Protein AF-A0A813EKF0-F1 (afdb_monomer_lite)

Secondary structure (DSSP, 8-state):
-BHHHHHHHHHHHHTSHHHHHHHHHSTTS--BHHHHIIIIIHHHHTTTSS-HHHHH-SS--S--SEEEE--TTSBHHHHHHHHHHHHHHTT--TT-BEEEHHHHS----SSSS--HHHHHHT-HHHHHHT-GGGSGGGT---EEEEE-SS--GGGBHHHHHHHHHHHHTT--EEEEE-HHHHHHHHHHHHHHHHTT--HHHHHHHTT----GGG-B-SSHHHHHHHHHHHHHSTTHHHHHHHHHHHHHHHTS-HHHHHHHHTTT----TT--HHHHH-HHHHHHHHHHTT-TT-TT--SHHHHHHHHHHTT-S-SS------SS----S-----HHHHHHTTSS---TT-HHHHHHHHH-SEEEEE-TT---HHHHHHHHHHHHHT-TT-SEEEEE---TT---HHHHHHHHHHHHHT-TT--EEEEE-TTS---HHHHHHHHHHHHTS--SEEEEE-

Foldseek 3Di:
DFLLVVLVLLVVVCPDPQNQVVLVVDPVSFDFQVSVLVPPQQVPCPLPQAFQLVVVCPDDDDAALEEEQEDRQFGSVLQSQQVVVVCVVVVPDRRGGYDDPSRHDNRNCNPSHDDPVRVVVVVVLLVRLLDCSCAVVNVGVFYEYEAHDRDDSLLALVSLVSLVSNVVSVTDYAYTYGPVLLVQLLVQLLVCVVVVHAPVVSLVSSVLQDQSVNRDHPDPVVRVVSQVVQCPDDCRSNVSRVSSSLNSLQRRDLSSLLSNLLRAPQACVSHHPVNVVDLSSLLSSVPRVPPVPPPDDPDSVVSVVVSVVPCSHPDDDDDPDPPDDDPDQQQAAALQNVQVDDFDVHHRPPPVVSVVQLQDQEGADACEHVQCALNNLLRVLNHLLSNQNHQYYHDHHDYLRVQNELNSLVSNLVSVQSNLNHAAYADAPPNNNYDPVSLVVSVVSVVPHNHNHDHYHD

Sequence (458 aa):
MTVRQWVDTVDVCMASREYELVKEQSREGTVNMHDINRLFVKPWSEGTGCSLAVLMSREVADNAQLMISHCWGEDVSETKESLQQHVARCELPETVPLWFCVFSNYQPEDRAGPTLEHQLALEPFSSVVENPSLKSAAGGHGMVALHTTSADLYSRLWCVHEVDRAVEADVAVTASMSQKYTDLMTGRVQEFMDMGASAEDCFRAAGVEVQCVKARCGSKDDEKKLVKLILQQKGGFNGLDRVVQNFRREQLPDIIFETLIGKGLTKLDGASKSARANAAVVLAACQAHGAGQLQHATTNQEVSERIRLAGFLGDHEGQPYDAELKWEVIKELDLEDLTLGHVCHIKAGDSAQLEQLRQNTTLSLDFRGKNLGDKGGKAVSQAIAQLKQLTTLRLDLYYKENHLGAEGAKAVCEAIAQLKQLTTLTLDLRHNFLGRKDQDAVREAIEQLKITNLSLKV

InterPro domains:
  IPR032675 Leucine-rich repeat domain superfamily [G3DSA:3.80.10.10] (327-458)

Structure (mmCIF, N/CA/C/O backbone):
data_AF-A0A813EKF0-F1
#
_entry.id   AF-A0A813EKF0-F1
#
loop_
_atom_site.group_PDB
_atom_site.id
_atom_site.type_symbol
_atom_site.label_atom_id
_atom_site.label_alt_id
_atom_site.label_comp_id
_atom_site.label_asym_id
_atom_site.label_entity_id
_atom_site.label_seq_id
_atom_site.pdbx_PDB_ins_code
_atom_site.Cartn_x
_atom_site.Cartn_y
_atom_site.Cartn_z
_atom_site.occupancy
_atom_site.B_iso_or_equiv
_atom_site.auth_seq_id
_atom_site.auth_comp_id
_atom_site.auth_asym_id
_atom_site.auth_atom_id
_atom_site.pdbx_PDB_model_num
ATOM 1 N N . MET A 1 1 ? -15.126 9.414 9.857 1.00 92.06 1 MET A N 1
ATOM 2 C CA . MET A 1 1 ? -14.255 10.400 10.535 1.00 92.06 1 MET A CA 1
ATOM 3 C C . MET A 1 1 ? -13.184 10.880 9.574 1.00 92.06 1 MET A C 1
ATOM 5 O O . MET A 1 1 ? -12.873 10.151 8.639 1.00 92.06 1 MET A O 1
ATOM 9 N N . THR A 1 2 ? -12.641 12.079 9.772 1.00 94.44 2 THR A N 1
ATOM 10 C CA . THR A 1 2 ? -11.547 12.618 8.947 1.00 94.44 2 THR A CA 1
ATOM 11 C C . THR A 1 2 ? -10.164 12.279 9.511 1.00 94.44 2 THR A C 1
ATOM 13 O O . THR A 1 2 ? -10.051 11.866 10.666 1.00 94.44 2 THR A O 1
ATOM 16 N N . VAL A 1 3 ? -9.107 12.513 8.723 1.00 95.31 3 VAL A N 1
ATOM 17 C CA . VAL A 1 3 ? -7.701 12.462 9.175 1.00 95.31 3 VAL A CA 1
ATOM 18 C C . VAL A 1 3 ? -7.483 13.284 10.441 1.00 95.31 3 VAL A C 1
ATOM 20 O O . VAL A 1 3 ? -6.990 12.740 11.426 1.00 95.31 3 VAL A O 1
ATOM 23 N N . ARG A 1 4 ? -7.918 14.550 10.461 1.00 95.38 4 ARG A N 1
ATOM 24 C CA . ARG A 1 4 ? -7.817 15.416 11.646 1.00 95.38 4 ARG A CA 1
ATOM 25 C C . ARG A 1 4 ? -8.478 14.783 12.863 1.00 95.38 4 ARG A C 1
ATOM 27 O O . ARG A 1 4 ? -7.859 14.669 13.909 1.00 95.38 4 ARG A O 1
ATOM 34 N N . GLN A 1 5 ? -9.720 14.323 12.705 1.00 95.50 5 GLN A N 1
ATOM 35 C CA . GLN A 1 5 ? -10.472 13.728 13.808 1.00 95.50 5 GLN A CA 1
ATOM 36 C C . GLN A 1 5 ? -9.775 12.489 14.366 1.00 95.50 5 GLN A C 1
ATOM 38 O O . GLN A 1 5 ? -9.737 12.315 15.580 1.00 95.50 5 GLN A O 1
ATOM 43 N N . TRP A 1 6 ? -9.214 11.638 13.505 1.00 96.81 6 TRP A N 1
ATOM 44 C CA . TRP A 1 6 ? -8.461 10.467 13.948 1.00 96.81 6 TRP A CA 1
ATOM 45 C C . TRP A 1 6 ? -7.200 10.871 14.721 1.00 96.81 6 TRP A C 1
ATOM 47 O O . TRP A 1 6 ? -6.985 10.370 15.823 1.00 96.81 6 TRP A O 1
ATOM 57 N N . VAL A 1 7 ? -6.412 11.814 14.189 1.00 97.50 7 VAL A N 1
ATOM 58 C CA . VAL A 1 7 ? -5.186 12.319 14.833 1.00 97.50 7 VAL A CA 1
ATOM 59 C C . VAL A 1 7 ? -5.501 12.918 16.204 1.00 97.50 7 VAL A C 1
ATOM 61 O O . VAL A 1 7 ? -4.888 12.509 17.188 1.00 97.50 7 VAL A O 1
ATOM 64 N N . ASP A 1 8 ? -6.503 13.796 16.282 1.00 97.25 8 ASP A N 1
ATOM 65 C CA . ASP A 1 8 ? -6.940 14.429 17.531 1.00 97.25 8 ASP A CA 1
ATOM 66 C C . ASP A 1 8 ? -7.417 13.385 18.553 1.00 97.25 8 ASP A C 1
ATOM 68 O O . ASP A 1 8 ? -7.116 13.478 19.742 1.00 97.25 8 ASP A O 1
ATOM 72 N N . THR A 1 9 ? -8.141 12.357 18.096 1.00 97.38 9 THR A N 1
ATOM 73 C CA . THR A 1 9 ? -8.612 11.263 18.961 1.00 97.38 9 THR A CA 1
ATOM 74 C C . THR A 1 9 ? -7.439 10.498 19.558 1.00 97.38 9 THR A C 1
ATOM 76 O O . THR A 1 9 ? -7.409 10.251 20.764 1.00 97.38 9 THR A O 1
ATOM 79 N N . VAL A 1 10 ? -6.460 10.138 18.726 1.00 98.19 10 VAL A N 1
ATOM 80 C CA . VAL A 1 10 ? -5.258 9.433 19.177 1.00 98.19 10 VAL A CA 1
ATOM 81 C C . VAL A 1 10 ? -4.437 10.308 20.123 1.00 98.19 10 VAL A C 1
ATOM 83 O O . VAL A 1 10 ? -3.957 9.796 21.129 1.00 98.19 10 VAL A O 1
ATOM 86 N N . ASP A 1 11 ? -4.342 11.616 19.880 1.00 98.38 11 ASP A N 1
ATOM 87 C CA . ASP A 1 11 ? -3.684 12.555 20.797 1.00 98.38 11 ASP A CA 1
ATOM 88 C C . ASP A 1 11 ? -4.348 12.605 22.173 1.00 98.38 11 ASP A C 1
ATOM 90 O O . ASP A 1 11 ? -3.662 12.549 23.196 1.00 98.38 11 ASP A O 1
ATOM 94 N N . VAL A 1 12 ? -5.682 12.633 22.219 1.00 98.12 12 VAL A N 1
ATOM 95 C CA . VAL A 1 12 ? -6.428 12.559 23.483 1.00 98.12 12 VAL A CA 1
ATOM 96 C C . VAL A 1 12 ? -6.147 11.241 24.207 1.00 98.12 12 VAL A C 1
ATOM 98 O O . VAL A 1 12 ? -5.925 11.250 25.419 1.00 98.12 12 VAL A O 1
ATOM 101 N N . CYS A 1 13 ? -6.114 10.114 23.488 1.00 98.25 13 CYS A N 1
ATOM 102 C CA . CYS A 1 13 ? -5.745 8.829 24.078 1.00 98.25 13 CYS A CA 1
ATOM 103 C C . CYS A 1 13 ? -4.314 8.860 24.635 1.00 98.25 13 CYS A C 1
ATOM 105 O O . CYS A 1 13 ? -4.112 8.500 25.792 1.00 98.25 13 CYS A O 1
ATOM 107 N N . MET A 1 14 ? -3.335 9.319 23.851 1.00 97.81 14 MET A N 1
ATOM 108 C CA . MET A 1 14 ? -1.917 9.356 24.230 1.00 97.81 14 MET A CA 1
ATOM 109 C C . MET A 1 14 ? -1.633 10.289 25.415 1.00 97.81 14 MET A C 1
ATOM 111 O O . MET A 1 14 ? -0.727 10.017 26.194 1.00 97.81 14 MET A O 1
ATOM 115 N N . ALA A 1 15 ? -2.414 11.359 25.587 1.00 98.06 15 ALA A N 1
ATOM 116 C CA . ALA A 1 15 ? -2.283 12.287 26.712 1.00 98.06 15 ALA A CA 1
ATOM 117 C C . ALA A 1 15 ? -2.922 11.783 28.024 1.00 98.06 15 ALA A C 1
ATOM 119 O O . ALA A 1 15 ? -2.790 12.429 29.067 1.00 98.06 15 ALA A O 1
ATOM 120 N N . SER A 1 16 ? -3.652 10.665 27.988 1.00 98.19 16 SER A N 1
ATOM 121 C CA . SER A 1 16 ? -4.380 10.135 29.145 1.00 98.19 16 SER A CA 1
ATOM 122 C C . SER A 1 16 ? -3.473 9.387 30.133 1.00 98.19 16 SER A C 1
ATOM 124 O O . SER A 1 16 ? -2.436 8.823 29.770 1.00 98.19 16 SER A O 1
ATOM 126 N N . ARG A 1 17 ? -3.887 9.314 31.406 1.00 97.88 17 ARG A N 1
ATOM 127 C CA . ARG A 1 17 ? -3.140 8.548 32.419 1.00 97.88 17 ARG A CA 1
ATOM 128 C C . ARG A 1 17 ? -3.228 7.046 32.157 1.00 97.88 17 ARG A C 1
ATOM 130 O O . ARG A 1 17 ? -2.285 6.318 32.449 1.00 97.88 17 ARG A O 1
ATOM 137 N N . GLU A 1 18 ? -4.351 6.588 31.623 1.00 96.62 18 GLU A N 1
ATOM 138 C CA . GLU A 1 18 ? -4.621 5.198 31.275 1.00 96.62 18 GLU A CA 1
ATOM 139 C C . GLU A 1 18 ? -3.639 4.692 30.214 1.00 96.62 18 GLU A C 1
ATOM 141 O O . GLU A 1 18 ? -3.115 3.586 30.349 1.00 96.62 18 GLU A O 1
ATOM 146 N N . TYR A 1 19 ? -3.343 5.517 29.204 1.00 97.19 19 TYR A N 1
ATOM 147 C CA . TYR A 1 19 ? -2.344 5.209 28.181 1.00 97.19 19 TYR A CA 1
ATOM 148 C C . TYR A 1 19 ? -0.945 5.075 28.785 1.00 97.19 19 TYR A C 1
ATOM 150 O O . TYR A 1 19 ? -0.284 4.057 28.580 1.00 97.19 19 TYR A O 1
ATOM 158 N N . GLU A 1 20 ? -0.522 6.050 29.596 1.00 97.06 20 GLU A N 1
ATOM 159 C CA . GLU A 1 20 ? 0.789 6.011 30.257 1.00 97.06 20 GLU A CA 1
ATOM 160 C C . GLU A 1 20 ? 0.938 4.801 31.189 1.00 97.06 20 GLU A C 1
ATOM 162 O O . GLU A 1 20 ? 1.972 4.141 31.183 1.00 97.06 20 GLU A O 1
ATOM 167 N N . LEU A 1 21 ? -0.109 4.427 31.932 1.00 97.00 21 LEU A N 1
ATOM 168 C CA . LEU A 1 21 ? -0.081 3.236 32.788 1.00 97.00 21 LEU A CA 1
ATOM 169 C C . LEU A 1 21 ? 0.111 1.939 31.994 1.00 97.00 21 LEU A C 1
ATOM 171 O O . LEU A 1 21 ? 0.861 1.065 32.430 1.00 97.00 21 LEU A O 1
ATOM 175 N N . VAL A 1 22 ? -0.551 1.791 30.842 1.00 96.44 22 VAL A N 1
ATOM 176 C CA . VAL A 1 22 ? -0.342 0.618 29.975 1.00 96.44 22 VAL A CA 1
ATOM 177 C C . VAL A 1 22 ? 1.066 0.626 29.392 1.00 96.44 22 VAL A C 1
ATOM 179 O O . VAL A 1 22 ? 1.728 -0.412 29.388 1.00 96.44 22 VAL A O 1
ATOM 182 N N . LYS A 1 23 ? 1.553 1.793 28.970 1.00 95.38 23 LYS A N 1
ATOM 183 C CA . LYS A 1 23 ? 2.907 1.959 28.446 1.00 95.38 23 LYS A CA 1
ATOM 184 C C . LYS A 1 23 ? 3.977 1.578 29.474 1.00 95.38 23 LYS A C 1
ATOM 186 O O . LYS A 1 23 ? 4.884 0.824 29.141 1.00 95.38 23 LYS A O 1
ATOM 191 N N . GLU A 1 24 ? 3.839 2.034 30.722 1.00 95.75 24 GLU A N 1
ATOM 192 C CA . GLU A 1 24 ? 4.726 1.709 31.854 1.00 95.75 24 GLU A CA 1
ATOM 193 C C . GLU A 1 24 ? 4.741 0.200 32.180 1.00 95.75 24 GLU A C 1
ATOM 195 O O . GLU A 1 24 ? 5.762 -0.338 32.609 1.00 95.75 24 GLU A O 1
ATOM 200 N N . GLN A 1 25 ? 3.612 -0.492 31.993 1.00 93.25 25 GLN A N 1
ATOM 201 C CA . GLN A 1 25 ? 3.468 -1.929 32.271 1.00 93.25 25 GLN A CA 1
ATOM 202 C C . GLN A 1 25 ? 3.892 -2.823 31.098 1.00 93.25 25 GLN A C 1
ATOM 204 O O . GLN A 1 25 ? 4.180 -4.009 31.290 1.00 93.25 25 GLN A O 1
ATOM 209 N N . SER A 1 26 ? 3.914 -2.275 29.884 1.00 90.75 26 SER A N 1
ATOM 210 C CA . SER A 1 26 ? 4.335 -2.984 28.684 1.00 90.75 26 SER A CA 1
ATOM 211 C C . SER A 1 26 ? 5.833 -3.270 28.737 1.00 90.75 26 SER A C 1
ATOM 213 O O . SER A 1 26 ? 6.649 -2.373 28.936 1.00 90.75 26 SER A O 1
ATOM 215 N N . ARG A 1 27 ? 6.224 -4.529 28.499 1.00 86.19 27 ARG A N 1
ATOM 216 C CA . ARG A 1 27 ? 7.646 -4.922 28.452 1.00 86.19 27 ARG A CA 1
ATOM 217 C C . ARG A 1 27 ? 8.433 -4.155 27.391 1.00 86.19 27 ARG A C 1
ATOM 219 O O . ARG A 1 27 ? 9.630 -3.952 27.555 1.00 86.19 27 ARG A O 1
ATOM 226 N N . GLU A 1 28 ? 7.760 -3.773 26.313 1.00 84.25 28 GLU A N 1
ATOM 227 C CA . GLU A 1 28 ? 8.347 -3.072 25.172 1.00 84.25 28 GLU A CA 1
ATOM 228 C C . GLU A 1 28 ? 8.139 -1.553 25.257 1.00 84.25 28 GLU A C 1
ATOM 230 O O . GLU A 1 28 ? 8.633 -0.822 24.402 1.00 84.25 28 GLU A O 1
ATOM 235 N N . GLY A 1 29 ? 7.432 -1.062 26.283 1.00 91.62 29 GLY A N 1
ATOM 236 C CA . GLY A 1 29 ? 7.119 0.361 26.433 1.00 91.62 29 GLY A CA 1
ATOM 237 C C . GLY A 1 29 ? 6.170 0.897 25.357 1.00 91.62 29 GLY A C 1
ATOM 238 O O . GLY A 1 29 ? 6.233 2.080 25.022 1.00 91.62 29 GLY A O 1
ATOM 239 N N . THR A 1 30 ? 5.327 0.031 24.791 1.00 93.31 30 THR A N 1
ATOM 240 C CA . THR A 1 30 ? 4.401 0.331 23.687 1.00 93.31 30 THR A CA 1
ATOM 241 C C . THR A 1 30 ? 2.946 0.180 24.117 1.00 93.31 30 THR A C 1
ATOM 243 O O . THR A 1 30 ? 2.631 -0.599 25.022 1.00 93.31 30 THR A O 1
ATOM 246 N N . VAL A 1 31 ? 2.055 0.910 23.444 1.00 96.25 31 VAL A N 1
ATOM 247 C CA . VAL A 1 31 ? 0.596 0.762 23.568 1.00 96.25 31 VAL A CA 1
ATOM 248 C C . VAL A 1 31 ? 0.060 0.440 22.186 1.00 96.25 31 VAL A C 1
ATOM 250 O O . VAL A 1 31 ? 0.402 1.129 21.230 1.00 96.25 31 VAL A O 1
ATOM 253 N N . ASN A 1 32 ? -0.771 -0.594 22.068 1.00 95.69 32 ASN A N 1
ATOM 254 C CA . ASN A 1 32 ? -1.277 -1.038 20.771 1.00 95.69 32 ASN A CA 1
ATOM 255 C C . ASN A 1 32 ? -2.765 -0.718 20.566 1.00 95.69 32 ASN A C 1
ATOM 257 O O . ASN A 1 32 ? -3.462 -0.235 21.461 1.00 95.69 32 ASN A O 1
ATOM 261 N N . MET A 1 33 ? -3.286 -0.998 19.372 1.00 95.50 33 MET A N 1
ATOM 262 C CA . MET A 1 33 ? -4.680 -0.699 19.042 1.00 95.50 33 MET A CA 1
ATOM 263 C C . MET A 1 33 ? -5.692 -1.595 19.770 1.00 95.50 33 MET A C 1
ATOM 265 O O . MET A 1 33 ? -6.849 -1.195 19.910 1.00 95.50 33 MET A O 1
ATOM 269 N N . HIS A 1 34 ? -5.299 -2.769 20.286 1.00 94.88 34 HIS A N 1
ATOM 270 C CA . HIS A 1 34 ? -6.159 -3.525 21.206 1.00 94.88 34 HIS A CA 1
ATOM 271 C C . HIS A 1 34 ? -6.361 -2.765 22.522 1.00 94.88 34 HIS A C 1
ATOM 273 O O . HIS A 1 34 ? -7.481 -2.731 23.039 1.00 94.88 34 HIS A O 1
ATOM 279 N N . ASP A 1 35 ? -5.308 -2.131 23.040 1.00 97.06 35 ASP A N 1
ATOM 280 C CA . ASP A 1 35 ? -5.394 -1.292 24.233 1.00 97.06 35 ASP A CA 1
ATOM 281 C C . ASP A 1 35 ? -6.220 -0.034 23.975 1.00 97.06 35 ASP A C 1
ATOM 283 O O . ASP A 1 35 ? -7.122 0.251 24.760 1.00 97.06 35 ASP A O 1
ATOM 287 N N . ILE A 1 36 ? -6.012 0.652 22.845 1.00 98.00 36 ILE A N 1
ATOM 288 C CA . ILE A 1 36 ? -6.850 1.799 22.451 1.00 98.00 36 ILE A CA 1
ATOM 289 C C . ILE A 1 36 ? -8.322 1.397 22.341 1.00 98.00 36 ILE A C 1
ATOM 291 O O . ILE A 1 36 ? -9.202 2.093 22.856 1.00 98.00 36 ILE A O 1
ATOM 295 N N . ASN A 1 37 ? -8.597 0.246 21.719 1.00 97.62 37 ASN A N 1
ATOM 296 C CA . ASN A 1 37 ? -9.958 -0.250 21.585 1.00 97.62 37 ASN A CA 1
ATOM 297 C C . ASN A 1 37 ? -10.608 -0.502 22.955 1.00 97.62 37 ASN A C 1
ATOM 299 O O . ASN A 1 37 ? -11.735 -0.084 23.208 1.00 97.62 37 ASN A O 1
ATOM 303 N N . ARG A 1 38 ? -9.881 -1.170 23.858 1.00 97.31 38 ARG A N 1
ATOM 304 C CA . ARG A 1 38 ? -10.361 -1.525 25.199 1.00 97.31 38 ARG A CA 1
ATOM 305 C C . ARG A 1 38 ? -10.542 -0.309 26.108 1.00 97.31 38 ARG A C 1
ATOM 307 O O . ARG A 1 38 ? -11.524 -0.265 26.840 1.00 97.31 38 ARG A O 1
ATOM 314 N N . LEU A 1 39 ? -9.588 0.619 26.106 1.00 97.62 39 LEU A N 1
ATOM 315 C CA . LEU A 1 39 ? -9.545 1.743 27.043 1.00 97.62 39 LEU A CA 1
ATOM 316 C C . LEU A 1 39 ? -10.422 2.919 26.613 1.00 97.62 39 LEU A C 1
ATOM 318 O O . LEU A 1 39 ? -10.942 3.618 27.477 1.00 97.62 39 LEU A O 1
ATOM 322 N N . PHE A 1 40 ? -10.586 3.139 25.305 1.00 98.19 40 PHE A N 1
ATOM 323 C CA . PHE A 1 40 ? -11.222 4.354 24.793 1.00 98.19 40 PHE A CA 1
ATOM 324 C C . PHE A 1 40 ? -12.350 4.052 23.816 1.00 98.19 40 PHE A C 1
ATOM 326 O O . PHE A 1 40 ? -13.484 4.442 24.066 1.00 98.19 40 PHE A O 1
ATOM 333 N N . VAL A 1 41 ? -12.088 3.315 22.731 1.00 97.81 41 VAL A N 1
ATOM 334 C CA . VAL A 1 41 ? -13.081 3.169 21.649 1.00 97.81 41 VAL A CA 1
ATOM 335 C C . VAL A 1 41 ? -14.347 2.467 22.128 1.00 97.81 41 VAL A C 1
ATOM 337 O O . VAL A 1 41 ? -15.440 2.969 21.869 1.00 97.81 41 VAL A O 1
ATOM 340 N N . LYS A 1 42 ? -14.225 1.349 22.857 1.00 97.31 42 LYS A N 1
ATOM 341 C CA . LYS A 1 42 ? -15.386 0.663 23.440 1.00 97.31 42 LYS A CA 1
ATOM 342 C C . LYS A 1 42 ? -16.118 1.557 24.450 1.00 97.31 42 LYS A C 1
ATOM 344 O O . LYS A 1 42 ? -17.283 1.835 24.186 1.00 97.31 42 LYS A O 1
ATOM 349 N N . PRO A 1 43 ? -15.481 2.087 25.516 1.00 97.81 43 PRO A N 1
ATOM 350 C CA . PRO A 1 43 ? -16.174 2.964 26.465 1.00 97.81 43 PRO A CA 1
ATOM 351 C C . PRO A 1 43 ? -16.828 4.203 25.841 1.00 97.81 43 PRO A C 1
ATOM 353 O O . PRO A 1 43 ? -17.894 4.619 26.277 1.00 97.81 43 PRO A O 1
ATOM 356 N N . TRP A 1 44 ? -16.217 4.810 24.819 1.00 97.44 44 TRP A N 1
ATOM 357 C CA . TRP A 1 44 ? -16.748 6.027 24.191 1.00 97.44 44 TRP A CA 1
ATOM 358 C C . TRP A 1 44 ? -17.887 5.772 23.200 1.00 97.44 44 TRP A C 1
ATOM 360 O O . TRP A 1 44 ? -18.619 6.705 22.875 1.00 97.44 44 TRP A O 1
ATOM 370 N N . SER A 1 45 ? -18.034 4.540 22.704 1.00 96.62 45 SER A N 1
ATOM 371 C CA . SER A 1 45 ? -19.122 4.154 21.793 1.00 96.62 45 SER A CA 1
ATOM 372 C C . SER A 1 45 ? -20.197 3.286 22.451 1.00 96.62 45 SER A C 1
ATOM 374 O O . SER A 1 45 ? -21.240 3.049 21.840 1.00 96.62 45 SER A O 1
ATOM 376 N N . GLU A 1 46 ? -19.985 2.847 23.691 1.00 97.31 46 GLU A N 1
ATOM 377 C CA . GLU A 1 46 ? -20.929 2.028 24.451 1.00 97.31 46 GLU A CA 1
ATOM 378 C C . GLU A 1 46 ? -22.305 2.705 24.578 1.00 97.31 46 GLU A C 1
ATOM 380 O O . GLU A 1 46 ? -22.434 3.905 24.825 1.00 97.31 46 GLU A O 1
ATOM 385 N N . GLY A 1 47 ? -23.358 1.922 24.363 1.00 97.12 47 GLY A N 1
ATOM 386 C CA . GLY A 1 47 ? -24.756 2.329 24.429 1.00 97.12 47 GLY A CA 1
ATOM 387 C C . GLY A 1 47 ? -25.240 3.155 23.238 1.00 97.12 47 GLY A C 1
ATOM 388 O O . GLY A 1 47 ? -26.431 3.452 23.156 1.00 97.12 47 GLY A O 1
ATOM 389 N N . THR A 1 48 ? -24.357 3.531 22.309 1.00 95.31 48 THR A N 1
ATOM 390 C CA . THR A 1 48 ? -24.721 4.433 21.204 1.00 95.31 48 THR A CA 1
ATOM 391 C C . THR A 1 48 ? -25.267 3.708 19.979 1.00 95.31 48 THR A C 1
ATOM 393 O O . THR A 1 48 ? -25.983 4.312 19.184 1.00 95.31 48 THR A O 1
ATOM 396 N N . GLY A 1 49 ? -24.895 2.437 19.797 1.00 94.00 49 GLY A N 1
ATOM 397 C CA . GLY A 1 49 ? -25.179 1.675 18.582 1.00 94.00 49 GLY A CA 1
ATOM 398 C C . GLY A 1 49 ? -24.397 2.116 17.337 1.00 94.00 49 GLY A C 1
ATOM 399 O O . GLY A 1 49 ? -24.587 1.536 16.268 1.00 94.00 49 GLY A O 1
ATOM 400 N N . CYS A 1 50 ? -23.505 3.101 17.464 1.00 92.62 50 CYS A N 1
ATOM 401 C CA . CYS A 1 50 ? -22.728 3.684 16.374 1.00 92.62 50 CYS A CA 1
ATOM 402 C C . CYS A 1 50 ? -21.229 3.559 16.650 1.00 92.62 50 CYS A C 1
ATOM 404 O O . CYS A 1 50 ? -20.773 3.717 17.781 1.00 92.62 50 CYS A O 1
ATOM 406 N N . SER A 1 51 ? -20.430 3.303 15.612 1.00 93.44 51 SER A N 1
ATOM 407 C CA . SER A 1 51 ? -18.973 3.331 15.758 1.00 93.44 51 SER A CA 1
ATOM 408 C C . SER A 1 51 ? -18.480 4.735 16.111 1.00 93.44 51 SER A C 1
ATOM 410 O O . SER A 1 51 ? -19.127 5.741 15.798 1.00 93.44 51 SER A O 1
ATOM 412 N N . LEU A 1 52 ? -17.305 4.823 16.737 1.00 94.31 52 LEU A N 1
ATOM 413 C CA . LEU A 1 52 ? -16.724 6.111 17.119 1.00 94.31 52 LEU A CA 1
ATOM 414 C C . LEU A 1 52 ? -16.521 7.022 15.896 1.00 94.31 52 LEU A C 1
ATOM 416 O O . LEU A 1 52 ? -16.790 8.220 15.959 1.00 94.31 52 LEU A O 1
ATOM 420 N N . ALA A 1 53 ? -16.149 6.452 14.746 1.00 93.25 53 ALA A N 1
ATOM 421 C CA . ALA A 1 53 ? -16.044 7.186 13.489 1.00 93.25 53 ALA A CA 1
ATOM 422 C C . ALA A 1 53 ? -17.356 7.851 13.061 1.00 93.25 53 ALA A C 1
ATOM 424 O O . ALA A 1 53 ? -17.313 8.979 12.561 1.00 93.25 53 ALA A O 1
ATOM 425 N N . VAL A 1 54 ? -18.494 7.178 13.246 1.00 90.88 54 VAL A N 1
ATOM 426 C CA . VAL A 1 54 ? -19.824 7.715 12.926 1.00 90.88 54 VAL A CA 1
ATOM 427 C C . VAL A 1 54 ? -20.211 8.802 13.928 1.00 90.88 54 VAL A C 1
ATOM 429 O O . VAL A 1 54 ? -20.622 9.883 13.517 1.00 90.88 54 VAL A O 1
ATOM 432 N N . LEU A 1 55 ? -19.991 8.579 15.227 1.00 91.94 55 LEU A N 1
ATOM 433 C CA . LEU A 1 55 ? -20.304 9.559 16.278 1.00 91.94 55 LEU A CA 1
ATOM 434 C C . LEU A 1 55 ? -19.578 10.900 16.093 1.00 91.94 55 LEU A C 1
ATOM 436 O O . LEU A 1 55 ? -20.134 11.960 16.388 1.00 91.94 55 LEU A O 1
ATOM 440 N N . MET A 1 56 ? -18.343 10.863 15.589 1.00 88.31 56 MET A N 1
ATOM 441 C CA . MET A 1 56 ? -17.545 12.063 15.321 1.00 88.31 56 MET A CA 1
ATOM 442 C C . MET A 1 56 ? -17.913 12.756 14.002 1.00 88.31 56 MET A C 1
ATOM 444 O O . MET A 1 56 ? -17.593 13.928 13.804 1.00 88.31 56 MET A O 1
ATOM 448 N N . SER A 1 57 ? -18.600 12.067 13.094 1.00 80.88 57 SER A N 1
ATOM 449 C CA . SER A 1 57 ? -18.923 12.571 11.758 1.00 80.88 57 SER A CA 1
ATOM 450 C C . SER A 1 57 ? -20.350 13.123 11.732 1.00 80.88 57 SER A C 1
ATOM 452 O O . SER A 1 57 ? -21.238 12.516 11.150 1.00 80.88 57 SER A O 1
ATOM 454 N N . ARG A 1 58 ? -20.601 14.276 12.370 1.00 60.88 58 ARG A N 1
ATOM 455 C CA . ARG A 1 58 ? -21.952 14.883 12.378 1.00 60.88 58 ARG A CA 1
ATOM 456 C C . ARG A 1 58 ? -22.417 15.404 11.005 1.00 60.88 58 ARG A C 1
ATOM 458 O O . ARG A 1 58 ? -23.610 15.627 10.845 1.00 60.88 58 ARG A O 1
ATOM 465 N N . GLU A 1 59 ? -21.509 15.574 10.036 1.00 57.47 59 GLU A N 1
ATOM 466 C CA . GLU A 1 59 ? -21.802 16.145 8.703 1.00 57.47 59 GLU A CA 1
ATOM 467 C C . GLU A 1 59 ? -21.070 15.468 7.518 1.00 57.47 59 GLU A C 1
ATOM 469 O O . GLU A 1 59 ? -21.164 15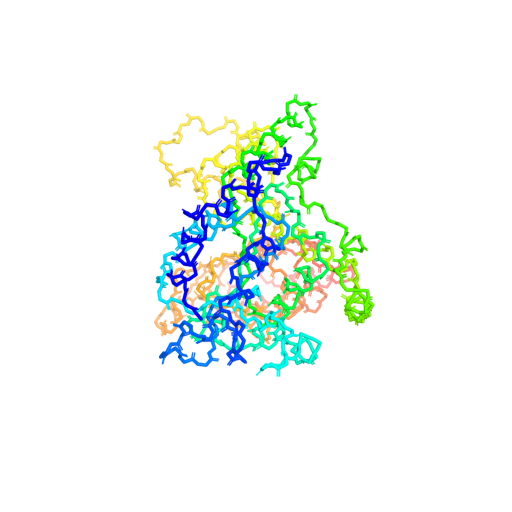.951 6.392 1.00 57.47 59 GLU A O 1
ATOM 474 N N . VAL A 1 60 ? -20.321 14.371 7.711 1.00 54.56 60 VAL A N 1
ATOM 475 C CA . VAL A 1 60 ? -19.518 13.797 6.608 1.00 54.56 60 VAL A CA 1
ATOM 476 C C . VAL A 1 60 ? -20.331 12.790 5.797 1.00 54.56 60 VAL A C 1
ATOM 478 O O . VAL A 1 60 ? -20.780 11.777 6.326 1.00 54.56 60 VAL A O 1
ATOM 481 N N . ALA A 1 61 ? -20.460 13.093 4.504 1.00 53.25 61 ALA A N 1
ATOM 482 C CA . ALA A 1 61 ? -21.077 12.276 3.472 1.00 53.25 61 ALA A CA 1
ATOM 483 C C . ALA A 1 61 ? -20.462 10.864 3.367 1.00 53.25 61 ALA A C 1
ATOM 485 O O . ALA A 1 61 ? -19.257 10.700 3.194 1.00 53.25 61 ALA A O 1
ATOM 486 N N . ASP A 1 62 ? -21.360 9.890 3.465 1.00 67.31 62 ASP A N 1
ATOM 487 C CA . ASP A 1 62 ? -21.418 8.450 3.187 1.00 67.31 62 ASP A CA 1
ATOM 488 C C . ASP A 1 62 ? -20.203 7.572 2.818 1.00 67.31 62 ASP A C 1
ATOM 490 O O . ASP A 1 62 ? -20.362 6.364 2.948 1.00 67.31 62 ASP A O 1
ATOM 494 N N . ASN A 1 63 ? -19.004 8.033 2.433 1.00 85.38 63 ASN A N 1
ATOM 495 C CA . ASN A 1 63 ? -17.918 7.100 2.063 1.00 85.38 63 ASN A CA 1
ATOM 496 C C . ASN A 1 63 ? -16.501 7.598 2.391 1.00 85.38 63 ASN A C 1
ATOM 498 O O . ASN A 1 63 ? -16.184 8.781 2.271 1.00 85.38 63 ASN A O 1
ATOM 502 N N . ALA A 1 64 ? -15.618 6.671 2.776 1.00 92.19 64 ALA A N 1
ATOM 503 C CA . ALA A 1 64 ? -14.203 6.962 2.993 1.00 92.19 64 ALA A CA 1
ATOM 504 C C . ALA A 1 64 ? -13.488 7.277 1.670 1.00 92.19 64 ALA A C 1
ATOM 506 O O . ALA A 1 64 ? -13.748 6.639 0.654 1.00 92.19 64 ALA A O 1
ATOM 507 N N . GLN A 1 65 ? -12.566 8.236 1.694 1.00 94.25 65 GLN A N 1
ATOM 508 C CA . GLN A 1 65 ? -11.689 8.572 0.566 1.00 94.25 65 GLN A CA 1
ATOM 509 C C . GLN A 1 65 ? -10.268 8.031 0.750 1.00 94.25 65 GLN A C 1
ATOM 511 O O . GLN A 1 65 ? -9.525 7.930 -0.220 1.00 94.25 65 GLN A O 1
ATOM 516 N N . LEU A 1 66 ? -9.901 7.653 1.974 1.00 95.19 66 LEU A N 1
ATOM 517 C CA . LEU A 1 66 ? -8.634 7.009 2.302 1.00 95.19 66 LEU A CA 1
ATOM 518 C C . LEU A 1 66 ? -8.895 5.778 3.173 1.00 95.19 66 LEU A C 1
ATOM 520 O O . LEU A 1 66 ? -9.565 5.876 4.202 1.00 95.19 66 LEU A O 1
ATOM 524 N N . MET A 1 67 ? -8.351 4.626 2.799 1.00 95.94 67 MET A N 1
ATOM 525 C CA . MET A 1 67 ? -8.402 3.425 3.631 1.00 95.94 67 MET A CA 1
ATOM 526 C C . MET A 1 67 ? -7.047 3.167 4.294 1.00 95.94 67 MET A C 1
ATOM 528 O O . MET A 1 67 ? -6.012 3.185 3.632 1.00 95.94 67 MET A O 1
ATOM 532 N N . ILE A 1 68 ? -7.056 2.888 5.598 1.00 95.88 68 ILE A N 1
ATOM 533 C CA . ILE A 1 68 ? -5.851 2.545 6.356 1.00 95.88 68 ILE A CA 1
ATOM 534 C C . ILE A 1 68 ? -5.808 1.035 6.617 1.00 95.88 68 ILE A C 1
ATOM 536 O O . ILE A 1 68 ? -6.635 0.510 7.367 1.00 95.88 68 ILE A O 1
ATOM 540 N N . SER A 1 69 ? -4.824 0.351 6.031 1.00 94.31 69 SER A N 1
ATOM 541 C CA . SER A 1 69 ? -4.473 -1.033 6.369 1.00 94.31 69 SER A CA 1
ATOM 542 C C . SER A 1 69 ? -3.376 -1.026 7.432 1.00 94.31 69 SER A C 1
ATOM 544 O O . SER A 1 69 ? -2.317 -0.419 7.250 1.00 94.31 69 SER A O 1
ATOM 546 N N . HIS A 1 70 ? -3.649 -1.659 8.572 1.00 93.25 70 HIS A N 1
ATOM 547 C CA . HIS A 1 70 ? -2.806 -1.568 9.763 1.00 93.25 70 HIS A CA 1
ATOM 548 C C . HIS A 1 70 ? -2.948 -2.818 10.649 1.00 93.25 70 HIS A C 1
ATOM 550 O O . HIS A 1 70 ? -3.942 -3.547 10.561 1.00 93.25 70 HIS A O 1
ATOM 556 N N . CYS A 1 71 ? -1.973 -3.086 11.523 1.00 91.12 71 CYS A N 1
ATOM 557 C CA . CYS A 1 71 ? -2.023 -4.246 12.418 1.00 91.12 71 CYS A CA 1
ATOM 558 C C . CYS A 1 71 ? -2.446 -3.831 13.823 1.00 91.12 71 CYS A C 1
ATOM 560 O O . CYS A 1 71 ? -1.805 -2.994 14.424 1.00 91.12 71 CYS A O 1
ATOM 562 N N . TRP A 1 72 ? -3.434 -4.477 14.449 1.00 91.12 72 TRP A N 1
ATOM 563 C CA . TRP A 1 72 ? -3.864 -4.040 15.788 1.00 91.12 72 TRP A CA 1
ATOM 564 C C . TRP A 1 72 ? -2.805 -4.170 16.898 1.00 91.12 72 TRP A C 1
ATOM 566 O O . TRP A 1 72 ? -2.945 -3.550 17.950 1.00 91.12 72 TRP A O 1
ATOM 576 N N . GLY A 1 73 ? -1.783 -5.003 16.692 1.00 90.12 73 GLY A N 1
ATOM 577 C CA . GLY A 1 73 ? -0.682 -5.188 17.642 1.00 90.12 73 GLY A CA 1
ATOM 578 C C . GLY A 1 73 ? 0.433 -4.148 17.522 1.00 90.12 73 GLY A C 1
ATOM 579 O O . GLY A 1 73 ? 1.382 -4.202 18.295 1.00 90.12 73 GLY A O 1
ATOM 580 N N . GLU A 1 74 ? 0.347 -3.236 16.559 1.00 92.38 74 GLU A N 1
ATOM 581 C CA . GLU A 1 74 ? 1.359 -2.206 16.348 1.00 92.38 74 GLU A CA 1
ATOM 582 C C . GLU A 1 74 ? 1.359 -1.121 17.433 1.00 92.38 74 GLU A C 1
ATOM 584 O O . GLU A 1 74 ? 0.345 -0.902 18.091 1.00 92.38 74 GLU A O 1
ATOM 589 N N . ASP A 1 75 ? 2.478 -0.410 17.590 1.00 95.44 75 ASP A N 1
ATOM 590 C CA . ASP A 1 75 ? 2.574 0.731 18.495 1.00 95.44 75 ASP A CA 1
ATOM 591 C C . ASP A 1 75 ? 1.797 1.924 17.932 1.00 95.44 75 ASP A C 1
ATOM 593 O O . ASP A 1 75 ? 1.998 2.361 16.794 1.00 95.44 75 ASP A O 1
ATOM 597 N N . VAL A 1 76 ? 0.910 2.474 18.753 1.00 97.19 76 VAL A N 1
ATOM 598 C CA . VAL A 1 76 ? 0.009 3.567 18.375 1.00 97.19 76 VAL A CA 1
ATOM 599 C C . VAL A 1 76 ? 0.794 4.823 18.012 1.00 97.19 76 VAL A C 1
ATOM 601 O O . VAL A 1 76 ? 0.430 5.508 17.056 1.00 97.19 76 VAL A O 1
ATOM 604 N N . SER A 1 77 ? 1.898 5.093 18.716 1.00 96.94 77 SER A N 1
ATOM 605 C CA . SER A 1 77 ? 2.753 6.255 18.448 1.00 96.94 77 SER A CA 1
ATOM 606 C C . SER A 1 77 ? 3.386 6.164 17.054 1.00 96.94 77 SER A C 1
ATOM 608 O O . SER A 1 77 ? 3.290 7.108 16.272 1.00 96.94 77 SER A O 1
ATOM 610 N N . GLU A 1 78 ? 3.967 5.009 16.712 1.00 97.50 78 GLU A N 1
ATOM 611 C CA . GLU A 1 78 ? 4.523 4.748 15.376 1.00 97.50 78 GLU A CA 1
ATOM 612 C C . GLU A 1 78 ? 3.455 4.778 14.274 1.00 97.50 78 GLU A C 1
ATOM 614 O O . GLU A 1 78 ? 3.706 5.272 13.177 1.00 97.50 78 GLU A O 1
ATOM 619 N N . THR A 1 79 ? 2.250 4.286 14.565 1.00 97.50 79 THR A N 1
ATOM 620 C CA . THR A 1 79 ? 1.126 4.296 13.613 1.00 97.50 79 THR A CA 1
ATOM 621 C C . THR A 1 79 ? 0.689 5.712 13.286 1.00 97.50 79 THR A C 1
ATOM 623 O O . THR A 1 79 ? 0.492 6.058 12.120 1.00 97.50 79 THR A O 1
ATOM 626 N N . LYS A 1 80 ? 0.560 6.545 14.324 1.00 97.94 80 LYS A N 1
ATOM 627 C CA . LYS A 1 80 ? 0.215 7.956 14.186 1.00 97.94 80 LYS A CA 1
ATOM 628 C C . LYS A 1 80 ? 1.281 8.696 13.381 1.00 97.94 80 LYS A C 1
ATOM 630 O O . LYS A 1 80 ? 0.933 9.379 12.421 1.00 97.94 80 LYS A O 1
ATOM 635 N N . GLU A 1 81 ? 2.556 8.515 13.730 1.00 97.75 81 GLU A N 1
ATOM 636 C CA . GLU A 1 81 ? 3.685 9.098 12.997 1.00 97.75 81 GLU A CA 1
ATOM 637 C C . GLU A 1 81 ? 3.649 8.689 11.518 1.00 97.75 81 GLU A C 1
ATOM 639 O O . GLU A 1 81 ? 3.683 9.547 10.638 1.00 97.75 81 GLU A O 1
ATOM 644 N N . SER A 1 82 ? 3.504 7.392 11.241 1.00 96.62 82 SER A N 1
ATOM 645 C CA . SER A 1 82 ? 3.474 6.849 9.883 1.00 96.62 82 SER A CA 1
ATOM 646 C C . SER A 1 82 ? 2.318 7.416 9.047 1.00 96.62 82 SER A C 1
ATOM 648 O O . SER A 1 82 ? 2.517 7.804 7.890 1.00 96.62 82 SER A O 1
ATOM 650 N N . LEU A 1 83 ? 1.117 7.549 9.624 1.00 97.19 83 LEU A N 1
ATOM 651 C CA . LEU A 1 83 ? -0.015 8.179 8.941 1.00 97.19 83 LEU A CA 1
ATOM 652 C C . LEU A 1 83 ? 0.232 9.672 8.683 1.00 97.19 83 LEU A C 1
ATOM 654 O O . LEU A 1 83 ? -0.040 10.156 7.585 1.00 97.19 83 LEU A O 1
ATOM 658 N N . GLN A 1 84 ? 0.771 10.409 9.657 1.00 97.06 84 GLN A N 1
ATOM 659 C CA . GLN A 1 84 ? 1.075 11.834 9.489 1.00 97.06 84 GLN A CA 1
ATOM 660 C C . GLN A 1 84 ? 2.142 12.067 8.412 1.00 97.06 84 GLN A C 1
ATOM 662 O O . GLN A 1 84 ? 2.005 12.986 7.604 1.00 97.06 84 GLN A O 1
ATOM 667 N N . GLN A 1 85 ? 3.162 11.209 8.340 1.00 94.38 85 GLN A N 1
ATOM 668 C CA . GLN A 1 85 ? 4.157 11.245 7.269 1.00 94.38 85 GLN A CA 1
ATOM 669 C C . GLN A 1 85 ? 3.529 10.990 5.896 1.00 94.38 85 GLN A C 1
ATOM 671 O O . GLN A 1 85 ? 3.861 11.686 4.938 1.00 94.38 85 GLN A O 1
ATOM 676 N N . HIS A 1 86 ? 2.594 10.040 5.792 1.00 93.94 86 HIS A N 1
ATOM 677 C CA . HIS A 1 86 ? 1.858 9.794 4.551 1.00 93.94 86 HIS A CA 1
ATOM 678 C C . HIS A 1 86 ? 1.051 11.024 4.118 1.00 93.94 86 HIS A C 1
ATOM 680 O O . HIS A 1 86 ? 1.171 11.471 2.980 1.00 93.94 86 HIS A O 1
ATOM 686 N N . VAL A 1 87 ? 0.275 11.596 5.043 1.00 94.44 87 VAL A N 1
ATOM 687 C CA . VAL A 1 87 ? -0.540 12.799 4.814 1.00 94.44 87 VAL A CA 1
ATOM 688 C C . VAL A 1 87 ? 0.328 13.963 4.343 1.00 94.44 87 VAL A C 1
ATOM 690 O O . VAL A 1 87 ? -0.019 14.611 3.360 1.00 94.44 87 VAL A O 1
ATOM 693 N N . ALA A 1 88 ? 1.478 14.189 4.983 1.00 93.00 88 ALA A N 1
ATOM 694 C CA . ALA A 1 88 ? 2.413 15.239 4.593 1.00 93.00 88 ALA A CA 1
ATOM 695 C C . ALA A 1 88 ? 3.040 14.979 3.214 1.00 93.00 88 ALA A C 1
ATOM 697 O O . ALA A 1 88 ? 3.061 15.869 2.369 1.00 93.00 88 ALA A O 1
ATOM 698 N N . ARG A 1 89 ? 3.516 13.754 2.963 1.00 88.69 89 ARG A N 1
ATOM 699 C CA . ARG A 1 89 ? 4.163 13.361 1.700 1.00 88.69 89 ARG A CA 1
ATOM 700 C C . ARG A 1 89 ? 3.222 13.454 0.501 1.00 88.69 89 ARG A C 1
ATOM 702 O O . ARG A 1 89 ? 3.668 13.765 -0.598 1.00 88.69 89 ARG A O 1
ATOM 709 N N . CYS A 1 90 ? 1.949 13.137 0.703 1.00 88.06 90 CYS A N 1
ATOM 710 C CA . CYS A 1 90 ? 0.923 13.170 -0.335 1.00 88.06 90 CYS A CA 1
ATOM 711 C C . CYS A 1 90 ? 0.130 14.486 -0.352 1.00 88.06 90 CYS A C 1
ATOM 713 O O . CYS A 1 90 ? -0.814 14.594 -1.129 1.00 88.06 90 CYS A O 1
ATOM 715 N N . GLU A 1 91 ? 0.496 15.458 0.492 1.00 93.12 91 GLU A N 1
ATOM 716 C CA . GLU A 1 91 ? -0.168 16.764 0.618 1.00 93.12 91 GLU A CA 1
ATOM 717 C C . GLU A 1 91 ? -1.694 16.646 0.822 1.00 93.12 91 GLU A C 1
ATOM 719 O O . GLU A 1 91 ? -2.488 17.414 0.274 1.00 93.12 91 GLU A O 1
ATOM 724 N N . LEU A 1 92 ? -2.124 15.653 1.609 1.00 92.44 92 LEU A N 1
ATOM 725 C CA . LEU A 1 92 ? -3.543 15.361 1.800 1.00 92.44 92 LEU A CA 1
ATOM 726 C C . LEU A 1 92 ? -4.205 16.393 2.728 1.00 92.44 92 LEU A C 1
ATOM 728 O O . LEU A 1 92 ? -3.671 16.684 3.803 1.00 92.44 92 LEU A O 1
ATOM 732 N N . PRO A 1 93 ? -5.409 16.895 2.395 1.00 93.00 93 PRO A N 1
ATOM 733 C CA . PRO A 1 93 ? -6.182 17.709 3.323 1.00 93.00 93 PRO A CA 1
ATOM 734 C C . PRO A 1 93 ? -6.526 16.929 4.599 1.00 93.00 93 PRO A C 1
ATOM 736 O O . PRO A 1 93 ? -7.018 15.804 4.545 1.00 93.00 93 PRO A O 1
ATOM 739 N N . GLU A 1 94 ? -6.389 17.543 5.776 1.00 90.75 94 GLU A N 1
ATOM 740 C CA . GLU A 1 94 ? -6.745 16.873 7.042 1.00 90.75 94 GLU A CA 1
ATOM 741 C C . GLU A 1 94 ? -8.263 16.600 7.181 1.00 90.75 94 GLU A C 1
ATOM 743 O O . GLU A 1 94 ? -8.716 15.892 8.086 1.00 90.75 94 GLU A O 1
ATOM 748 N N . THR A 1 95 ? -9.076 17.161 6.284 1.00 92.12 95 THR A N 1
ATOM 749 C CA . THR A 1 95 ? -10.519 16.912 6.175 1.00 92.12 95 THR A CA 1
ATOM 750 C C . THR A 1 95 ? -10.859 15.638 5.404 1.00 92.12 95 THR A C 1
ATOM 752 O O . THR A 1 95 ? -12.034 15.283 5.356 1.00 92.12 95 THR A O 1
ATOM 755 N N . VAL A 1 96 ? -9.875 14.948 4.813 1.00 93.12 96 VAL A N 1
ATOM 756 C CA . VAL A 1 96 ? -10.089 13.697 4.072 1.00 93.12 96 VAL A CA 1
ATOM 757 C C . VAL A 1 96 ? -10.795 12.671 4.968 1.00 93.12 96 VAL A C 1
ATOM 759 O O . VAL A 1 96 ? -10.270 12.347 6.040 1.00 93.12 96 VAL A O 1
ATOM 762 N N . PRO A 1 97 ? -11.975 12.153 4.573 1.00 94.19 97 PRO A N 1
ATOM 763 C CA . PRO A 1 97 ? -12.645 11.061 5.264 1.00 94.19 97 PRO A CA 1
ATOM 764 C C . PRO A 1 97 ? -11.811 9.789 5.162 1.00 94.19 97 PRO A C 1
ATOM 766 O O . PRO A 1 97 ? -11.480 9.348 4.059 1.00 94.19 97 PRO A O 1
ATOM 769 N N . LEU A 1 98 ? -11.507 9.174 6.301 1.00 94.19 98 LEU A N 1
ATOM 770 C CA . LEU A 1 98 ? -10.747 7.933 6.344 1.00 94.19 98 LEU A CA 1
ATOM 771 C C . LEU A 1 98 ? -11.542 6.785 6.948 1.00 94.19 98 LEU A C 1
ATOM 773 O O . LEU A 1 98 ? -12.398 6.976 7.820 1.00 94.19 98 LEU A O 1
ATOM 777 N N . TRP A 1 99 ? -11.194 5.583 6.506 1.00 94.94 99 TRP A N 1
ATOM 778 C CA . TRP A 1 99 ? -11.590 4.335 7.128 1.00 94.94 99 TRP A CA 1
ATOM 779 C C . TRP A 1 99 ? -10.410 3.738 7.891 1.00 94.94 99 TRP A C 1
ATOM 781 O O . TRP A 1 99 ? -9.352 3.469 7.324 1.00 94.94 99 TRP A O 1
ATOM 791 N N . PHE A 1 100 ? -10.617 3.514 9.186 1.00 95.25 100 PHE A N 1
ATOM 792 C CA . PHE A 1 100 ? -9.668 2.867 10.092 1.00 95.25 100 PHE A CA 1
ATOM 793 C C . PHE A 1 100 ? -10.429 1.846 10.929 1.00 95.25 100 PHE A C 1
ATOM 795 O O . PHE A 1 100 ? -11.332 2.221 11.687 1.00 95.25 100 PHE A O 1
ATOM 802 N N . CYS A 1 101 ? -10.110 0.560 10.786 1.00 92.56 101 CYS A N 1
ATOM 803 C CA . CYS A 1 101 ? -11.018 -0.517 11.189 1.00 92.56 101 CYS A CA 1
ATOM 804 C C . CYS A 1 101 ? -11.403 -0.506 12.683 1.00 92.56 101 CYS A C 1
ATOM 806 O O . CYS A 1 101 ? -12.554 -0.793 13.017 1.00 92.56 101 CYS A O 1
ATOM 808 N N . VAL A 1 102 ? -10.486 -0.115 13.575 1.00 95.12 102 VAL A N 1
ATOM 809 C CA . VAL A 1 102 ? -10.742 -0.004 15.023 1.00 95.12 102 VAL A CA 1
ATOM 810 C C . VAL A 1 102 ? -11.847 1.015 15.314 1.00 95.12 102 VAL A C 1
ATOM 812 O O . VAL A 1 102 ? -12.764 0.721 16.073 1.00 95.12 102 VAL A O 1
ATOM 815 N N . PHE A 1 103 ? -11.790 2.184 14.672 1.00 95.50 103 PHE A N 1
ATOM 816 C CA . PHE A 1 103 ? -12.712 3.301 14.903 1.00 95.50 103 PHE A CA 1
ATOM 817 C C . PHE A 1 103 ? -13.986 3.214 14.058 1.00 95.50 103 PHE A C 1
ATOM 819 O O . PHE A 1 103 ? -15.004 3.801 14.423 1.00 95.50 103 PHE A O 1
ATOM 826 N N . SER A 1 104 ? -13.920 2.519 12.918 1.00 93.75 104 SER A N 1
ATOM 827 C CA . SER A 1 104 ? -14.987 2.498 11.908 1.00 93.75 104 SER A CA 1
ATOM 828 C C . SER A 1 104 ? -16.033 1.418 12.163 1.00 93.75 104 SER A C 1
ATOM 830 O O . SER A 1 104 ? -17.199 1.627 11.837 1.00 93.75 104 SER A O 1
ATOM 832 N N . ASN A 1 105 ? -15.643 0.307 12.792 1.00 92.31 105 ASN A N 1
ATOM 833 C CA . ASN A 1 105 ? -16.575 -0.734 13.226 1.00 92.31 105 ASN A CA 1
ATOM 834 C C . ASN A 1 105 ? -17.123 -0.434 14.628 1.00 92.31 105 ASN A C 1
ATOM 836 O O . ASN A 1 105 ? -16.448 0.180 15.455 1.00 92.31 105 ASN A O 1
ATOM 840 N N . TYR A 1 106 ? -18.340 -0.888 14.911 1.00 93.88 106 TYR A N 1
ATOM 841 C CA . TYR A 1 106 ? -18.907 -0.886 16.255 1.00 93.88 106 TYR A CA 1
ATOM 842 C C . TYR A 1 106 ? -18.269 -2.006 17.085 1.00 93.88 106 TYR A C 1
ATOM 844 O O . TYR A 1 106 ? -18.432 -3.187 16.786 1.00 93.88 106 TYR A O 1
ATOM 852 N N . GLN A 1 107 ? -17.502 -1.618 18.103 1.00 94.62 107 GLN A N 1
ATOM 853 C CA . GLN A 1 107 ? -16.665 -2.490 18.938 1.00 94.62 107 GLN A CA 1
ATOM 854 C C . GLN A 1 107 ? -17.283 -2.981 20.272 1.00 94.62 107 GLN A C 1
ATOM 856 O O . GLN A 1 107 ? -16.794 -3.998 20.785 1.00 94.62 107 GLN A O 1
ATOM 861 N N . PRO A 1 108 ? -18.261 -2.287 20.903 1.00 95.00 108 PRO A N 1
ATOM 862 C CA . PRO A 1 108 ? -18.695 -2.604 22.269 1.00 95.00 108 PRO A CA 1
ATOM 863 C C . PRO A 1 108 ? -19.236 -4.016 22.522 1.00 95.00 108 PRO A C 1
ATOM 865 O O . PRO A 1 108 ? -18.969 -4.547 23.596 1.00 95.00 108 PRO A O 1
ATOM 868 N N . GLU A 1 109 ? -19.940 -4.645 21.571 1.00 92.31 109 GLU A N 1
ATOM 869 C CA . GLU A 1 109 ? -20.659 -5.925 21.789 1.00 92.31 109 GLU A CA 1
ATOM 870 C C . GLU A 1 109 ? -21.717 -5.859 22.921 1.00 92.31 109 GLU A C 1
ATOM 872 O O . GLU A 1 109 ? -22.022 -6.845 23.592 1.00 92.31 109 GLU A O 1
ATOM 877 N N . ASP A 1 110 ? -22.312 -4.686 23.132 1.00 94.19 110 ASP A N 1
ATOM 878 C CA . ASP A 1 110 ? -23.222 -4.361 24.244 1.00 94.19 110 ASP A CA 1
ATOM 879 C C . ASP A 1 110 ? -24.722 -4.487 23.905 1.00 94.19 110 ASP A C 1
ATOM 881 O O . ASP A 1 110 ? -25.582 -4.173 24.728 1.00 94.19 110 ASP A O 1
ATOM 885 N N . ARG A 1 111 ? -25.042 -4.974 22.697 1.00 93.44 111 ARG A N 1
ATOM 886 C CA . ARG A 1 111 ? -26.398 -5.099 22.117 1.00 93.44 111 ARG A CA 1
ATOM 887 C C . ARG A 1 111 ? -27.097 -3.782 21.760 1.00 93.44 111 ARG A C 1
ATOM 889 O O . ARG A 1 111 ? -28.244 -3.837 21.320 1.00 93.44 111 ARG A O 1
ATOM 896 N N . ALA A 1 112 ? -26.450 -2.627 21.910 1.00 94.38 112 ALA A N 1
ATOM 897 C CA . ALA A 1 112 ? -27.014 -1.353 21.456 1.00 94.38 112 ALA A CA 1
ATOM 898 C C . ALA A 1 112 ? -26.829 -1.134 19.942 1.00 94.38 112 ALA A C 1
ATOM 900 O O . ALA A 1 112 ? -27.572 -0.367 19.335 1.00 94.38 112 ALA A O 1
ATOM 901 N N . GLY A 1 113 ? -25.865 -1.828 19.328 1.00 91.50 113 GLY A N 1
ATOM 902 C CA . GLY A 1 113 ? -25.550 -1.759 17.900 1.00 91.50 113 GLY A CA 1
ATOM 903 C C . GLY A 1 113 ? -25.379 -3.132 17.246 1.00 91.50 113 GLY A C 1
ATOM 904 O O . GLY A 1 113 ? -25.658 -4.162 17.872 1.00 91.50 113 GLY A O 1
ATOM 905 N N . PRO A 1 114 ? -24.928 -3.169 15.980 1.00 91.00 114 PRO A N 1
ATOM 906 C CA . PRO A 1 114 ? -24.694 -4.419 15.271 1.00 91.00 114 PRO A CA 1
ATOM 907 C C . PRO A 1 114 ? -23.548 -5.204 15.919 1.00 91.00 114 PRO A C 1
ATOM 909 O O . PRO A 1 114 ? -22.548 -4.626 16.342 1.00 91.00 114 PRO A O 1
ATOM 912 N N . THR A 1 115 ? -23.663 -6.532 15.967 1.00 88.88 115 THR A N 1
ATOM 913 C CA . THR A 1 115 ? -22.557 -7.380 16.433 1.00 88.88 115 THR A CA 1
ATOM 914 C C . THR A 1 115 ? -21.395 -7.327 15.446 1.00 88.88 115 THR A C 1
ATOM 916 O O . THR A 1 115 ? -21.581 -7.073 14.254 1.00 88.88 115 THR A O 1
ATOM 919 N N . LEU A 1 116 ? -20.181 -7.580 15.918 1.00 84.31 116 LEU A N 1
ATOM 920 C CA . LEU A 1 116 ? -18.985 -7.657 15.093 1.00 84.31 116 LEU A CA 1
ATOM 921 C C . LEU A 1 116 ? -19.118 -8.769 14.049 1.00 84.31 116 LEU A C 1
ATOM 923 O O . LEU A 1 116 ? -18.758 -8.563 12.898 1.00 84.31 116 LEU A O 1
ATOM 927 N N . GLU A 1 117 ? -19.707 -9.909 14.417 1.00 83.44 117 GLU A N 1
ATOM 928 C CA . GLU A 1 117 ? -20.010 -10.996 13.477 1.00 83.44 117 GLU A CA 1
ATOM 929 C C . GLU A 1 117 ? -20.915 -10.516 12.335 1.00 83.44 117 GLU A C 1
ATOM 931 O O . GLU A 1 117 ? -20.614 -10.749 11.165 1.00 83.44 117 GLU A O 1
ATOM 936 N N . HIS A 1 118 ? -21.994 -9.795 12.658 1.00 85.88 118 HIS A N 1
ATOM 937 C CA . HIS A 1 118 ? -22.899 -9.254 11.648 1.00 85.88 118 HIS A CA 1
ATOM 938 C C . HIS A 1 118 ? -22.200 -8.220 10.761 1.00 85.88 118 HIS A C 1
ATOM 940 O O . HIS A 1 118 ? -22.344 -8.263 9.544 1.00 85.88 118 HIS A O 1
ATOM 946 N N . GLN A 1 119 ? -21.408 -7.324 11.354 1.00 88.62 119 GLN A N 1
ATOM 947 C CA . GLN A 1 119 ? -20.643 -6.328 10.605 1.00 88.62 119 GLN A CA 1
ATOM 948 C C . GLN A 1 119 ? -19.655 -6.988 9.645 1.00 88.62 119 GLN A C 1
ATOM 950 O O . GLN A 1 119 ? -19.634 -6.637 8.474 1.00 88.62 119 GLN A O 1
ATOM 955 N N . LEU A 1 120 ? -18.882 -7.978 10.102 1.00 81.81 120 LEU A N 1
ATOM 956 C CA . LEU A 1 120 ? -17.922 -8.711 9.272 1.00 81.81 120 LEU A CA 1
ATOM 957 C C . LEU A 1 120 ? -18.603 -9.534 8.169 1.00 81.81 120 LEU A C 1
ATOM 959 O O . LEU A 1 120 ? -18.031 -9.702 7.090 1.00 81.81 120 LEU A O 1
ATOM 963 N N . ALA A 1 121 ? -19.826 -10.019 8.404 1.00 83.25 121 ALA A N 1
ATOM 964 C CA . ALA A 1 121 ? -20.622 -10.708 7.391 1.00 83.25 121 ALA A CA 1
ATOM 965 C C . ALA A 1 121 ? -21.025 -9.795 6.219 1.00 83.25 121 ALA A C 1
ATOM 967 O O . ALA A 1 121 ? -21.251 -10.304 5.123 1.00 83.25 121 ALA A O 1
ATOM 968 N N . LEU A 1 122 ? -21.061 -8.473 6.426 1.00 84.12 122 LEU A N 1
ATOM 969 C CA . LEU A 1 122 ? -21.285 -7.470 5.376 1.00 84.12 122 LEU A CA 1
ATOM 970 C C . LEU A 1 122 ? -20.010 -7.119 4.596 1.00 84.12 122 LEU A C 1
ATOM 972 O O . LEU A 1 122 ? -20.039 -6.226 3.759 1.00 84.12 122 LEU A O 1
ATOM 976 N N . GLU A 1 123 ? -18.895 -7.799 4.874 1.00 82.62 123 GLU A N 1
ATOM 977 C CA . GLU A 1 123 ? -17.604 -7.581 4.213 1.00 82.62 123 GLU A CA 1
ATOM 978 C C . GLU A 1 123 ? -17.231 -6.086 4.180 1.00 82.62 123 GLU A C 1
ATOM 980 O O . GLU A 1 123 ? -17.067 -5.490 3.111 1.00 82.62 123 GLU A O 1
ATOM 985 N N . PRO A 1 124 ? -17.111 -5.445 5.361 1.00 80.50 124 PRO A N 1
ATOM 986 C CA . PRO A 1 124 ? -17.003 -3.992 5.473 1.00 80.50 124 PRO A CA 1
ATOM 987 C C . PRO A 1 124 ? -15.706 -3.484 4.843 1.00 80.50 124 PRO A C 1
ATOM 989 O O . PRO A 1 124 ? -15.642 -2.360 4.364 1.00 80.50 124 PRO A O 1
ATOM 992 N N . PHE A 1 125 ? -14.689 -4.342 4.803 1.00 82.94 125 PHE A N 1
ATOM 993 C CA . PHE A 1 125 ? -13.453 -4.109 4.081 1.00 82.94 125 PHE A CA 1
ATOM 994 C C . PHE A 1 125 ? -13.673 -4.049 2.555 1.00 82.94 125 PHE A C 1
ATOM 996 O O . PHE A 1 125 ? -13.377 -3.023 1.945 1.00 82.94 125 PHE A O 1
ATOM 1003 N N . SER A 1 126 ? -14.217 -5.110 1.944 1.00 83.81 126 SER A N 1
ATOM 1004 C CA . SER A 1 126 ? -14.441 -5.159 0.490 1.00 83.81 126 SER A CA 1
ATOM 1005 C C . SER A 1 126 ? -15.355 -4.020 0.048 1.00 83.81 126 SER A C 1
ATOM 1007 O O . SER A 1 126 ? -15.076 -3.351 -0.937 1.00 83.81 126 SER A O 1
ATOM 1009 N N . SER A 1 127 ? -16.375 -3.717 0.855 1.00 86.56 127 SER A N 1
ATOM 1010 C CA . SER A 1 127 ? -17.296 -2.600 0.625 1.00 86.56 127 SER A CA 1
ATOM 1011 C C . SER A 1 127 ? -16.601 -1.235 0.566 1.00 86.56 127 SER A C 1
ATOM 1013 O O . SER A 1 127 ? -17.050 -0.351 -0.161 1.00 86.56 127 SER A O 1
ATOM 1015 N N . VAL A 1 128 ? -15.522 -1.044 1.330 1.00 90.25 128 VAL A N 1
ATOM 1016 C CA . VAL A 1 128 ? -14.731 0.194 1.324 1.00 90.25 128 VAL A CA 1
ATOM 1017 C C . VAL A 1 128 ? -13.766 0.207 0.145 1.00 90.25 128 VAL A C 1
ATOM 1019 O O . VAL A 1 128 ? -13.707 1.205 -0.566 1.00 90.25 128 VAL A O 1
ATOM 1022 N N . VAL A 1 129 ? -13.056 -0.897 -0.101 1.00 89.19 129 VAL A N 1
ATOM 1023 C CA . VAL A 1 129 ? -12.101 -1.005 -1.214 1.00 89.19 129 VAL A CA 1
ATOM 1024 C C . VAL A 1 129 ? -12.767 -0.883 -2.577 1.00 89.19 129 VAL A C 1
ATOM 1026 O O . VAL A 1 129 ? -12.262 -0.197 -3.459 1.00 89.19 129 VAL A O 1
ATOM 1029 N N . GLU A 1 130 ? -13.917 -1.513 -2.759 1.00 88.69 130 GLU A N 1
ATOM 1030 C CA . GLU A 1 130 ? -14.645 -1.488 -4.027 1.00 88.69 130 GLU A CA 1
ATOM 1031 C C . GLU A 1 130 ? -15.415 -0.175 -4.225 1.00 88.69 130 GLU A C 1
ATOM 1033 O O . GLU A 1 130 ? -15.958 0.074 -5.306 1.00 88.69 130 GLU A O 1
ATOM 1038 N N . ASN A 1 131 ? -15.443 0.698 -3.211 1.00 91.06 131 ASN A N 1
ATOM 1039 C CA . ASN A 1 131 ? -16.126 1.973 -3.305 1.00 91.06 131 ASN A CA 1
ATOM 1040 C C . ASN A 1 131 ? -15.390 2.925 -4.262 1.00 91.06 131 ASN A C 1
ATOM 1042 O O . ASN A 1 131 ? -14.200 3.201 -4.068 1.00 91.06 131 ASN A O 1
ATOM 1046 N N . PRO A 1 132 ? -16.083 3.514 -5.255 1.00 91.31 132 PRO A N 1
ATOM 1047 C CA . PRO A 1 132 ? -15.477 4.490 -6.152 1.00 91.31 132 PRO A CA 1
ATOM 1048 C C . PRO A 1 132 ? -14.828 5.677 -5.432 1.00 91.31 132 PRO A C 1
ATOM 1050 O O . PRO A 1 132 ? -13.886 6.246 -5.975 1.00 91.31 132 PRO A O 1
ATOM 1053 N N . SER A 1 133 ? -15.278 6.029 -4.221 1.00 92.56 133 SER A N 1
ATOM 1054 C CA . SER A 1 133 ? -14.733 7.144 -3.437 1.00 92.56 133 SER A CA 1
ATOM 1055 C C . SER A 1 133 ? -13.261 6.993 -3.057 1.00 92.56 133 SER A C 1
ATOM 1057 O O . SER A 1 133 ? -12.633 8.000 -2.747 1.00 92.56 133 SER A O 1
ATOM 1059 N N . LEU A 1 134 ? -12.695 5.780 -3.080 1.00 92.31 134 LEU A N 1
ATOM 1060 C CA . LEU A 1 134 ? -11.258 5.574 -2.871 1.00 92.31 134 LEU A CA 1
ATOM 1061 C C . LEU A 1 134 ? -10.422 5.828 -4.128 1.00 92.31 134 LEU A C 1
ATOM 1063 O O . LEU A 1 134 ? -9.208 6.000 -4.024 1.00 92.31 134 LEU A O 1
ATOM 1067 N N . LYS A 1 135 ? -11.030 5.856 -5.316 1.00 89.94 135 LYS A N 1
ATOM 1068 C CA . LYS A 1 135 ? -10.298 5.985 -6.580 1.00 89.94 135 LYS A CA 1
ATOM 1069 C C . LYS A 1 135 ? -9.961 7.441 -6.878 1.00 89.94 135 LYS A C 1
ATOM 1071 O O . LYS A 1 135 ? -10.792 8.329 -6.691 1.00 89.94 135 LYS A O 1
ATOM 1076 N N . SER A 1 136 ? -8.773 7.675 -7.436 1.00 85.19 136 SER A N 1
ATOM 1077 C CA . SER A 1 136 ? -8.286 9.015 -7.804 1.00 85.19 136 SER A CA 1
ATOM 1078 C C . SER A 1 136 ? -9.255 9.775 -8.714 1.00 85.19 136 SER A C 1
ATOM 1080 O O . SER A 1 136 ? -9.495 10.960 -8.500 1.00 85.19 136 SER A O 1
ATOM 1082 N N . ALA A 1 137 ? -9.892 9.078 -9.662 1.00 84.69 137 ALA A N 1
ATOM 1083 C CA . ALA A 1 137 ? -10.894 9.645 -10.568 1.00 84.69 137 ALA A CA 1
ATOM 1084 C C . ALA A 1 137 ? -12.116 10.258 -9.848 1.00 84.69 137 ALA A C 1
ATOM 1086 O O . ALA A 1 137 ? -12.802 11.103 -10.417 1.00 84.69 137 ALA A O 1
ATOM 1087 N N . ALA A 1 138 ? -12.391 9.852 -8.604 1.00 85.88 138 ALA A N 1
ATOM 1088 C CA . ALA A 1 138 ? -13.462 10.387 -7.763 1.00 85.88 138 ALA A CA 1
ATOM 1089 C C . ALA A 1 138 ? -12.942 11.298 -6.631 1.00 85.88 138 ALA A C 1
ATOM 1091 O O . ALA A 1 138 ? -13.683 11.608 -5.698 1.00 85.88 138 ALA A O 1
ATOM 1092 N N . GLY A 1 139 ? -11.670 11.710 -6.686 1.00 85.62 139 GLY A N 1
ATOM 1093 C CA . GLY A 1 139 ? -11.012 12.469 -5.619 1.00 85.62 139 GLY A CA 1
ATOM 1094 C C . GLY A 1 139 ? -10.589 11.620 -4.417 1.00 85.62 139 GLY A C 1
ATOM 1095 O O . GLY A 1 139 ? -10.305 12.171 -3.359 1.00 85.62 139 GLY A O 1
ATOM 1096 N N . GLY A 1 140 ? -10.568 10.294 -4.562 1.00 91.12 140 GLY A N 1
ATOM 1097 C CA . GLY A 1 140 ? -10.062 9.372 -3.554 1.00 91.12 140 GLY A CA 1
ATOM 1098 C C . GLY A 1 140 ? -8.538 9.287 -3.515 1.00 91.12 140 GLY A C 1
ATOM 1099 O O . GLY A 1 140 ? -7.844 9.595 -4.484 1.00 91.12 140 GLY A O 1
ATOM 1100 N N . HIS A 1 141 ? -8.022 8.824 -2.383 1.00 93.00 141 HIS A N 1
ATOM 1101 C CA . HIS A 1 141 ? -6.594 8.727 -2.072 1.00 93.00 141 HIS A CA 1
ATOM 1102 C C . HIS A 1 141 ? -6.117 7.278 -1.896 1.00 93.00 141 HIS A C 1
ATOM 1104 O O . HIS A 1 141 ? -4.987 7.037 -1.479 1.00 93.00 141 HIS A O 1
ATOM 1110 N N . GLY A 1 142 ? -6.965 6.310 -2.247 1.00 93.75 142 GLY A N 1
ATOM 1111 C CA . GLY A 1 142 ? -6.642 4.893 -2.248 1.00 93.75 142 GLY A CA 1
ATOM 1112 C C . GLY A 1 142 ? -6.486 4.288 -0.856 1.00 93.75 142 GLY A C 1
ATOM 1113 O O . GLY A 1 142 ? -7.194 4.641 0.091 1.00 93.75 142 GLY A O 1
ATOM 1114 N N . MET A 1 143 ? -5.568 3.332 -0.753 1.00 94.50 143 MET A N 1
ATOM 1115 C CA . MET A 1 143 ? -5.235 2.623 0.473 1.00 94.50 143 MET A CA 1
ATOM 1116 C C . MET A 1 143 ? -3.776 2.871 0.861 1.00 94.50 143 MET A C 1
ATOM 1118 O O . MET A 1 143 ? -2.874 2.844 0.018 1.00 94.50 143 MET A O 1
ATOM 1122 N N . VAL A 1 144 ? -3.526 3.052 2.156 1.00 94.56 144 VAL A N 1
ATOM 1123 C CA . VAL A 1 144 ? -2.174 3.089 2.718 1.00 94.56 144 VAL A CA 1
ATOM 1124 C C . VAL A 1 144 ? -1.975 1.945 3.708 1.00 94.56 144 VAL A C 1
ATOM 1126 O O . VAL A 1 144 ? -2.782 1.733 4.611 1.00 94.56 144 VAL A O 1
ATOM 1129 N N . ALA A 1 145 ? -0.890 1.200 3.518 1.00 94.19 145 ALA A N 1
ATOM 1130 C CA . ALA A 1 145 ? -0.402 0.167 4.419 1.00 94.19 145 ALA A CA 1
ATOM 1131 C C . ALA A 1 145 ? 0.633 0.772 5.375 1.00 94.19 145 ALA A C 1
ATOM 1133 O O . ALA A 1 145 ? 1.665 1.277 4.928 1.00 94.19 145 ALA A O 1
ATOM 1134 N N . LEU A 1 146 ? 0.360 0.733 6.679 1.00 94.44 146 LEU A N 1
ATOM 1135 C CA . LEU A 1 146 ? 1.263 1.276 7.695 1.00 94.44 146 LEU A CA 1
ATOM 1136 C C . LEU A 1 146 ? 2.226 0.191 8.203 1.00 94.44 146 LEU A C 1
ATOM 1138 O O . LEU A 1 146 ? 1.808 -0.912 8.557 1.00 94.44 146 LEU A O 1
ATOM 1142 N N . HIS A 1 147 ? 3.522 0.508 8.250 1.00 92.19 147 HIS A N 1
ATOM 1143 C CA . HIS A 1 147 ? 4.572 -0.349 8.807 1.00 92.19 147 HIS A CA 1
ATOM 1144 C C . HIS A 1 147 ? 5.177 0.273 10.061 1.00 92.19 147 HIS A C 1
ATOM 1146 O O . HIS A 1 147 ? 5.596 1.432 10.066 1.00 92.19 147 HIS A O 1
ATOM 1152 N N . THR A 1 148 ? 5.261 -0.534 11.112 1.00 93.25 148 THR A N 1
ATOM 1153 C CA . THR A 1 148 ? 5.779 -0.166 12.433 1.00 93.25 148 THR A CA 1
ATOM 1154 C C . THR A 1 148 ? 6.680 -1.279 12.966 1.00 93.25 148 THR A C 1
ATOM 1156 O O . THR A 1 148 ? 6.726 -2.382 12.412 1.00 93.25 148 THR A O 1
ATOM 1159 N N . THR A 1 149 ? 7.436 -1.014 14.033 1.00 91.00 149 THR A N 1
ATOM 1160 C CA . THR A 1 149 ? 8.423 -1.989 14.532 1.00 91.00 149 THR A CA 1
ATOM 1161 C C . THR A 1 149 ? 7.854 -3.131 15.361 1.00 91.00 149 THR A C 1
ATOM 1163 O O . THR A 1 149 ? 8.473 -4.192 15.417 1.00 91.00 149 THR A O 1
ATOM 1166 N N . SER A 1 150 ? 6.697 -2.950 15.995 1.00 86.69 150 SER A N 1
ATOM 1167 C CA . SER A 1 150 ? 6.146 -3.934 16.933 1.00 86.69 150 SER A CA 1
ATOM 1168 C C . SER A 1 150 ? 5.263 -4.995 16.276 1.00 86.69 150 SER A C 1
ATOM 1170 O O . SER A 1 150 ? 4.982 -6.021 16.895 1.00 86.69 150 SER A O 1
ATOM 1172 N N . ALA A 1 151 ? 4.843 -4.805 15.021 1.00 85.75 151 ALA A N 1
ATOM 1173 C CA . ALA A 1 151 ? 4.067 -5.809 14.306 1.00 85.75 151 ALA A CA 1
ATOM 1174 C C . ALA A 1 151 ? 4.331 -5.803 12.797 1.00 85.75 151 ALA A C 1
ATOM 1176 O O . ALA A 1 151 ? 4.317 -4.764 12.145 1.00 85.75 151 ALA A O 1
ATOM 1177 N N . ASP A 1 152 ? 4.495 -6.997 12.221 1.00 83.62 152 ASP A N 1
ATOM 1178 C CA . ASP A 1 152 ? 4.532 -7.155 10.768 1.00 83.62 152 ASP A CA 1
ATOM 1179 C C . ASP A 1 152 ? 3.105 -7.232 10.214 1.00 83.62 152 ASP A C 1
ATOM 1181 O O . ASP A 1 152 ? 2.375 -8.194 10.485 1.00 83.62 152 ASP A O 1
ATOM 1185 N N . LEU A 1 153 ? 2.723 -6.237 9.411 1.00 84.31 153 LEU A N 1
ATOM 1186 C CA . LEU A 1 153 ? 1.426 -6.151 8.739 1.00 84.31 153 LEU A CA 1
ATOM 1187 C C . LEU A 1 153 ? 1.083 -7.448 7.988 1.00 84.31 153 LEU A C 1
ATOM 1189 O O . LEU A 1 153 ? -0.042 -7.937 8.059 1.00 84.31 153 LEU A O 1
ATOM 1193 N N . TYR A 1 154 ? 2.066 -8.070 7.335 1.00 82.69 154 TYR A N 1
ATOM 1194 C CA . TYR A 1 154 ? 1.836 -9.231 6.467 1.00 82.69 154 TYR A CA 1
ATOM 1195 C C . TYR A 1 154 ? 1.763 -10.564 7.221 1.00 82.69 154 TYR A C 1
ATOM 1197 O O . TYR A 1 154 ? 1.478 -11.608 6.635 1.00 82.69 154 TYR A O 1
ATOM 1205 N N . SER A 1 155 ? 1.960 -10.538 8.541 1.00 80.69 155 SER A N 1
ATOM 1206 C CA . SER A 1 155 ? 1.636 -11.664 9.423 1.00 80.69 155 SER A CA 1
ATOM 1207 C C . SER A 1 155 ? 0.132 -11.763 9.723 1.00 80.69 155 SER A C 1
ATOM 1209 O O . SER A 1 155 ? -0.330 -12.745 10.315 1.00 80.69 155 SER A O 1
ATOM 1211 N N . ARG A 1 156 ? -0.661 -10.771 9.297 1.00 82.25 156 ARG A N 1
ATOM 1212 C CA . ARG A 1 156 ? -2.113 -10.717 9.476 1.00 82.25 156 ARG A CA 1
ATOM 1213 C C . ARG A 1 156 ? -2.816 -11.049 8.173 1.00 82.25 156 ARG A C 1
ATOM 1215 O O . ARG A 1 156 ? -2.682 -10.341 7.181 1.00 82.25 156 ARG A O 1
ATOM 1222 N N . LEU A 1 157 ? -3.602 -12.123 8.194 1.00 81.69 157 LEU A N 1
ATOM 1223 C CA . LEU A 1 157 ? -4.235 -12.630 6.977 1.00 81.69 157 LEU A CA 1
ATOM 1224 C C . LEU A 1 157 ? -5.252 -11.632 6.404 1.00 81.69 157 LEU A C 1
ATOM 1226 O O . LEU A 1 157 ? -5.361 -11.525 5.189 1.00 81.69 157 LEU A O 1
ATOM 1230 N N . TRP A 1 158 ? -5.923 -10.867 7.275 1.00 82.75 158 TRP A N 1
ATOM 1231 C CA . TRP A 1 158 ? -6.753 -9.731 6.872 1.00 82.75 158 TRP A CA 1
ATOM 1232 C C . TRP A 1 158 ? -5.942 -8.720 6.060 1.00 82.75 158 TRP A C 1
ATOM 1234 O O . TRP A 1 158 ? -6.223 -8.570 4.885 1.00 82.75 158 TRP A O 1
ATOM 1244 N N . CYS A 1 159 ? -4.877 -8.128 6.604 1.00 83.69 159 CYS A N 1
ATOM 1245 C CA . CYS A 1 159 ? -4.104 -7.084 5.917 1.00 83.69 159 CYS A CA 1
ATOM 1246 C C . CYS A 1 159 ? -3.510 -7.543 4.576 1.00 83.69 159 CYS A C 1
ATOM 1248 O O . CYS A 1 159 ? -3.486 -6.799 3.601 1.00 83.69 159 CYS A O 1
ATOM 1250 N N . VAL A 1 160 ? -3.065 -8.798 4.501 1.00 81.81 160 VAL A N 1
ATOM 1251 C CA . VAL A 1 160 ? -2.599 -9.387 3.241 1.00 81.81 160 VAL A CA 1
ATOM 1252 C C . VAL A 1 160 ? -3.738 -9.473 2.216 1.00 81.81 160 VAL A C 1
ATOM 1254 O O . VAL A 1 160 ? -3.551 -9.117 1.054 1.00 81.81 160 VAL A O 1
ATOM 1257 N N . HIS A 1 161 ? -4.916 -9.930 2.643 1.00 82.06 161 HIS A N 1
ATOM 1258 C CA . HIS A 1 161 ? -6.106 -9.957 1.797 1.00 82.06 161 HIS A CA 1
ATOM 1259 C C . HIS A 1 161 ? -6.554 -8.547 1.392 1.00 82.06 161 HIS A C 1
ATOM 1261 O O . HIS A 1 161 ? -7.059 -8.368 0.287 1.00 82.06 161 HIS A O 1
ATOM 1267 N N . GLU A 1 162 ? -6.334 -7.550 2.255 1.00 86.44 162 GLU A N 1
ATOM 1268 C CA . GLU A 1 162 ? -6.691 -6.163 1.977 1.00 86.44 162 GLU A CA 1
ATOM 1269 C C . GLU A 1 162 ? -5.900 -5.591 0.800 1.00 86.44 162 GLU A C 1
ATOM 1271 O O . GLU A 1 162 ? -6.477 -5.025 -0.128 1.00 86.44 162 GLU A O 1
ATOM 1276 N N . VAL A 1 163 ? -4.581 -5.804 0.807 1.00 81.62 163 VAL A N 1
ATOM 1277 C CA . VAL A 1 163 ? -3.683 -5.391 -0.282 1.00 81.62 163 VAL A CA 1
ATOM 1278 C C . VAL A 1 163 ? -4.059 -6.068 -1.593 1.00 81.62 163 VAL A C 1
ATOM 1280 O O . VAL A 1 163 ? -4.172 -5.399 -2.614 1.00 81.62 163 VAL A O 1
ATOM 1283 N N . ASP A 1 164 ? -4.303 -7.373 -1.564 1.00 82.19 164 ASP A N 1
ATOM 1284 C CA . ASP A 1 164 ? -4.682 -8.143 -2.749 1.00 82.19 164 ASP A CA 1
ATOM 1285 C C . ASP A 1 164 ? -5.994 -7.654 -3.375 1.00 82.19 164 ASP A C 1
ATOM 1287 O O . ASP A 1 164 ? -6.060 -7.366 -4.570 1.00 82.19 164 ASP A O 1
ATOM 1291 N N . ARG A 1 165 ? -7.024 -7.457 -2.548 1.00 83.75 165 ARG A N 1
ATOM 1292 C CA . ARG A 1 165 ? -8.319 -6.933 -2.991 1.00 83.75 165 ARG A CA 1
ATOM 1293 C C . ARG A 1 165 ? -8.230 -5.505 -3.511 1.00 83.75 165 ARG A C 1
ATOM 1295 O O . ARG A 1 165 ? -8.869 -5.201 -4.512 1.00 83.75 165 ARG A O 1
ATOM 1302 N N . ALA A 1 166 ? -7.432 -4.645 -2.879 1.00 85.50 166 ALA A N 1
ATOM 1303 C CA . ALA A 1 166 ? -7.220 -3.282 -3.357 1.00 85.50 166 ALA A CA 1
ATOM 1304 C C . ALA A 1 166 ? -6.532 -3.255 -4.728 1.00 85.50 166 ALA A C 1
ATOM 1306 O O . ALA A 1 166 ? -6.972 -2.526 -5.617 1.00 85.50 166 ALA A O 1
ATOM 1307 N N . VAL A 1 167 ? -5.520 -4.103 -4.933 1.00 79.94 167 VAL A N 1
ATOM 1308 C CA . VAL A 1 167 ? -4.844 -4.247 -6.229 1.00 79.94 167 VAL A CA 1
ATOM 1309 C C . VAL A 1 167 ? -5.812 -4.751 -7.303 1.00 79.94 167 VAL A C 1
ATOM 1311 O O . VAL A 1 167 ? -5.860 -4.189 -8.394 1.00 79.94 167 VAL A O 1
ATOM 1314 N N . GLU A 1 168 ? -6.627 -5.765 -7.007 1.00 80.88 168 GLU A N 1
ATOM 1315 C CA . GLU A 1 168 ? -7.630 -6.266 -7.955 1.00 80.88 168 GLU A CA 1
ATOM 1316 C C . GLU A 1 168 ? -8.733 -5.249 -8.277 1.00 80.88 168 GLU A C 1
ATOM 1318 O O . GLU A 1 168 ? -9.203 -5.185 -9.414 1.00 80.88 168 GLU A O 1
ATOM 1323 N N . ALA A 1 169 ? -9.147 -4.454 -7.290 1.00 83.31 169 ALA A N 1
ATOM 1324 C CA . ALA A 1 169 ? -10.151 -3.408 -7.453 1.00 83.31 169 ALA A CA 1
ATOM 1325 C C . ALA A 1 169 ? -9.605 -2.154 -8.156 1.00 83.31 169 ALA A C 1
ATOM 1327 O O . ALA A 1 169 ? -10.364 -1.197 -8.351 1.00 83.31 169 ALA A O 1
ATOM 1328 N N . ASP A 1 170 ? -8.327 -2.153 -8.558 1.00 82.31 170 ASP A N 1
ATOM 1329 C CA . ASP A 1 170 ? -7.641 -1.014 -9.174 1.00 82.31 170 ASP A CA 1
ATOM 1330 C C . ASP A 1 170 ? -7.682 0.228 -8.262 1.00 82.31 170 ASP A C 1
ATOM 1332 O O . ASP A 1 170 ? -7.965 1.355 -8.671 1.00 82.31 170 ASP A O 1
ATOM 1336 N N . VAL A 1 171 ? -7.450 -0.005 -6.969 1.00 87.31 171 VAL A N 1
ATOM 1337 C CA . VAL A 1 171 ? -7.251 1.029 -5.955 1.00 87.31 171 VAL A CA 1
ATOM 1338 C C . VAL A 1 171 ? -5.754 1.223 -5.763 1.00 87.31 171 VAL A C 1
ATOM 1340 O O . VAL A 1 171 ? -5.010 0.261 -5.583 1.00 87.31 171 VAL A O 1
ATOM 1343 N N . ALA A 1 172 ? -5.299 2.476 -5.780 1.00 86.25 172 ALA A N 1
ATOM 1344 C CA . ALA A 1 172 ? -3.899 2.788 -5.518 1.00 86.25 172 ALA A CA 1
ATOM 1345 C C . ALA A 1 172 ? -3.517 2.341 -4.099 1.00 86.25 172 ALA A C 1
ATOM 1347 O O . ALA A 1 172 ? -4.147 2.764 -3.131 1.00 86.25 172 ALA A O 1
ATOM 1348 N N . VAL A 1 173 ? -2.479 1.509 -3.978 1.00 88.06 173 VAL A N 1
ATOM 1349 C CA . VAL A 1 173 ? -1.944 1.059 -2.688 1.00 88.06 173 VAL A CA 1
ATOM 1350 C C . VAL A 1 173 ? -0.553 1.646 -2.490 1.00 88.06 173 VAL A C 1
ATOM 1352 O O . VAL A 1 173 ? 0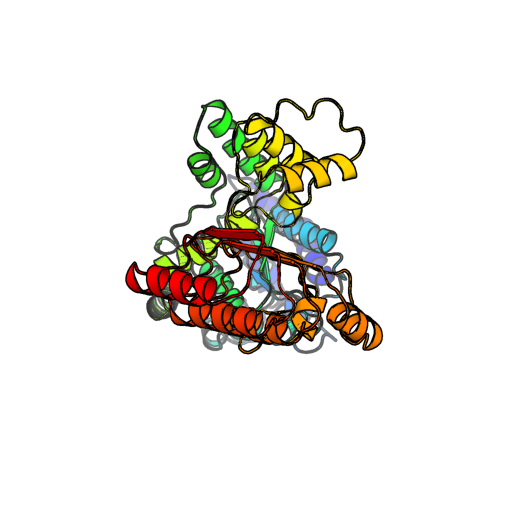.324 1.487 -3.337 1.00 88.06 173 VAL A O 1
ATOM 1355 N N . THR A 1 174 ? -0.338 2.314 -1.361 1.00 88.88 174 THR A N 1
ATOM 1356 C CA . THR A 1 174 ? 0.969 2.869 -0.972 1.00 88.88 174 THR A CA 1
ATOM 1357 C C . THR A 1 174 ? 1.376 2.364 0.405 1.00 88.88 174 THR A C 1
ATOM 1359 O O . THR A 1 174 ? 0.528 1.915 1.173 1.00 88.88 174 THR A O 1
ATOM 1362 N N . ALA A 1 175 ? 2.665 2.426 0.739 1.00 90.31 175 ALA A N 1
ATOM 1363 C CA . ALA A 1 175 ? 3.123 2.171 2.101 1.00 90.31 175 ALA A CA 1
ATOM 1364 C C . ALA A 1 175 ? 3.545 3.460 2.811 1.00 90.31 175 ALA A C 1
ATOM 1366 O O . ALA A 1 175 ? 4.008 4.424 2.191 1.00 90.31 175 ALA A O 1
ATOM 1367 N N . SER A 1 176 ? 3.435 3.457 4.133 1.00 93.25 176 SER A N 1
ATOM 1368 C CA . SER A 1 176 ? 4.075 4.444 4.994 1.00 93.25 176 SER A CA 1
ATOM 1369 C C . SER A 1 176 ? 4.724 3.741 6.174 1.00 93.25 176 SER A C 1
ATOM 1371 O O . SER A 1 176 ? 4.156 2.806 6.736 1.00 93.25 176 SER A O 1
ATOM 1373 N N . MET A 1 177 ? 5.928 4.164 6.536 1.00 92.62 177 MET A N 1
ATOM 137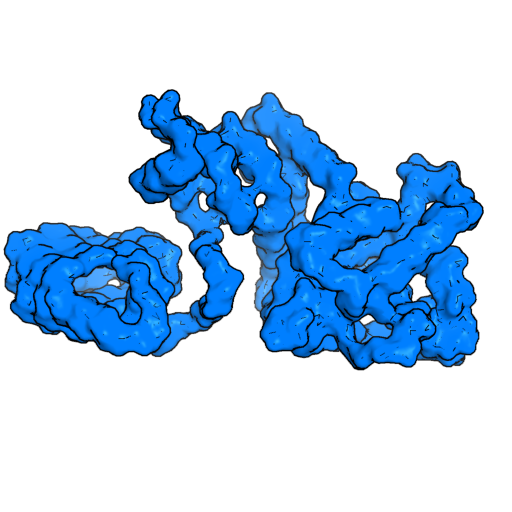4 C CA . MET A 1 177 ? 6.747 3.507 7.551 1.00 92.62 177 MET A CA 1
ATOM 1375 C C . MET A 1 177 ? 7.046 4.504 8.659 1.00 92.62 177 MET A C 1
ATOM 1377 O O . MET A 1 177 ? 7.356 5.651 8.359 1.00 92.62 177 MET A O 1
ATOM 1381 N N . SER A 1 178 ? 7.006 4.078 9.922 1.00 94.12 178 SER A N 1
ATOM 1382 C CA . SER A 1 178 ? 7.534 4.909 11.010 1.00 94.12 178 SER A CA 1
ATOM 1383 C C . SER A 1 178 ? 9.030 5.180 10.809 1.00 94.12 178 SER A C 1
ATOM 1385 O O . SER A 1 178 ? 9.744 4.406 10.150 1.00 94.12 178 SER A O 1
ATOM 1387 N N . GLN A 1 179 ? 9.543 6.254 11.413 1.00 93.06 179 GLN A N 1
ATOM 1388 C CA . GLN A 1 179 ? 10.972 6.565 11.338 1.00 93.06 179 GLN A CA 1
ATOM 1389 C C . GLN A 1 179 ? 11.795 5.434 11.958 1.00 93.06 179 GLN A C 1
ATOM 1391 O O . GLN A 1 179 ? 12.748 4.938 11.363 1.00 93.06 179 GLN A O 1
ATOM 1396 N N . LYS A 1 180 ? 11.350 4.940 13.114 1.00 93.56 180 LYS A N 1
ATOM 1397 C CA . LYS A 1 180 ? 11.990 3.826 13.818 1.00 93.56 180 LYS A CA 1
ATOM 1398 C C . LYS A 1 180 ? 12.030 2.547 12.970 1.00 93.56 180 LYS A C 1
ATOM 1400 O O . LYS A 1 180 ? 13.039 1.843 12.978 1.00 93.56 180 LYS A O 1
ATOM 1405 N N . TYR A 1 181 ? 10.965 2.240 12.222 1.00 92.69 181 TYR A N 1
ATOM 1406 C CA . TYR A 1 181 ? 10.951 1.099 11.302 1.00 92.69 181 TYR A CA 1
ATOM 1407 C C . TYR A 1 181 ? 11.945 1.281 10.159 1.00 92.69 181 TYR A C 1
ATOM 1409 O O . TYR A 1 181 ? 12.703 0.358 9.850 1.00 92.69 181 TYR A O 1
ATOM 1417 N N . THR A 1 182 ? 11.978 2.478 9.575 1.00 91.06 182 THR A N 1
ATOM 1418 C CA . THR A 1 182 ? 12.919 2.846 8.512 1.00 91.06 182 THR A CA 1
ATOM 1419 C C . THR A 1 182 ? 14.368 2.709 8.979 1.00 91.06 182 THR A C 1
ATOM 1421 O O . THR A 1 182 ? 15.181 2.100 8.280 1.00 91.06 182 THR A O 1
ATOM 1424 N N . ASP A 1 183 ? 14.684 3.180 10.186 1.00 90.19 183 ASP A N 1
ATOM 1425 C CA . ASP A 1 183 ? 16.026 3.105 10.769 1.00 90.19 183 ASP A CA 1
ATOM 1426 C C . ASP A 1 183 ? 16.453 1.652 11.022 1.00 90.19 183 ASP A C 1
ATOM 1428 O O . ASP A 1 183 ? 17.546 1.246 10.625 1.00 90.19 183 ASP A O 1
ATOM 1432 N N . LEU A 1 184 ? 15.579 0.827 11.617 1.00 90.12 184 LEU A N 1
ATOM 1433 C CA . LEU A 1 184 ? 15.867 -0.594 11.857 1.00 90.12 184 LEU A CA 1
ATOM 1434 C C . LEU A 1 184 ? 15.998 -1.395 10.559 1.00 90.12 184 LEU A C 1
ATOM 1436 O O . LEU A 1 184 ? 16.822 -2.306 10.467 1.00 90.12 184 LEU A O 1
ATOM 1440 N N . MET A 1 185 ? 15.173 -1.104 9.553 1.00 89.44 185 MET A N 1
ATOM 1441 C CA . MET A 1 185 ? 15.308 -1.718 8.234 1.00 89.44 185 MET A CA 1
ATOM 1442 C C . MET A 1 185 ? 16.654 -1.348 7.608 1.00 89.44 185 MET A C 1
ATOM 1444 O O . MET A 1 185 ? 17.397 -2.241 7.204 1.00 89.44 185 MET A O 1
ATOM 1448 N N . THR A 1 186 ? 16.978 -0.056 7.575 1.00 87.62 186 THR A N 1
ATOM 1449 C CA . THR A 1 186 ? 18.212 0.459 6.972 1.00 87.62 186 THR A CA 1
ATOM 1450 C C . THR A 1 186 ? 19.444 -0.090 7.678 1.00 87.62 186 THR A C 1
ATOM 1452 O O . THR A 1 186 ? 20.362 -0.556 7.008 1.00 87.62 186 THR A O 1
ATOM 1455 N N . GLY A 1 187 ? 19.435 -0.141 9.013 1.00 85.94 187 GLY A N 1
ATOM 1456 C CA . GLY A 1 187 ? 20.505 -0.742 9.808 1.00 85.94 187 GLY A CA 1
ATOM 1457 C C . GLY A 1 187 ? 20.725 -2.221 9.481 1.00 85.94 187 GLY A C 1
ATOM 1458 O O . GLY A 1 187 ? 21.848 -2.617 9.185 1.00 85.94 187 GLY A O 1
ATOM 1459 N N . ARG A 1 188 ? 19.657 -3.030 9.433 1.00 89.19 188 ARG A N 1
ATOM 1460 C CA . ARG A 1 188 ? 19.760 -4.459 9.069 1.00 89.19 188 ARG A CA 1
ATOM 1461 C C . ARG A 1 188 ? 20.300 -4.665 7.658 1.00 89.19 188 ARG A C 1
ATOM 1463 O O . ARG A 1 188 ? 21.133 -5.541 7.442 1.00 89.19 188 ARG A O 1
ATOM 1470 N N . VAL A 1 189 ? 19.828 -3.876 6.694 1.00 85.31 189 VAL A N 1
ATOM 1471 C CA . VAL A 1 189 ? 20.344 -3.934 5.320 1.00 85.31 189 VAL A CA 1
ATOM 1472 C C . VAL A 1 189 ? 21.828 -3.576 5.301 1.00 85.31 189 VAL A C 1
ATOM 1474 O O . VAL A 1 189 ? 22.616 -4.298 4.698 1.00 85.31 189 VAL A O 1
ATOM 1477 N N . GLN A 1 190 ? 22.223 -2.515 6.004 1.00 84.19 190 GLN A N 1
ATOM 1478 C CA . GLN A 1 190 ? 23.614 -2.081 6.093 1.00 84.19 190 GLN A CA 1
ATOM 1479 C C . GLN A 1 190 ? 24.524 -3.163 6.697 1.00 84.19 190 GLN A C 1
ATOM 1481 O O . GLN A 1 190 ? 25.585 -3.437 6.142 1.00 84.19 190 GLN A O 1
ATOM 1486 N N . GLU A 1 191 ? 24.091 -3.839 7.764 1.00 84.12 191 GLU A N 1
ATOM 1487 C CA . GLU A 1 191 ? 24.834 -4.951 8.375 1.00 84.12 191 GLU A CA 1
ATOM 1488 C C . GLU A 1 191 ? 25.085 -6.094 7.381 1.00 84.12 191 GLU A C 1
ATOM 1490 O O . GLU A 1 191 ? 26.217 -6.558 7.236 1.00 84.12 191 GLU A O 1
ATOM 1495 N N . PHE A 1 192 ? 24.051 -6.519 6.647 1.00 82.81 192 PHE A N 1
ATOM 1496 C CA . PHE A 1 192 ? 24.186 -7.555 5.617 1.00 82.81 192 PHE A CA 1
ATOM 1497 C C . PHE A 1 192 ? 25.148 -7.117 4.505 1.00 82.81 192 PHE A C 1
ATOM 1499 O O . PHE A 1 192 ? 26.000 -7.896 4.069 1.00 82.81 192 PHE A O 1
ATOM 1506 N N . MET A 1 193 ? 25.066 -5.855 4.087 1.00 77.44 193 MET A N 1
ATOM 1507 C CA . MET A 1 193 ? 25.965 -5.291 3.081 1.00 77.44 193 MET A CA 1
ATOM 1508 C C . MET A 1 193 ? 27.421 -5.240 3.555 1.00 77.44 193 MET A C 1
ATOM 1510 O O . MET A 1 193 ? 28.337 -5.495 2.771 1.00 77.44 193 MET A O 1
ATOM 1514 N N . ASP A 1 194 ? 27.668 -4.945 4.830 1.00 80.44 194 ASP A N 1
ATOM 1515 C CA . ASP A 1 194 ? 29.019 -4.926 5.401 1.00 80.44 194 ASP A CA 1
ATOM 1516 C C . ASP A 1 194 ? 29.611 -6.330 5.571 1.00 80.44 194 ASP A C 1
ATOM 1518 O O . ASP A 1 194 ? 30.829 -6.501 5.502 1.00 80.44 194 ASP A O 1
ATOM 1522 N N . MET A 1 195 ? 28.759 -7.352 5.669 1.00 82.94 195 MET A N 1
ATOM 1523 C CA . MET A 1 195 ? 29.149 -8.764 5.599 1.00 82.94 195 MET A CA 1
ATOM 1524 C C . MET A 1 195 ? 29.407 -9.264 4.165 1.00 82.94 195 MET A C 1
ATOM 1526 O O . MET A 1 195 ? 29.771 -10.427 3.984 1.00 82.94 195 MET A O 1
ATOM 1530 N N . GLY A 1 196 ? 29.233 -8.416 3.145 1.00 75.88 196 GLY A N 1
ATOM 1531 C CA . GLY A 1 196 ? 29.392 -8.789 1.738 1.00 75.88 196 GLY A CA 1
ATOM 1532 C C . GLY A 1 196 ? 28.247 -9.646 1.191 1.00 75.88 196 GLY A C 1
ATOM 1533 O O . GLY A 1 196 ? 28.464 -10.420 0.258 1.00 75.88 196 GLY A O 1
ATOM 1534 N N . ALA A 1 197 ? 27.052 -9.548 1.783 1.00 74.88 197 ALA A N 1
ATOM 1535 C CA . ALA A 1 197 ? 25.874 -10.271 1.322 1.00 74.88 197 ALA A CA 1
ATOM 1536 C C . ALA A 1 197 ? 25.422 -9.804 -0.075 1.00 74.88 197 ALA A C 1
ATOM 1538 O O . ALA A 1 197 ? 25.721 -8.693 -0.520 1.00 74.88 197 ALA A O 1
ATOM 1539 N N . SER A 1 198 ? 24.694 -10.664 -0.787 1.00 74.25 198 SER A N 1
ATOM 1540 C CA . SER A 1 198 ? 24.144 -10.323 -2.099 1.00 74.25 198 SER A CA 1
ATOM 1541 C C . SER A 1 198 ? 22.978 -9.335 -1.980 1.00 74.25 198 SER A C 1
ATOM 1543 O O . SER A 1 198 ? 22.347 -9.200 -0.930 1.00 74.25 198 SER A O 1
ATOM 1545 N N . ALA A 1 199 ? 22.624 -8.680 -3.088 1.00 74.19 199 ALA A N 1
ATOM 1546 C CA . ALA A 1 199 ? 21.445 -7.817 -3.138 1.00 74.19 199 ALA A CA 1
ATOM 1547 C C . ALA A 1 199 ? 20.147 -8.554 -2.764 1.00 74.19 199 ALA A C 1
ATOM 1549 O O . ALA A 1 199 ? 19.274 -7.980 -2.119 1.00 74.19 199 ALA A O 1
ATOM 1550 N N . GLU A 1 200 ? 20.027 -9.831 -3.135 1.00 75.19 200 GLU A N 1
ATOM 1551 C CA . GLU A 1 200 ? 18.868 -10.653 -2.787 1.00 75.19 200 GLU A CA 1
ATOM 1552 C C . GLU A 1 200 ? 18.792 -10.900 -1.276 1.00 75.19 200 GLU A C 1
ATOM 1554 O O . GLU A 1 200 ? 17.727 -10.750 -0.678 1.00 75.19 200 GLU A O 1
ATOM 1559 N N . ASP A 1 201 ? 19.932 -11.183 -0.640 1.00 76.81 201 ASP A N 1
ATOM 1560 C CA . ASP A 1 201 ? 20.028 -11.312 0.818 1.00 76.81 201 ASP A CA 1
ATOM 1561 C C . ASP A 1 201 ? 19.629 -10.008 1.517 1.00 76.81 201 ASP A C 1
ATOM 1563 O O . ASP A 1 201 ? 18.979 -10.029 2.560 1.00 76.81 201 ASP A O 1
ATOM 1567 N N . CYS A 1 202 ? 19.964 -8.867 0.919 1.00 82.12 202 CYS A N 1
ATOM 1568 C CA . CYS A 1 202 ? 19.650 -7.562 1.478 1.00 82.12 202 CYS A CA 1
ATOM 1569 C C . CYS A 1 202 ? 18.187 -7.164 1.270 1.00 82.12 202 CYS A C 1
ATOM 1571 O O . CYS A 1 202 ? 17.589 -6.576 2.166 1.00 82.12 202 CYS A O 1
ATOM 1573 N N . PHE A 1 203 ? 17.554 -7.565 0.164 1.00 80.62 203 PHE A N 1
ATOM 1574 C CA . PHE A 1 203 ? 16.097 -7.478 0.037 1.00 80.62 203 PHE A CA 1
ATOM 1575 C C . PHE A 1 203 ? 15.392 -8.350 1.082 1.00 80.62 203 PHE A C 1
ATOM 1577 O O . PHE A 1 203 ? 14.391 -7.920 1.661 1.00 80.62 203 PHE A O 1
ATOM 1584 N N . ARG A 1 204 ? 15.928 -9.538 1.394 1.00 81.75 204 ARG A N 1
ATOM 1585 C CA . ARG A 1 204 ? 15.428 -10.350 2.515 1.00 81.75 204 ARG A CA 1
ATOM 1586 C C . ARG A 1 204 ? 15.642 -9.657 3.862 1.00 81.75 204 ARG A C 1
ATOM 1588 O O . ARG A 1 204 ? 14.722 -9.647 4.676 1.00 81.75 204 ARG A O 1
ATOM 1595 N N . ALA A 1 205 ? 16.788 -9.009 4.080 1.00 81.62 205 ALA A N 1
ATOM 1596 C CA . ALA A 1 205 ? 17.063 -8.226 5.290 1.00 81.62 205 ALA A CA 1
ATOM 1597 C C . ALA A 1 205 ? 16.134 -7.003 5.436 1.00 81.62 205 ALA A C 1
ATOM 1599 O O . ALA A 1 205 ? 15.693 -6.687 6.542 1.00 81.62 205 ALA A O 1
ATOM 1600 N N . ALA A 1 206 ? 15.758 -6.374 4.317 1.00 85.94 206 ALA A N 1
ATOM 1601 C CA . ALA A 1 206 ? 14.741 -5.323 4.256 1.00 85.94 206 ALA A CA 1
ATOM 1602 C C . ALA A 1 206 ? 13.313 -5.849 4.517 1.00 85.94 206 ALA A C 1
ATOM 1604 O O . ALA A 1 206 ? 12.366 -5.076 4.659 1.00 85.94 206 ALA A O 1
ATOM 1605 N N . GLY A 1 207 ? 13.149 -7.171 4.597 1.00 82.00 207 GLY A N 1
ATOM 1606 C CA . GLY A 1 207 ? 11.879 -7.840 4.834 1.00 82.00 207 GLY A CA 1
ATOM 1607 C C . GLY A 1 207 ? 11.026 -8.010 3.582 1.00 82.00 207 GLY A C 1
ATOM 1608 O O . GLY A 1 207 ? 9.860 -8.326 3.723 1.00 82.00 207 GLY A O 1
ATOM 1609 N N . VAL A 1 208 ? 11.542 -7.814 2.365 1.00 83.50 208 VAL A N 1
ATOM 1610 C CA . VAL A 1 208 ? 10.727 -7.916 1.135 1.00 83.50 208 VAL A CA 1
ATOM 1611 C C . VAL A 1 208 ? 10.065 -9.288 0.996 1.00 83.50 208 VAL A C 1
ATOM 1613 O O . VAL A 1 208 ? 8.913 -9.368 0.578 1.00 83.50 208 VAL A O 1
ATOM 1616 N N . GLU A 1 209 ? 10.771 -10.359 1.361 1.00 79.44 209 GLU A N 1
ATOM 1617 C CA . GLU A 1 209 ? 10.239 -11.718 1.289 1.00 79.44 209 GLU A CA 1
ATOM 1618 C C . GLU A 1 209 ? 9.151 -11.951 2.345 1.00 79.44 209 GLU A C 1
ATOM 1620 O O . GLU A 1 209 ? 9.341 -11.714 3.538 1.00 79.44 209 GLU A O 1
ATOM 1625 N N . VAL A 1 210 ? 8.007 -12.464 1.894 1.00 81.19 210 VAL A N 1
ATOM 1626 C CA . VAL A 1 210 ? 6.882 -12.846 2.751 1.00 81.19 210 VAL A CA 1
ATOM 1627 C C . VAL A 1 210 ? 6.442 -14.278 2.486 1.00 81.19 210 VAL A C 1
ATOM 1629 O O . VAL A 1 210 ? 6.677 -14.827 1.412 1.00 81.19 210 VAL A O 1
ATOM 1632 N N . GLN A 1 211 ? 5.794 -14.857 3.497 1.00 79.12 211 GLN A N 1
ATOM 1633 C CA . GLN A 1 211 ? 5.111 -16.145 3.430 1.00 79.12 211 GLN A CA 1
ATOM 1634 C C . GLN A 1 211 ? 3.692 -15.971 3.975 1.00 79.12 211 GLN A C 1
ATOM 1636 O O . GLN A 1 211 ? 3.406 -16.302 5.128 1.00 79.12 211 GLN A O 1
ATOM 1641 N N . CYS A 1 212 ? 2.792 -15.446 3.150 1.00 82.75 212 CYS A N 1
ATOM 1642 C CA . CYS A 1 212 ? 1.413 -15.111 3.493 1.00 82.75 212 CYS A CA 1
ATOM 1643 C C . CYS A 1 212 ? 0.618 -16.317 4.017 1.00 82.75 212 CYS A C 1
ATOM 1645 O O . CYS A 1 212 ? -0.291 -16.154 4.825 1.00 82.75 212 CYS A O 1
ATOM 1647 N N . VAL A 1 213 ? 1.001 -17.551 3.667 1.00 82.44 213 VAL A N 1
ATOM 1648 C CA . VAL A 1 213 ? 0.411 -18.782 4.236 1.00 82.44 213 VAL A CA 1
ATOM 1649 C C . VAL A 1 213 ? 0.622 -18.914 5.758 1.00 82.44 213 VAL A C 1
ATOM 1651 O O . VAL A 1 213 ? -0.117 -19.615 6.460 1.00 82.44 213 VAL A O 1
ATOM 1654 N N . LYS A 1 214 ? 1.637 -18.237 6.310 1.00 84.25 214 LYS A N 1
ATOM 1655 C CA . LYS A 1 214 ? 1.891 -18.171 7.756 1.00 84.25 214 LYS A CA 1
ATOM 1656 C C . LYS A 1 214 ? 1.082 -17.080 8.453 1.00 84.25 214 LYS A C 1
ATOM 1658 O O . LYS A 1 214 ? 1.051 -17.079 9.682 1.00 84.25 214 LYS A O 1
ATOM 1663 N N . ALA A 1 215 ? 0.406 -16.209 7.705 1.00 85.25 215 ALA A N 1
ATOM 1664 C CA . ALA A 1 215 ? -0.424 -15.167 8.280 1.00 85.25 215 ALA A CA 1
ATOM 1665 C C . ALA A 1 215 ? -1.626 -15.761 9.035 1.00 85.25 215 ALA A C 1
ATOM 1667 O O . ALA A 1 215 ? -2.092 -16.867 8.736 1.00 85.25 215 ALA A O 1
ATOM 1668 N N . ARG A 1 216 ? -2.101 -15.055 10.063 1.00 83.31 216 ARG A N 1
ATOM 1669 C CA . ARG A 1 216 ? -3.165 -15.527 10.968 1.00 83.31 216 ARG A CA 1
ATOM 1670 C C . ARG A 1 216 ? -4.234 -14.465 11.197 1.00 83.31 216 ARG A C 1
ATOM 1672 O O . ARG A 1 216 ? -3.990 -13.273 10.994 1.00 83.31 216 ARG A O 1
ATOM 1679 N N . CYS A 1 217 ? -5.398 -14.907 11.668 1.00 81.31 217 CYS A N 1
ATOM 1680 C CA . CYS A 1 217 ? -6.452 -14.037 12.195 1.00 81.31 217 CYS A CA 1
ATOM 1681 C C . CYS A 1 217 ? -6.651 -14.269 13.694 1.00 81.31 217 CYS A C 1
ATOM 1683 O O . CYS A 1 217 ? -6.359 -15.344 14.216 1.00 81.31 217 CYS A O 1
ATOM 1685 N N . GLY A 1 218 ? -7.196 -13.265 14.389 1.00 73.31 218 GLY A N 1
ATOM 1686 C CA . GLY A 1 218 ? -7.640 -13.434 15.778 1.00 73.31 218 GLY A CA 1
ATOM 1687 C C . GLY A 1 218 ? -8.830 -14.397 15.902 1.00 73.31 218 GLY A C 1
ATOM 1688 O O . GLY A 1 218 ? -8.924 -15.135 16.877 1.00 73.31 218 GLY A O 1
ATOM 1689 N N . SER A 1 219 ? -9.700 -14.432 14.886 1.00 77.25 219 SER A N 1
ATOM 1690 C CA . SER A 1 219 ? -10.830 -15.360 14.767 1.00 77.25 219 SER A CA 1
ATOM 1691 C C . SER A 1 219 ? -10.455 -16.565 13.904 1.00 77.25 219 SER A C 1
ATOM 1693 O O . SER A 1 219 ? -9.958 -16.417 12.784 1.00 77.25 219 SER A O 1
ATOM 1695 N N . LYS A 1 220 ? -10.716 -17.776 14.413 1.00 80.06 220 LYS A N 1
ATOM 1696 C CA . LYS A 1 220 ? -10.456 -19.022 13.676 1.00 80.06 220 LYS A CA 1
ATOM 1697 C C . LYS A 1 220 ? -11.431 -19.267 12.535 1.00 80.06 220 LYS A C 1
ATOM 1699 O O . LYS A 1 220 ? -11.064 -19.951 11.582 1.00 80.06 220 LYS A O 1
ATOM 1704 N N . ASP A 1 221 ? -12.638 -18.728 12.613 1.00 78.50 221 ASP A N 1
ATOM 1705 C CA . ASP A 1 221 ? -13.616 -18.884 11.542 1.00 78.50 221 ASP A CA 1
ATOM 1706 C C . ASP A 1 221 ? -13.349 -17.894 10.405 1.00 78.50 221 ASP A C 1
ATOM 1708 O O . ASP A 1 221 ? -13.379 -18.296 9.239 1.00 78.50 221 ASP A O 1
ATOM 1712 N N . ASP A 1 222 ? -12.912 -16.673 10.730 1.00 77.12 222 ASP A N 1
ATOM 1713 C CA . ASP A 1 222 ? -12.406 -15.713 9.740 1.00 77.12 222 ASP A CA 1
ATOM 1714 C C . ASP A 1 222 ? -11.179 -16.274 9.018 1.00 77.12 222 ASP A C 1
ATOM 1716 O O . ASP A 1 222 ? -11.086 -16.194 7.795 1.00 77.12 222 ASP A O 1
ATOM 1720 N N . GLU A 1 223 ? -10.254 -16.893 9.766 1.00 81.75 223 GLU A N 1
ATOM 1721 C CA . GLU A 1 223 ? -9.057 -17.526 9.202 1.00 81.75 223 GLU A CA 1
ATOM 1722 C C . GLU A 1 223 ? -9.441 -18.576 8.151 1.00 81.75 223 GLU A C 1
ATOM 1724 O O . GLU A 1 223 ? -8.941 -18.540 7.029 1.00 81.75 223 GLU A O 1
ATOM 1729 N N . LYS A 1 224 ? -10.389 -19.470 8.465 1.00 82.94 224 LYS A N 1
ATOM 1730 C CA . LYS A 1 224 ? -10.878 -20.478 7.508 1.00 82.94 224 LYS A CA 1
ATOM 1731 C C . LYS A 1 224 ? -11.537 -19.837 6.285 1.00 82.94 224 LYS A C 1
ATOM 1733 O O . LYS A 1 224 ? -11.301 -20.302 5.168 1.00 82.94 224 LYS A O 1
ATOM 1738 N N . LYS A 1 225 ? -12.368 -18.803 6.481 1.00 82.88 225 LYS A N 1
ATOM 1739 C CA . LYS A 1 225 ? -13.063 -18.103 5.387 1.00 82.88 225 LYS A CA 1
ATOM 1740 C C . LYS A 1 225 ? -12.053 -17.461 4.434 1.00 82.88 225 LYS A C 1
ATOM 1742 O O . LYS A 1 225 ? -12.110 -17.721 3.234 1.00 82.88 225 LYS A O 1
ATOM 1747 N N . LEU A 1 226 ? -11.101 -16.696 4.961 1.00 82.19 226 LEU A N 1
ATOM 1748 C CA . LEU A 1 226 ? -10.078 -16.013 4.168 1.00 82.19 226 LEU A CA 1
ATOM 1749 C C . LEU A 1 226 ? -9.136 -16.985 3.466 1.00 82.19 226 LEU A C 1
ATOM 1751 O O . LEU A 1 226 ? -8.876 -16.818 2.280 1.00 82.19 226 LEU A O 1
ATOM 1755 N N . VAL A 1 227 ? -8.682 -18.040 4.152 1.00 84.38 227 VAL A N 1
ATOM 1756 C CA . VAL A 1 227 ? -7.872 -19.098 3.524 1.00 84.38 227 VAL A CA 1
ATOM 1757 C C . VAL A 1 227 ? -8.611 -19.690 2.323 1.00 84.38 227 VAL A C 1
ATOM 1759 O O . VAL A 1 227 ? -8.014 -19.868 1.263 1.00 84.38 227 VAL A O 1
ATOM 1762 N N . LYS A 1 228 ? -9.914 -19.966 2.454 1.00 84.19 228 LYS A N 1
ATOM 1763 C CA . LYS A 1 228 ? -10.723 -20.488 1.348 1.00 84.19 228 LYS A CA 1
ATOM 1764 C C . LYS A 1 228 ? -10.818 -19.492 0.188 1.00 84.19 228 LYS A C 1
ATOM 1766 O O . LYS A 1 228 ? -10.657 -19.915 -0.952 1.00 84.19 228 LYS A O 1
ATOM 1771 N N . LEU A 1 229 ? -11.060 -18.210 0.470 1.00 81.81 229 LEU A N 1
ATOM 1772 C CA . LEU A 1 229 ? -11.126 -17.159 -0.553 1.00 81.81 229 LEU A CA 1
ATOM 1773 C C . LEU A 1 229 ? -9.796 -17.022 -1.304 1.00 81.81 229 LEU A C 1
ATOM 1775 O O . LEU A 1 229 ? -9.789 -17.050 -2.530 1.00 81.81 229 LEU A O 1
ATOM 1779 N N . ILE A 1 230 ? -8.672 -16.973 -0.583 1.00 81.44 230 ILE A N 1
ATOM 1780 C CA . ILE A 1 230 ? -7.330 -16.870 -1.173 1.00 81.44 230 ILE A CA 1
ATOM 1781 C C . ILE A 1 230 ? -7.032 -18.084 -2.058 1.00 81.44 230 ILE A C 1
ATOM 1783 O O . ILE A 1 230 ? -6.567 -17.938 -3.182 1.00 81.44 230 ILE A O 1
ATOM 1787 N N . LEU A 1 231 ? -7.343 -19.301 -1.603 1.00 81.12 231 LEU A N 1
ATOM 1788 C CA . LEU A 1 231 ? -7.114 -20.517 -2.396 1.00 81.12 231 LEU A CA 1
ATOM 1789 C C . LEU A 1 231 ? -7.969 -20.595 -3.672 1.00 81.12 231 LEU A C 1
ATOM 1791 O O . LEU A 1 231 ? -7.618 -21.343 -4.583 1.00 81.12 231 LEU A O 1
ATOM 1795 N N . GLN A 1 232 ? -9.080 -19.860 -3.741 1.00 80.25 232 GLN A N 1
ATOM 1796 C CA . GLN A 1 232 ? -9.934 -19.784 -4.930 1.00 80.25 232 GLN A CA 1
ATOM 1797 C C . GLN A 1 232 ? -9.434 -18.764 -5.963 1.00 80.25 232 GLN A C 1
ATOM 1799 O O . GLN A 1 232 ? -9.829 -18.842 -7.127 1.00 80.25 232 GLN A O 1
ATOM 1804 N N . GLN A 1 233 ? -8.561 -17.835 -5.570 1.00 73.75 233 GLN A N 1
ATOM 1805 C CA . GLN A 1 233 ? -7.950 -16.865 -6.476 1.00 73.75 233 GLN A CA 1
ATOM 1806 C C . GLN A 1 233 ? -6.887 -17.509 -7.373 1.00 73.75 233 GLN A C 1
ATOM 1808 O O . GLN A 1 233 ? -6.274 -18.536 -7.055 1.00 73.75 233 GLN A O 1
ATOM 1813 N N . LYS A 1 234 ? -6.610 -16.864 -8.509 1.00 71.00 234 LYS A N 1
ATOM 1814 C CA . LYS A 1 234 ? -5.589 -17.314 -9.458 1.00 71.00 234 LYS A CA 1
ATOM 1815 C C . LYS A 1 234 ? -4.197 -17.259 -8.812 1.00 71.00 234 LYS A C 1
ATOM 1817 O O . LYS A 1 234 ? -3.630 -16.193 -8.629 1.00 71.00 234 LYS A O 1
ATOM 1822 N N . GLY A 1 235 ? -3.619 -18.429 -8.535 1.00 76.19 235 GLY A N 1
ATOM 1823 C CA . GLY A 1 235 ? -2.277 -18.567 -7.954 1.00 76.19 235 GLY A CA 1
ATOM 1824 C C . GLY A 1 235 ? -2.250 -18.796 -6.439 1.00 76.19 235 GLY A C 1
ATOM 1825 O O . GLY A 1 235 ? -1.186 -19.134 -5.914 1.00 76.19 235 GLY A O 1
ATOM 1826 N N . GLY A 1 236 ? -3.390 -18.689 -5.745 1.00 81.81 236 GLY A N 1
ATOM 1827 C CA . GLY A 1 236 ? -3.488 -18.922 -4.301 1.00 81.81 236 GLY A CA 1
ATOM 1828 C C . GLY A 1 236 ? -2.480 -18.106 -3.482 1.00 81.81 236 GLY A C 1
ATOM 1829 O O . GLY A 1 236 ? -2.077 -17.013 -3.874 1.00 81.81 236 GLY A O 1
ATOM 1830 N N . PHE A 1 237 ? -1.985 -18.683 -2.381 1.00 77.94 237 PHE A N 1
ATOM 1831 C CA . PHE A 1 237 ? -0.955 -18.051 -1.543 1.00 77.94 237 PHE A CA 1
ATOM 1832 C C . PHE A 1 237 ? 0.346 -17.719 -2.287 1.00 77.94 237 PHE A C 1
ATOM 1834 O O . PHE A 1 237 ? 0.987 -16.737 -1.948 1.00 77.94 237 PHE A O 1
ATOM 1841 N N . ASN A 1 238 ? 0.719 -18.472 -3.327 1.00 76.25 238 ASN A N 1
ATOM 1842 C CA . ASN A 1 238 ? 1.917 -18.160 -4.118 1.00 76.25 238 ASN A CA 1
ATOM 1843 C C . ASN A 1 238 ? 1.718 -16.919 -5.003 1.00 76.25 238 ASN A C 1
ATOM 1845 O O . ASN A 1 238 ? 2.668 -16.194 -5.292 1.00 76.25 238 ASN A O 1
ATOM 1849 N N . GLY A 1 239 ? 0.491 -16.705 -5.488 1.00 76.00 239 GLY A N 1
ATOM 1850 C CA . GLY A 1 239 ? 0.112 -15.477 -6.183 1.00 76.00 239 GLY A CA 1
ATOM 1851 C C . GLY A 1 239 ? 0.150 -14.291 -5.226 1.00 76.00 239 GLY A C 1
ATOM 1852 O O . GLY A 1 239 ? 0.779 -13.280 -5.523 1.00 76.00 239 GLY A O 1
ATOM 1853 N N . LEU A 1 240 ? -0.425 -14.481 -4.040 1.00 77.19 240 LEU A N 1
ATOM 1854 C CA . LEU A 1 240 ? -0.471 -13.488 -2.974 1.00 77.19 240 LEU A CA 1
ATOM 1855 C C . LEU A 1 240 ? 0.921 -13.073 -2.478 1.00 77.19 240 LEU A C 1
ATOM 1857 O O . LEU A 1 240 ? 1.203 -11.882 -2.373 1.00 77.19 240 LEU A O 1
ATOM 1861 N N . ASP A 1 241 ? 1.820 -14.040 -2.263 1.00 78.12 241 ASP A N 1
ATOM 1862 C CA . ASP A 1 241 ? 3.221 -13.776 -1.922 1.00 78.12 241 ASP A CA 1
ATOM 1863 C C . ASP A 1 241 ? 3.872 -12.890 -2.987 1.00 78.12 241 ASP A C 1
ATOM 1865 O O . ASP A 1 241 ? 4.531 -11.913 -2.652 1.00 78.12 241 ASP A O 1
ATOM 1869 N N . ARG A 1 242 ? 3.641 -13.166 -4.276 1.00 80.00 242 ARG A N 1
ATOM 1870 C CA . ARG A 1 242 ? 4.193 -12.355 -5.371 1.00 80.00 242 ARG A CA 1
ATOM 1871 C C . ARG A 1 242 ? 3.667 -10.920 -5.349 1.00 80.00 242 ARG A C 1
ATOM 1873 O O . ARG A 1 242 ? 4.459 -9.997 -5.510 1.00 80.00 242 ARG A O 1
ATOM 1880 N N . VAL A 1 243 ? 2.362 -10.732 -5.141 1.00 79.25 243 VAL A N 1
ATOM 1881 C CA . VAL A 1 243 ? 1.738 -9.398 -5.056 1.00 79.25 243 VAL A CA 1
ATOM 1882 C C . VAL A 1 243 ? 2.342 -8.605 -3.900 1.00 79.25 243 VAL A C 1
ATOM 1884 O O . VAL A 1 243 ? 2.816 -7.487 -4.097 1.00 79.25 243 VAL A O 1
ATOM 1887 N N . VAL A 1 244 ? 2.406 -9.203 -2.710 1.00 81.38 244 VAL A N 1
ATOM 1888 C CA . VAL A 1 244 ? 2.937 -8.536 -1.517 1.00 81.38 244 VAL A CA 1
ATOM 1889 C C . VAL A 1 244 ? 4.441 -8.282 -1.624 1.00 81.38 244 VAL A C 1
ATOM 1891 O O . VAL A 1 244 ? 4.893 -7.201 -1.259 1.00 81.38 244 VAL A O 1
ATOM 1894 N N . GLN A 1 245 ? 5.229 -9.229 -2.136 1.00 83.31 245 GLN A N 1
ATOM 1895 C CA . GLN A 1 245 ? 6.672 -9.043 -2.331 1.00 83.31 245 GLN A CA 1
ATOM 1896 C C . GLN A 1 245 ? 6.962 -7.900 -3.309 1.00 83.31 245 GLN A C 1
ATOM 1898 O O . GLN A 1 245 ? 7.826 -7.067 -3.033 1.00 83.31 245 GLN A O 1
ATOM 1903 N N . ASN A 1 246 ? 6.225 -7.829 -4.422 1.00 77.56 246 ASN A N 1
ATOM 1904 C CA . ASN A 1 246 ? 6.355 -6.736 -5.384 1.00 77.56 246 ASN A CA 1
ATOM 1905 C C . ASN A 1 246 ? 5.988 -5.397 -4.739 1.00 77.56 246 ASN A C 1
ATOM 1907 O O . ASN A 1 246 ? 6.791 -4.467 -4.787 1.00 77.56 246 ASN A O 1
ATOM 1911 N N . PHE A 1 247 ? 4.849 -5.337 -4.041 1.00 81.94 247 PHE A N 1
ATOM 1912 C CA . PHE A 1 247 ? 4.441 -4.153 -3.288 1.00 81.94 247 PHE A CA 1
ATOM 1913 C C . PHE A 1 247 ? 5.526 -3.710 -2.297 1.00 81.94 247 PHE A C 1
ATOM 1915 O O . PHE A 1 247 ? 5.972 -2.569 -2.333 1.00 81.94 247 PHE A O 1
ATOM 1922 N N . ARG A 1 248 ? 6.031 -4.610 -1.445 1.00 83.50 248 ARG A N 1
ATOM 1923 C CA . ARG A 1 248 ? 7.073 -4.271 -0.461 1.00 83.50 248 ARG A CA 1
ATOM 1924 C C . ARG A 1 248 ? 8.339 -3.741 -1.115 1.00 83.50 248 ARG A C 1
ATOM 1926 O O . ARG A 1 248 ? 8.937 -2.816 -0.577 1.00 83.50 248 ARG A O 1
ATOM 1933 N N . ARG A 1 249 ? 8.744 -4.321 -2.246 1.00 81.31 249 ARG A N 1
ATOM 1934 C CA . ARG A 1 249 ? 9.938 -3.895 -2.980 1.00 81.31 249 ARG A CA 1
ATOM 1935 C C . ARG A 1 249 ? 9.771 -2.486 -3.549 1.00 81.31 249 ARG A C 1
ATOM 1937 O O . ARG A 1 249 ? 10.641 -1.650 -3.332 1.00 81.31 249 ARG A O 1
ATOM 1944 N N . GLU A 1 250 ? 8.642 -2.217 -4.200 1.00 74.81 250 GLU A N 1
ATOM 1945 C CA . GLU A 1 250 ? 8.334 -0.909 -4.796 1.00 74.81 250 GLU A CA 1
ATOM 1946 C C . GLU A 1 250 ? 8.197 0.208 -3.761 1.00 74.81 250 GLU A C 1
ATOM 1948 O O . GLU A 1 250 ? 8.386 1.378 -4.088 1.00 74.81 250 GLU A O 1
ATOM 1953 N N . GLN A 1 251 ? 7.861 -0.143 -2.521 1.00 79.94 251 GLN A N 1
ATOM 1954 C CA . GLN A 1 251 ? 7.680 0.806 -1.430 1.00 79.94 251 GLN A CA 1
ATOM 1955 C C . GLN A 1 251 ? 8.899 0.915 -0.498 1.00 79.94 251 GLN A C 1
ATOM 1957 O O . GLN A 1 251 ? 8.807 1.565 0.544 1.00 79.94 251 GLN A O 1
ATOM 1962 N N . LEU A 1 252 ? 10.034 0.283 -0.830 1.00 82.44 252 LEU A N 1
ATOM 1963 C CA . LEU A 1 252 ? 11.256 0.431 -0.037 1.00 82.44 252 LEU A CA 1
ATOM 1964 C C . LEU A 1 252 ? 11.729 1.898 -0.029 1.00 82.44 252 LEU A C 1
ATOM 1966 O O . LEU A 1 252 ? 11.688 2.556 -1.073 1.00 82.44 252 LEU A O 1
ATOM 1970 N N . PRO A 1 253 ? 12.223 2.405 1.117 1.00 80.62 253 PRO A N 1
ATOM 1971 C CA . PRO A 1 253 ? 12.785 3.747 1.203 1.00 80.62 253 PRO A CA 1
ATOM 1972 C C . PRO A 1 253 ? 13.953 3.953 0.233 1.00 80.62 253 PRO A C 1
ATOM 1974 O O . PRO A 1 253 ? 14.793 3.066 0.070 1.00 80.62 253 PRO A O 1
ATOM 1977 N N . ASP A 1 254 ? 14.061 5.151 -0.345 1.00 73.94 254 ASP A N 1
ATOM 1978 C CA . ASP A 1 254 ? 15.117 5.489 -1.310 1.00 73.94 254 ASP A CA 1
ATOM 1979 C C . ASP A 1 254 ? 16.527 5.234 -0.747 1.00 73.94 254 ASP A C 1
ATOM 1981 O O . ASP A 1 254 ? 17.383 4.717 -1.461 1.00 73.94 254 ASP A O 1
ATOM 1985 N N . ILE A 1 255 ? 16.738 5.483 0.553 1.00 74.19 255 ILE A N 1
ATOM 1986 C CA . ILE A 1 255 ? 18.010 5.237 1.254 1.00 74.19 255 ILE A CA 1
ATOM 1987 C C . ILE A 1 255 ? 18.466 3.770 1.176 1.00 74.19 255 ILE A C 1
ATOM 1989 O O . ILE A 1 255 ? 19.659 3.495 1.091 1.00 74.19 255 ILE A O 1
ATOM 1993 N N . ILE A 1 256 ? 17.535 2.810 1.140 1.00 79.94 256 ILE A N 1
ATOM 1994 C CA . ILE A 1 256 ? 17.872 1.391 0.964 1.00 79.94 256 ILE A CA 1
ATOM 1995 C C . ILE A 1 256 ? 18.463 1.169 -0.425 1.00 79.94 256 ILE A C 1
ATOM 1997 O O . ILE A 1 256 ? 19.486 0.499 -0.564 1.00 79.94 256 ILE A O 1
ATOM 2001 N N . PHE A 1 257 ? 17.851 1.757 -1.456 1.00 71.88 257 PHE A N 1
ATOM 2002 C CA . PHE A 1 257 ? 18.369 1.666 -2.817 1.00 71.88 257 PHE A CA 1
ATOM 2003 C C . PHE A 1 257 ? 19.717 2.378 -2.959 1.00 71.88 257 PHE A C 1
ATOM 2005 O O . PHE A 1 257 ? 20.608 1.808 -3.586 1.00 71.88 257 PHE A O 1
ATOM 2012 N N . GLU A 1 258 ? 19.908 3.547 -2.332 1.00 69.94 258 GLU A N 1
ATOM 2013 C CA . GLU A 1 258 ? 21.207 4.241 -2.260 1.00 69.94 258 GLU A CA 1
ATOM 2014 C C . GLU A 1 258 ? 22.304 3.329 -1.689 1.00 69.94 258 GLU A C 1
ATOM 2016 O O . GLU A 1 258 ? 23.359 3.155 -2.309 1.00 69.94 258 GLU A O 1
ATOM 2021 N N . THR A 1 259 ? 22.032 2.687 -0.547 1.00 70.38 259 THR A N 1
ATOM 2022 C CA . THR A 1 259 ? 22.967 1.775 0.126 1.00 70.38 259 THR A CA 1
ATOM 2023 C C . THR A 1 259 ? 23.318 0.557 -0.728 1.00 70.38 259 THR A C 1
ATOM 2025 O O . THR A 1 259 ? 24.496 0.213 -0.864 1.00 70.38 259 THR A O 1
ATOM 2028 N N . LEU A 1 260 ? 22.318 -0.102 -1.322 1.00 70.06 260 LEU A N 1
ATOM 2029 C CA . LEU A 1 260 ? 22.531 -1.290 -2.158 1.00 70.06 260 LEU A CA 1
ATOM 2030 C C . LEU A 1 260 ? 23.381 -0.964 -3.388 1.00 70.06 260 LEU A C 1
ATOM 2032 O O . LEU A 1 260 ? 24.280 -1.718 -3.770 1.00 70.06 260 LEU A O 1
ATOM 2036 N N . ILE A 1 261 ? 23.116 0.188 -3.993 1.00 65.88 261 ILE A N 1
ATOM 2037 C CA . ILE A 1 261 ? 23.824 0.675 -5.167 1.00 65.88 261 ILE A CA 1
ATOM 2038 C C . ILE A 1 261 ? 25.294 0.973 -4.876 1.00 65.88 261 ILE A C 1
ATOM 2040 O O . ILE A 1 261 ? 26.161 0.516 -5.625 1.00 65.88 261 ILE A O 1
ATOM 2044 N N . GLY A 1 262 ? 25.596 1.678 -3.778 1.00 61.34 262 GLY A N 1
ATOM 2045 C CA . GLY A 1 262 ? 26.965 2.076 -3.420 1.00 61.34 262 GLY A CA 1
ATOM 2046 C C . GLY A 1 262 ? 27.943 0.908 -3.222 1.00 61.34 262 GLY A C 1
ATOM 2047 O O . GLY A 1 262 ? 29.150 1.112 -3.105 1.00 61.34 262 GLY A O 1
ATOM 2048 N N . LYS A 1 263 ? 27.437 -0.326 -3.197 1.00 60.97 263 LYS A N 1
ATOM 2049 C CA . LYS A 1 263 ? 28.170 -1.563 -2.910 1.00 60.97 263 LYS A CA 1
ATOM 2050 C C . LYS A 1 263 ? 28.014 -2.629 -4.005 1.00 60.97 263 LYS A C 1
ATOM 2052 O O . LYS A 1 263 ? 28.422 -3.769 -3.800 1.00 60.97 263 LYS A O 1
ATOM 2057 N N . GLY A 1 264 ? 27.470 -2.269 -5.171 1.00 52.75 264 GLY A N 1
ATOM 2058 C CA . GLY A 1 264 ? 27.484 -3.136 -6.352 1.00 52.75 264 GLY A CA 1
ATOM 2059 C C . GLY A 1 264 ? 26.128 -3.656 -6.818 1.00 52.75 264 GLY A C 1
ATOM 2060 O O . GLY A 1 264 ? 26.107 -4.515 -7.699 1.00 52.75 264 GLY A O 1
ATOM 2061 N N . LEU A 1 265 ? 24.999 -3.155 -6.296 1.00 59.12 265 LEU A N 1
ATOM 2062 C CA . LEU A 1 265 ? 23.722 -3.345 -6.984 1.00 59.12 265 LEU A CA 1
ATOM 2063 C C . LEU A 1 265 ? 23.747 -2.541 -8.284 1.00 59.12 265 LEU A C 1
ATOM 2065 O O . LEU A 1 265 ? 23.788 -1.314 -8.290 1.00 59.12 265 LEU A O 1
ATOM 2069 N N . THR A 1 266 ? 23.727 -3.257 -9.397 1.00 46.53 266 THR A N 1
ATOM 2070 C CA . THR A 1 266 ? 23.927 -2.663 -10.715 1.00 46.53 266 THR A CA 1
ATOM 2071 C C . THR A 1 266 ? 22.631 -2.429 -11.493 1.00 46.53 266 THR A C 1
ATOM 2073 O O . THR A 1 266 ? 22.658 -1.859 -12.579 1.00 46.53 266 THR A O 1
ATOM 2076 N N . LYS A 1 267 ? 21.487 -2.831 -10.924 1.00 51.12 267 LYS A N 1
ATOM 2077 C CA . LYS A 1 267 ? 20.150 -2.723 -11.522 1.00 51.12 267 LYS A CA 1
ATOM 2078 C C . LYS A 1 267 ? 19.127 -2.223 -10.500 1.00 51.12 267 LYS A C 1
ATOM 2080 O O . LYS A 1 267 ? 19.154 -2.636 -9.346 1.00 51.12 267 LYS A O 1
ATOM 2085 N N . LEU A 1 268 ? 18.198 -1.374 -10.941 1.00 50.06 268 LEU A N 1
ATOM 2086 C CA . LEU A 1 268 ? 17.116 -0.781 -10.133 1.00 50.06 268 LEU A CA 1
ATOM 2087 C C . LEU A 1 268 ? 15.771 -1.530 -10.292 1.00 50.06 268 LEU A C 1
ATOM 2089 O O . LEU A 1 268 ? 14.686 -0.933 -10.235 1.00 50.06 268 LEU A O 1
ATOM 2093 N N . ASP A 1 269 ? 15.828 -2.841 -10.524 1.00 46.81 269 ASP A N 1
ATOM 2094 C CA . ASP A 1 269 ? 14.646 -3.676 -10.757 1.00 46.81 269 ASP A CA 1
ATOM 2095 C C . ASP A 1 269 ? 13.778 -3.747 -9.492 1.00 46.81 269 ASP A C 1
ATOM 2097 O O . ASP A 1 269 ? 14.200 -4.238 -8.440 1.00 46.81 269 ASP A O 1
ATOM 2101 N N . GLY A 1 270 ? 12.549 -3.232 -9.597 1.00 45.66 270 GLY A N 1
ATOM 2102 C CA . GLY A 1 270 ? 11.614 -3.083 -8.479 1.00 45.66 270 GLY A CA 1
ATOM 2103 C C . GLY A 1 270 ? 11.874 -1.897 -7.541 1.00 45.66 270 GLY A C 1
ATOM 2104 O O . GLY A 1 270 ? 11.251 -1.832 -6.487 1.00 45.66 270 GLY A O 1
ATOM 2105 N N . ALA A 1 271 ? 12.767 -0.964 -7.894 1.00 46.75 271 ALA A N 1
ATOM 2106 C CA . ALA A 1 271 ? 12.934 0.276 -7.139 1.00 46.75 271 ALA A CA 1
ATOM 2107 C C . ALA A 1 271 ? 11.731 1.220 -7.260 1.00 46.75 271 ALA A C 1
ATOM 2109 O O . ALA A 1 271 ? 11.098 1.295 -8.318 1.00 46.75 271 ALA A O 1
ATOM 2110 N N . SER A 1 272 ? 11.452 1.963 -6.186 1.00 48.66 272 SER A N 1
ATOM 2111 C CA . SER A 1 272 ? 10.378 2.958 -6.140 1.00 48.66 272 SER A CA 1
ATOM 2112 C C . SER A 1 272 ? 10.545 4.015 -7.246 1.00 48.66 272 SER A C 1
ATOM 2114 O O . SER A 1 272 ? 11.650 4.283 -7.738 1.00 48.66 272 SER A O 1
ATOM 2116 N N . LYS A 1 273 ? 9.441 4.662 -7.651 1.00 49.97 273 LYS A N 1
ATOM 2117 C CA . LYS A 1 273 ? 9.491 5.777 -8.618 1.00 49.97 273 LYS A CA 1
ATOM 2118 C C . LYS A 1 273 ? 10.392 6.921 -8.123 1.00 49.97 273 LYS A C 1
ATOM 2120 O O . LYS A 1 273 ? 11.060 7.544 -8.944 1.00 49.97 273 LYS A O 1
ATOM 2125 N N . SER A 1 274 ? 10.438 7.169 -6.811 1.00 47.69 274 SER A N 1
ATOM 2126 C CA . SER A 1 274 ? 11.296 8.184 -6.186 1.00 47.69 274 SER A CA 1
ATOM 2127 C C . SER A 1 274 ? 12.777 7.798 -6.227 1.00 47.69 274 SER A C 1
ATOM 2129 O O . SER A 1 274 ? 13.587 8.594 -6.701 1.00 47.69 274 SER A O 1
ATOM 2131 N N . ALA A 1 275 ? 13.127 6.551 -5.895 1.00 48.03 275 ALA A N 1
ATOM 2132 C CA . ALA A 1 275 ? 14.503 6.060 -5.957 1.00 48.03 275 ALA A CA 1
ATOM 2133 C C . ALA A 1 275 ? 15.062 6.130 -7.384 1.00 48.03 275 ALA A C 1
ATOM 2135 O O . ALA A 1 275 ? 16.203 6.532 -7.599 1.00 48.03 275 ALA A O 1
ATOM 2136 N N . ARG A 1 276 ? 14.236 5.818 -8.390 1.00 49.25 276 ARG A N 1
ATOM 2137 C CA . ARG A 1 276 ? 14.613 5.932 -9.811 1.00 49.25 276 ARG A CA 1
ATOM 2138 C C . ARG A 1 276 ? 14.760 7.376 -10.300 1.00 49.25 276 ARG A C 1
ATOM 2140 O O . ARG A 1 276 ? 15.393 7.594 -11.330 1.00 49.25 276 ARG A O 1
ATOM 2147 N N . ALA A 1 277 ? 14.179 8.344 -9.594 1.00 42.91 277 ALA A N 1
ATOM 2148 C CA . ALA A 1 277 ? 14.281 9.770 -9.900 1.00 42.91 277 ALA A CA 1
ATOM 2149 C C . ALA A 1 277 ? 15.402 10.479 -9.115 1.00 42.91 277 ALA A C 1
ATOM 2151 O O . ALA A 1 277 ? 15.772 11.605 -9.452 1.00 42.91 277 ALA A O 1
ATOM 2152 N N . ASN A 1 278 ? 15.961 9.842 -8.083 1.00 47.03 278 ASN A N 1
ATOM 2153 C CA . ASN A 1 278 ? 17.006 10.417 -7.246 1.00 47.03 278 ASN A CA 1
ATOM 2154 C C . ASN A 1 278 ? 18.372 10.364 -7.958 1.00 47.03 278 ASN A C 1
ATOM 2156 O O . ASN A 1 278 ? 18.958 9.306 -8.175 1.00 47.03 278 ASN A O 1
ATOM 2160 N N . ALA A 1 279 ? 18.911 11.533 -8.308 1.00 44.12 279 ALA A N 1
ATOM 2161 C CA . ALA A 1 279 ? 20.161 11.642 -9.057 1.00 44.12 279 ALA A CA 1
ATOM 2162 C C . ALA A 1 279 ? 21.368 10.992 -8.350 1.00 44.12 279 ALA A C 1
ATOM 2164 O O . ALA A 1 279 ? 22.255 10.492 -9.038 1.00 44.12 279 ALA A O 1
ATOM 2165 N N . ALA A 1 280 ? 21.403 10.960 -7.012 1.00 49.00 280 ALA A N 1
ATOM 2166 C CA . ALA A 1 280 ? 22.485 10.336 -6.248 1.00 49.00 280 ALA A CA 1
ATOM 2167 C C . ALA A 1 280 ? 22.420 8.802 -6.325 1.00 49.00 280 ALA A C 1
ATOM 2169 O O . ALA A 1 280 ? 23.436 8.174 -6.627 1.00 49.00 280 ALA A O 1
ATOM 2170 N N . VAL A 1 281 ? 21.221 8.223 -6.159 1.00 50.00 281 VAL A N 1
ATOM 2171 C CA . VAL A 1 281 ? 20.933 6.790 -6.382 1.00 50.00 281 VAL A CA 1
ATOM 2172 C C . VAL A 1 281 ? 21.419 6.378 -7.769 1.00 50.00 281 VAL A C 1
ATOM 2174 O O . VAL A 1 281 ? 22.173 5.423 -7.939 1.00 50.00 281 VAL A O 1
ATOM 2177 N N . VAL A 1 282 ? 21.018 7.130 -8.790 1.00 48.53 282 VAL A N 1
ATOM 2178 C CA . VAL A 1 282 ? 21.268 6.729 -10.172 1.00 48.53 282 VAL A CA 1
ATOM 2179 C C . VAL A 1 282 ? 22.728 6.968 -10.591 1.00 48.53 282 VAL A C 1
ATOM 2181 O O . VAL A 1 282 ? 23.303 6.152 -11.314 1.00 48.53 282 VAL A O 1
ATOM 2184 N N . LEU A 1 283 ? 23.378 8.028 -10.097 1.00 50.59 283 LEU A N 1
ATOM 2185 C CA . LEU A 1 283 ? 24.805 8.282 -10.330 1.00 50.59 283 LEU A CA 1
ATOM 2186 C C . LEU A 1 283 ? 25.685 7.209 -9.679 1.00 50.59 283 LEU A C 1
ATOM 2188 O O . LEU A 1 283 ? 26.624 6.721 -10.312 1.00 50.59 283 LEU A O 1
ATOM 2192 N N . ALA A 1 284 ? 25.377 6.836 -8.436 1.00 52.56 284 ALA A N 1
ATOM 2193 C CA . ALA A 1 284 ? 26.096 5.792 -7.719 1.00 52.56 284 ALA A CA 1
ATOM 2194 C C . ALA A 1 284 ? 25.919 4.431 -8.406 1.00 52.56 284 ALA A C 1
ATOM 2196 O O . ALA A 1 284 ? 26.889 3.677 -8.508 1.00 52.56 284 ALA A O 1
ATOM 2197 N N . ALA A 1 285 ? 24.730 4.164 -8.973 1.00 49.38 285 ALA A N 1
ATOM 2198 C CA . ALA A 1 285 ? 24.487 2.964 -9.764 1.00 49.38 285 ALA A CA 1
ATOM 2199 C C . ALA A 1 285 ? 25.467 2.991 -10.919 1.00 49.38 285 ALA A C 1
ATOM 2201 O O . ALA A 1 285 ? 26.338 2.131 -10.976 1.00 49.38 285 ALA A O 1
ATOM 2202 N N . CYS A 1 286 ? 25.446 4.059 -11.722 1.00 47.38 286 CYS A N 1
ATOM 2203 C CA . CYS A 1 286 ? 26.319 4.229 -12.876 1.00 47.38 286 CYS A CA 1
ATOM 2204 C C . CYS A 1 286 ? 27.819 4.025 -12.620 1.00 47.38 286 CYS A C 1
ATOM 2206 O O . CYS A 1 286 ? 28.534 3.513 -13.484 1.00 47.38 286 CYS A O 1
ATOM 2208 N N . GLN A 1 287 ? 28.311 4.395 -11.442 1.00 51.88 287 GLN A N 1
ATOM 2209 C CA . GLN A 1 287 ? 29.713 4.211 -11.072 1.00 51.88 287 GLN A CA 1
ATOM 2210 C C . GLN A 1 287 ? 30.068 2.733 -10.814 1.00 51.88 287 GLN A C 1
ATOM 2212 O O . GLN A 1 287 ? 31.174 2.305 -11.154 1.00 51.88 287 GLN A O 1
ATOM 2217 N N . ALA A 1 288 ? 29.134 1.925 -10.302 1.00 50.25 288 ALA A N 1
ATOM 2218 C CA . ALA A 1 288 ? 29.370 0.535 -9.906 1.00 50.25 288 ALA A CA 1
ATOM 2219 C C . ALA A 1 288 ? 29.558 -0.472 -11.072 1.00 50.25 288 ALA A C 1
ATOM 2221 O O . ALA A 1 288 ? 30.251 -1.468 -10.883 1.00 50.25 288 ALA A O 1
ATOM 2222 N N . HIS A 1 289 ? 29.043 -0.234 -12.294 1.00 46.50 289 HIS A N 1
ATOM 2223 C CA . HIS A 1 289 ? 29.327 -1.086 -13.483 1.00 46.50 289 HIS A CA 1
ATOM 2224 C C . HIS A 1 289 ? 30.592 -0.626 -14.234 1.00 46.50 289 HIS A C 1
ATOM 2226 O O . HIS A 1 289 ? 30.811 -1.009 -15.384 1.00 46.50 289 HIS A O 1
ATOM 2232 N N . GLY A 1 290 ? 31.452 0.195 -13.630 1.00 42.12 290 GLY A N 1
ATOM 2233 C CA . GLY A 1 290 ? 32.717 0.563 -14.265 1.00 42.12 290 GLY A CA 1
ATOM 2234 C C . GLY A 1 290 ? 32.582 1.595 -15.387 1.00 42.12 290 GLY A C 1
ATOM 2235 O O . GLY A 1 290 ? 33.368 1.583 -16.335 1.00 42.12 290 GLY A O 1
ATOM 2236 N N . ALA A 1 291 ? 31.652 2.547 -15.270 1.00 43.16 291 ALA A N 1
ATOM 2237 C CA . ALA A 1 291 ? 31.698 3.767 -16.072 1.00 43.16 291 ALA A CA 1
ATOM 2238 C C . ALA A 1 291 ? 32.788 4.711 -15.524 1.00 43.16 291 ALA A C 1
ATOM 2240 O O . ALA A 1 291 ? 32.506 5.740 -14.910 1.00 43.16 291 ALA A O 1
ATOM 2241 N N . GLY A 1 292 ? 34.061 4.370 -15.751 1.00 40.09 292 GLY A N 1
ATOM 2242 C CA . GLY A 1 292 ? 35.243 5.151 -15.349 1.00 40.09 292 GLY A CA 1
ATOM 2243 C C . GLY A 1 292 ? 35.388 6.536 -16.007 1.00 40.09 292 GLY A C 1
ATOM 2244 O O . GLY A 1 292 ? 36.497 7.047 -16.103 1.00 40.09 292 GLY A O 1
ATOM 2245 N N . GLN A 1 293 ? 34.302 7.154 -16.483 1.00 40.69 293 GLN A N 1
ATOM 2246 C CA . GLN A 1 293 ? 34.289 8.448 -17.182 1.00 40.69 293 GLN A CA 1
ATOM 2247 C C . GLN A 1 293 ? 33.297 9.473 -16.593 1.00 40.69 293 GLN A C 1
ATOM 2249 O O . GLN A 1 293 ? 32.950 10.450 -17.258 1.00 40.69 293 GLN A O 1
ATOM 2254 N N . LEU A 1 294 ? 32.834 9.293 -15.351 1.00 42.69 294 LEU A N 1
ATOM 2255 C CA . LEU A 1 294 ? 31.875 10.209 -14.703 1.00 42.69 294 LEU A CA 1
ATOM 2256 C C . LEU A 1 294 ? 32.502 11.238 -13.742 1.00 42.69 294 LEU A C 1
ATOM 2258 O O . LEU A 1 294 ? 31.774 11.952 -13.063 1.00 42.69 294 LEU A O 1
ATOM 2262 N N . GLN A 1 295 ? 33.830 11.381 -13.704 1.00 38.47 295 GLN A N 1
ATOM 2263 C CA . GLN A 1 295 ? 34.523 12.244 -12.728 1.00 38.47 295 GLN A CA 1
ATOM 2264 C C . GLN A 1 295 ? 34.300 13.769 -12.885 1.00 38.47 295 GLN A C 1
ATOM 2266 O O . GLN A 1 295 ? 34.832 14.530 -12.083 1.00 38.47 295 GLN A O 1
ATOM 2271 N N . HIS A 1 296 ? 33.510 14.243 -13.858 1.00 38.00 296 HIS A N 1
ATOM 2272 C CA . HIS A 1 296 ? 33.382 15.681 -14.160 1.00 38.00 296 HIS A CA 1
ATOM 2273 C C . HIS A 1 296 ? 31.964 16.174 -14.514 1.00 38.00 296 HIS A C 1
ATOM 2275 O O . HIS A 1 296 ? 31.835 17.167 -15.223 1.00 38.00 296 HIS A O 1
ATOM 2281 N N . ALA A 1 297 ? 30.894 15.525 -14.046 1.00 36.16 297 ALA A N 1
ATOM 2282 C CA . ALA A 1 297 ? 29.546 16.080 -14.216 1.00 36.16 297 ALA A CA 1
ATOM 2283 C C . ALA A 1 297 ? 29.258 17.114 -13.113 1.00 36.16 297 ALA A C 1
ATOM 2285 O O . ALA A 1 297 ? 29.279 16.776 -11.931 1.00 36.16 297 ALA A O 1
ATOM 2286 N N . THR A 1 298 ? 29.021 18.374 -13.482 1.00 34.88 298 THR A N 1
ATOM 2287 C CA . THR A 1 298 ? 28.817 19.482 -12.527 1.00 34.88 298 THR A CA 1
ATOM 2288 C C . THR A 1 298 ? 27.343 19.844 -12.334 1.00 34.88 298 THR A C 1
ATOM 2290 O O . THR A 1 298 ? 27.035 20.728 -11.535 1.00 34.88 298 THR A O 1
ATOM 2293 N N . THR A 1 299 ? 26.417 19.152 -13.016 1.00 37.22 299 THR A N 1
ATOM 2294 C CA . THR A 1 299 ? 24.965 19.384 -12.913 1.00 37.22 299 THR A CA 1
ATOM 2295 C C . THR A 1 299 ? 24.135 18.086 -12.970 1.00 37.22 299 THR A C 1
ATOM 2297 O O . THR A 1 299 ? 24.482 17.134 -13.670 1.00 37.22 299 THR A O 1
ATOM 2300 N N . ASN A 1 300 ? 22.989 18.053 -12.269 1.00 35.06 300 ASN A N 1
ATOM 2301 C CA . ASN A 1 300 ? 22.065 16.896 -12.212 1.00 35.06 300 ASN A CA 1
ATOM 2302 C C . ASN A 1 300 ? 21.495 16.481 -13.588 1.00 35.06 300 ASN A C 1
ATOM 2304 O O . ASN A 1 300 ? 21.099 15.330 -13.790 1.00 35.06 300 ASN A O 1
ATOM 2308 N N . GLN A 1 301 ? 21.460 17.417 -14.539 1.00 34.78 301 GLN A N 1
ATOM 2309 C CA . GLN A 1 301 ? 20.928 17.211 -15.885 1.00 34.78 301 GLN A CA 1
ATOM 2310 C C . GLN A 1 301 ? 21.911 16.431 -16.777 1.00 34.78 301 GLN A C 1
ATOM 2312 O O . GLN A 1 301 ? 21.503 15.498 -17.467 1.00 34.78 301 GLN A O 1
ATOM 2317 N N . GLU A 1 302 ? 23.212 16.728 -16.692 1.00 35.97 302 GLU A N 1
ATOM 2318 C CA . GLU A 1 302 ? 24.267 15.998 -17.419 1.00 35.97 302 GLU A CA 1
ATOM 2319 C C . GLU A 1 302 ? 24.463 14.571 -16.898 1.00 35.97 302 GLU A C 1
ATOM 2321 O O . GLU A 1 302 ? 24.752 13.651 -17.665 1.00 35.97 302 GLU A O 1
ATOM 2326 N N . VAL A 1 303 ? 24.274 14.378 -15.591 1.00 36.50 303 VAL A N 1
ATOM 2327 C CA . VAL A 1 303 ? 24.257 13.058 -14.954 1.00 36.50 303 VAL A CA 1
ATOM 2328 C C . VAL A 1 303 ? 23.117 12.216 -15.536 1.00 36.50 303 VAL A C 1
ATOM 2330 O O . VAL A 1 303 ? 23.371 11.121 -16.037 1.00 36.50 303 VAL A O 1
ATOM 2333 N N . SER A 1 304 ? 21.892 12.757 -15.576 1.00 37.34 304 SER A N 1
ATOM 2334 C CA . SER A 1 304 ? 20.700 12.067 -16.105 1.00 37.34 304 SER A CA 1
ATOM 2335 C C . SER A 1 304 ? 20.811 11.687 -17.586 1.00 37.34 304 SER A C 1
ATOM 2337 O O . SER A 1 304 ? 20.425 10.582 -17.969 1.00 37.34 304 SER A O 1
ATOM 2339 N N . GLU A 1 305 ? 21.368 12.556 -18.434 1.00 37.09 305 GLU A N 1
ATOM 2340 C CA . GLU A 1 305 ? 21.580 12.225 -19.850 1.00 37.09 305 GLU A CA 1
ATOM 2341 C C . GLU A 1 305 ? 22.620 11.116 -20.051 1.00 37.09 305 GLU A C 1
ATOM 2343 O O . GLU A 1 305 ? 22.437 10.234 -20.895 1.00 37.09 305 GLU A O 1
ATOM 2348 N N . ARG A 1 306 ? 23.700 11.114 -19.263 1.00 37.25 306 ARG A N 1
ATOM 2349 C CA . ARG A 1 306 ? 24.768 10.110 -19.389 1.00 37.25 306 ARG A CA 1
ATOM 2350 C C . ARG A 1 306 ? 24.369 8.751 -18.816 1.00 37.25 306 ARG A C 1
ATOM 2352 O O . ARG A 1 306 ? 24.720 7.736 -19.411 1.00 37.25 306 ARG A O 1
ATOM 2359 N N . ILE A 1 307 ? 23.565 8.728 -17.751 1.00 36.66 307 ILE A N 1
ATOM 2360 C CA . ILE A 1 307 ? 22.865 7.530 -17.254 1.00 36.66 307 ILE A CA 1
ATOM 2361 C C . ILE A 1 307 ? 22.001 6.916 -18.370 1.00 36.66 307 ILE A C 1
ATOM 2363 O O . ILE A 1 307 ? 22.043 5.706 -18.605 1.00 36.66 307 ILE A O 1
ATOM 2367 N N . ARG A 1 308 ? 21.235 7.755 -19.083 1.00 37.31 308 ARG A N 1
ATOM 2368 C CA . ARG A 1 308 ? 20.327 7.342 -20.166 1.00 37.31 308 ARG A CA 1
ATOM 2369 C C . ARG A 1 308 ? 21.075 6.772 -21.378 1.00 37.31 308 ARG A C 1
ATOM 2371 O O . ARG A 1 308 ? 20.583 5.844 -22.014 1.00 37.31 308 ARG A O 1
ATOM 2378 N N . LEU A 1 309 ? 22.268 7.291 -21.675 1.00 31.34 309 LEU A N 1
ATOM 2379 C CA . LEU A 1 309 ? 23.139 6.823 -22.762 1.00 31.34 309 LEU A CA 1
ATOM 2380 C C . LEU A 1 309 ? 23.955 5.562 -22.408 1.00 31.34 309 LEU A C 1
ATOM 2382 O O . LEU A 1 309 ? 24.363 4.843 -23.317 1.00 31.34 309 LEU A O 1
ATOM 2386 N N . ALA A 1 310 ? 24.175 5.267 -21.120 1.00 30.08 310 ALA A N 1
ATOM 2387 C CA . ALA A 1 310 ? 25.036 4.169 -20.662 1.00 30.08 310 ALA A CA 1
ATOM 2388 C C . ALA A 1 310 ? 24.328 2.815 -20.427 1.00 30.08 310 ALA A C 1
ATOM 2390 O O . ALA A 1 310 ? 24.987 1.855 -20.041 1.00 30.08 310 ALA A O 1
ATOM 2391 N N . GLY A 1 311 ? 23.016 2.687 -20.667 1.00 34.22 311 GLY A N 1
ATOM 2392 C CA . GLY A 1 311 ? 22.324 1.386 -20.570 1.00 34.22 311 GLY A CA 1
ATOM 2393 C C . GLY A 1 311 ? 22.307 0.770 -19.161 1.00 34.22 311 GLY A C 1
ATOM 2394 O O . GLY A 1 311 ? 22.213 -0.444 -19.022 1.00 34.22 311 GLY A O 1
ATOM 2395 N N . PHE A 1 312 ? 22.409 1.607 -18.125 1.00 32.53 312 PHE A N 1
ATOM 2396 C CA . PHE A 1 312 ? 22.586 1.198 -16.727 1.00 32.53 312 PHE A CA 1
ATOM 2397 C C . PHE A 1 312 ? 21.300 0.739 -16.020 1.00 32.53 312 PHE A C 1
ATOM 2399 O O . PHE A 1 312 ? 21.325 0.139 -14.952 1.00 32.53 312 PHE A O 1
ATOM 2406 N N . LEU A 1 313 ? 20.146 1.001 -16.623 1.00 34.84 313 LEU A N 1
ATOM 2407 C CA . LEU A 1 313 ? 18.866 0.465 -16.179 1.00 34.84 313 LEU A CA 1
ATOM 2408 C C . LEU A 1 313 ? 18.625 -0.834 -16.942 1.00 34.84 313 LEU A C 1
ATOM 2410 O O . LEU A 1 313 ? 17.853 -0.871 -17.895 1.00 34.84 313 LEU A O 1
ATOM 2414 N N . GLY A 1 314 ? 19.374 -1.878 -16.595 1.00 28.47 314 GLY A N 1
ATOM 2415 C CA . GLY A 1 314 ? 19.146 -3.184 -17.184 1.00 28.47 314 GLY A CA 1
ATOM 2416 C C . GLY A 1 314 ? 17.849 -3.780 -16.657 1.00 28.47 314 GLY A C 1
ATOM 2417 O O . GLY A 1 314 ? 17.900 -4.427 -15.621 1.00 28.47 314 GLY A O 1
ATOM 2418 N N . ASP A 1 315 ? 16.777 -3.668 -17.444 1.00 33.53 315 ASP A N 1
ATOM 2419 C CA . ASP A 1 315 ? 15.782 -4.727 -17.633 1.00 33.53 315 ASP A CA 1
ATOM 2420 C C . ASP A 1 315 ? 15.154 -5.283 -16.337 1.00 33.53 315 ASP A C 1
ATOM 2422 O O . ASP A 1 315 ? 15.527 -6.368 -15.893 1.00 33.53 315 ASP A O 1
ATOM 2426 N N . HIS A 1 316 ? 14.245 -4.558 -15.679 1.00 27.59 316 HIS A N 1
ATOM 2427 C CA . HIS A 1 316 ? 12.793 -4.699 -15.833 1.00 27.59 316 HIS A CA 1
ATOM 2428 C C . HIS A 1 316 ? 11.997 -3.583 -15.116 1.00 27.59 316 HIS A C 1
ATOM 2430 O O . HIS A 1 316 ? 12.204 -3.253 -13.948 1.00 27.59 316 HIS A O 1
ATOM 2436 N N . GLU A 1 317 ? 10.988 -3.107 -15.853 1.00 30.70 317 GLU A N 1
ATOM 2437 C CA . GLU A 1 317 ? 9.718 -2.529 -15.391 1.00 30.70 317 GLU A CA 1
ATOM 2438 C C . GLU A 1 317 ? 9.763 -1.169 -14.694 1.00 30.70 317 GLU A C 1
ATOM 2440 O O . GLU A 1 317 ? 9.691 -1.034 -13.475 1.00 30.70 317 GLU A O 1
ATOM 2445 N N . GLY A 1 318 ? 9.773 -0.128 -15.528 1.00 26.62 318 GLY A N 1
ATOM 2446 C CA . GLY A 1 318 ? 9.245 1.193 -15.215 1.00 26.62 318 GLY A CA 1
ATOM 2447 C C . GLY A 1 318 ? 8.324 1.666 -16.337 1.00 26.62 318 GLY A C 1
ATOM 2448 O O . GLY A 1 318 ? 8.789 2.059 -17.406 1.00 26.62 318 GLY A O 1
ATOM 2449 N N . GLN A 1 319 ? 7.019 1.658 -16.076 1.00 24.97 319 GLN A N 1
ATOM 2450 C CA . GLN A 1 319 ? 6.150 2.716 -16.579 1.00 24.97 319 GLN A CA 1
ATOM 2451 C C . GLN A 1 319 ? 6.660 4.055 -16.000 1.00 24.97 319 GLN A C 1
ATOM 2453 O O . GLN A 1 319 ? 6.887 4.138 -14.785 1.00 24.97 319 GLN A O 1
ATOM 2458 N N . PRO A 1 320 ? 6.859 5.097 -16.826 1.00 27.53 320 PRO A N 1
ATOM 2459 C CA . PRO A 1 320 ? 6.862 6.468 -16.341 1.00 27.53 320 PRO A CA 1
ATOM 2460 C C . PRO A 1 320 ? 5.461 6.803 -15.816 1.00 27.53 320 PRO A C 1
ATOM 2462 O O . PRO A 1 320 ? 4.489 6.194 -16.236 1.00 27.53 320 PRO A O 1
ATOM 2465 N N . TYR A 1 321 ? 5.388 7.738 -14.869 1.00 23.91 321 TYR A N 1
ATOM 2466 C CA . TYR A 1 321 ? 4.287 8.700 -14.738 1.00 23.91 321 TYR A CA 1
ATOM 2467 C C . TYR A 1 321 ? 2.955 8.344 -15.443 1.00 23.91 321 TYR A C 1
ATOM 2469 O O . TYR A 1 321 ? 2.798 8.612 -16.626 1.00 23.91 321 TYR A O 1
ATOM 2477 N N . ASP A 1 322 ? 1.994 7.846 -14.665 1.00 24.58 322 ASP A N 1
ATOM 2478 C CA . ASP A 1 322 ? 0.585 8.232 -14.811 1.00 24.58 322 ASP A CA 1
ATOM 2479 C C . ASP A 1 322 ? 0.399 9.438 -13.867 1.00 24.58 322 ASP A C 1
ATOM 2481 O O . ASP A 1 322 ? 0.843 9.344 -12.722 1.00 24.58 322 ASP A O 1
ATOM 2485 N N . ALA A 1 323 ? -0.222 10.583 -14.152 1.00 26.28 323 ALA A N 1
ATOM 2486 C CA . ALA A 1 323 ? -0.819 11.163 -15.356 1.00 26.28 323 ALA A CA 1
ATOM 2487 C C . ALA A 1 323 ? -1.376 10.183 -16.402 1.00 26.28 323 ALA A C 1
ATOM 2489 O O . ALA A 1 323 ? -0.958 10.209 -17.550 1.00 26.28 323 ALA A O 1
ATOM 2490 N N . GLU A 1 324 ? -2.300 9.333 -15.948 1.00 28.55 324 GLU A N 1
ATOM 2491 C CA . GLU A 1 324 ? -3.358 8.667 -16.726 1.00 28.55 324 GLU A CA 1
ATOM 2492 C C . GLU A 1 324 ? -3.016 8.146 -18.137 1.00 28.55 324 GLU A C 1
ATOM 2494 O O . GLU A 1 324 ? -3.171 8.872 -19.112 1.00 28.55 324 GLU A O 1
ATOM 2499 N N . LEU A 1 325 ? -2.713 6.849 -18.262 1.00 25.50 325 LEU A N 1
ATOM 2500 C CA . LEU A 1 325 ? -2.996 5.977 -19.407 1.00 25.50 325 LEU A CA 1
ATOM 2501 C C . LEU A 1 325 ? -2.691 4.506 -19.049 1.00 25.50 325 LEU A C 1
ATOM 2503 O O . LEU A 1 325 ? -1.625 3.950 -19.323 1.00 25.50 325 LEU A O 1
ATOM 2507 N N . LYS A 1 326 ? -3.703 3.826 -18.498 1.00 24.88 326 LYS A N 1
ATOM 2508 C CA . LYS A 1 326 ? -3.782 2.359 -18.441 1.00 24.88 326 LYS A CA 1
ATOM 2509 C C . LYS A 1 326 ? -3.575 1.761 -19.840 1.00 24.88 326 LYS A C 1
ATOM 2511 O O . LYS A 1 326 ? -4.446 1.879 -20.696 1.00 24.88 326 LYS A O 1
ATOM 2516 N N . TRP A 1 327 ? -2.472 1.054 -20.069 1.00 30.84 327 TRP A N 1
ATOM 2517 C CA . TRP A 1 327 ? -2.250 0.283 -21.299 1.00 30.84 327 TRP A CA 1
ATOM 2518 C C . TRP A 1 327 ? -2.788 -1.145 -21.125 1.00 30.84 327 TRP A C 1
ATOM 2520 O O . TRP A 1 327 ? -2.058 -2.132 -21.083 1.00 30.84 327 TRP A O 1
ATOM 2530 N N . GLU A 1 328 ? -4.108 -1.286 -21.005 1.00 26.83 328 GLU A N 1
ATOM 2531 C CA . GLU A 1 328 ? -4.727 -2.591 -21.239 1.00 26.83 328 GLU A CA 1
ATOM 2532 C C . GLU A 1 328 ? -4.360 -3.052 -22.656 1.00 26.83 328 GLU A C 1
ATOM 2534 O O . GLU A 1 328 ? -4.611 -2.315 -23.603 1.00 26.83 328 GLU A O 1
ATOM 2539 N N . VAL A 1 329 ? -3.748 -4.241 -22.790 1.00 28.88 329 VAL A N 1
ATOM 2540 C CA . VAL A 1 329 ? -3.602 -5.040 -24.028 1.00 28.88 329 VAL A CA 1
ATOM 2541 C C . VAL A 1 329 ? -3.802 -4.199 -25.294 1.00 28.88 329 VAL A C 1
ATOM 2543 O O . VAL A 1 329 ? -4.929 -4.159 -25.788 1.00 28.88 329 VAL A O 1
ATOM 2546 N N . ILE A 1 330 ? -2.740 -3.539 -25.790 1.00 30.55 330 ILE A N 1
ATOM 2547 C CA . ILE A 1 330 ? -2.780 -2.635 -26.958 1.00 30.55 330 ILE A CA 1
ATOM 2548 C C . ILE A 1 330 ? -3.703 -3.235 -28.022 1.00 30.55 330 ILE A C 1
ATOM 2550 O O . ILE A 1 330 ? -3.366 -4.244 -28.647 1.00 30.55 330 ILE A O 1
ATOM 2554 N N . LYS A 1 331 ? -4.914 -2.686 -28.152 1.00 29.97 331 LYS A N 1
ATOM 2555 C CA . LYS A 1 331 ? -5.921 -3.202 -29.084 1.00 29.97 331 LYS A CA 1
ATOM 2556 C C . LYS A 1 331 ? -5.908 -2.470 -30.418 1.00 29.97 331 LYS A C 1
ATOM 2558 O O . LYS A 1 331 ? -6.412 -3.055 -31.360 1.00 29.97 331 LYS A O 1
ATOM 2563 N N . GLU A 1 332 ? -5.241 -1.325 -30.519 1.00 29.06 332 GLU A N 1
ATOM 2564 C CA . GLU A 1 332 ? -4.935 -0.576 -31.745 1.00 29.06 332 GLU A CA 1
ATOM 2565 C C . GLU A 1 332 ? -3.930 0.530 -31.339 1.00 29.06 332 GLU A C 1
ATOM 2567 O O . GLU A 1 332 ? -4.159 1.172 -30.323 1.00 29.06 332 GLU A O 1
ATOM 2572 N N . LEU A 1 333 ? -2.797 0.695 -32.041 1.00 34.53 333 LEU A N 1
ATOM 2573 C CA . LEU A 1 333 ? -1.961 1.916 -31.976 1.00 34.53 333 LEU A CA 1
ATOM 2574 C C . LEU A 1 333 ? -2.235 2.638 -33.291 1.00 34.53 333 LEU A C 1
ATOM 2576 O O . LEU A 1 333 ? -1.959 2.075 -34.356 1.00 34.53 333 LEU A O 1
ATOM 2580 N N . ASP A 1 334 ? -2.737 3.864 -33.227 1.00 37.53 334 ASP A N 1
ATOM 2581 C CA . ASP A 1 334 ? -2.775 4.774 -34.379 1.00 37.53 334 ASP A CA 1
ATOM 2582 C C . ASP A 1 334 ? -1.580 5.752 -34.313 1.00 37.53 334 ASP A C 1
ATOM 2584 O O . ASP A 1 334 ? -0.841 5.807 -33.328 1.00 37.53 334 ASP A O 1
ATOM 2588 N N . LEU A 1 335 ? -1.345 6.540 -35.365 1.00 38.88 335 LEU A N 1
ATOM 2589 C CA . LEU A 1 335 ? -0.375 7.639 -35.394 1.00 38.88 335 LEU A CA 1
ATOM 2590 C C . LEU A 1 335 ? -0.508 8.584 -34.188 1.00 38.88 335 LEU A C 1
ATOM 2592 O O . LEU A 1 335 ? 0.503 9.140 -33.761 1.00 38.88 335 LEU A O 1
ATOM 2596 N N . GLU A 1 336 ? -1.716 8.754 -33.640 1.00 40.38 336 GLU A N 1
ATOM 2597 C CA . GLU A 1 336 ? -1.968 9.561 -32.438 1.00 40.38 336 GLU A CA 1
ATOM 2598 C C . GLU A 1 336 ? -1.253 8.995 -31.192 1.00 40.38 336 GLU A C 1
ATOM 2600 O O . GLU A 1 336 ? -0.716 9.755 -30.378 1.00 40.38 336 GLU A O 1
ATOM 2605 N N . ASP A 1 337 ? -1.101 7.673 -31.096 1.00 41.72 337 ASP A N 1
ATOM 2606 C CA . ASP A 1 337 ? -0.401 7.020 -29.984 1.00 41.72 337 ASP A CA 1
ATOM 2607 C C . ASP A 1 337 ? 1.127 7.069 -30.133 1.00 41.72 337 ASP A C 1
ATOM 2609 O O . ASP A 1 337 ? 1.851 7.150 -29.137 1.00 41.72 337 ASP A O 1
ATOM 2613 N N . LEU A 1 338 ? 1.645 7.107 -31.372 1.00 44.66 338 LEU A N 1
ATOM 2614 C CA . LEU A 1 338 ? 3.064 7.419 -31.616 1.00 44.66 338 LEU A CA 1
ATOM 2615 C C . LEU A 1 338 ? 3.415 8.855 -31.197 1.00 44.66 338 LEU A C 1
ATOM 2617 O O . LEU A 1 338 ? 4.573 9.121 -30.863 1.00 44.66 338 LEU A O 1
ATOM 2621 N N . THR A 1 339 ? 2.443 9.777 -31.214 1.00 38.78 339 THR A N 1
ATOM 2622 C CA . THR A 1 339 ? 2.661 11.171 -30.807 1.00 38.78 339 THR A CA 1
ATOM 2623 C C . THR A 1 339 ? 2.628 11.389 -29.297 1.00 38.78 339 THR A C 1
ATOM 2625 O O . THR A 1 339 ? 3.385 12.222 -28.818 1.00 38.78 339 THR A O 1
ATOM 2628 N N . LEU A 1 340 ? 1.863 10.613 -28.525 1.00 34.44 340 LEU A N 1
ATOM 2629 C CA . LEU A 1 340 ? 1.809 10.751 -27.060 1.00 34.44 340 LEU A CA 1
ATOM 2630 C C . LEU A 1 340 ? 2.973 10.088 -26.305 1.00 34.44 340 LEU A C 1
ATOM 2632 O O . LEU A 1 340 ? 3.209 10.404 -25.139 1.00 34.44 340 LEU A O 1
ATOM 2636 N N . GLY A 1 341 ? 3.724 9.191 -26.949 1.00 37.94 341 GLY A N 1
ATOM 2637 C CA . GLY A 1 341 ? 4.736 8.369 -26.286 1.00 37.94 341 GLY A CA 1
ATOM 2638 C C . GLY A 1 341 ? 6.099 8.359 -26.976 1.00 37.94 341 GLY A C 1
ATOM 2639 O O . GLY A 1 341 ? 6.370 7.534 -27.840 1.00 37.94 341 GLY A O 1
ATOM 2640 N N . HIS A 1 342 ? 7.012 9.194 -26.473 1.00 38.72 342 HIS A N 1
ATOM 2641 C CA . HIS A 1 342 ? 8.476 9.015 -26.489 1.00 38.72 342 HIS A CA 1
ATOM 2642 C C . HIS A 1 342 ? 9.304 9.201 -27.775 1.00 38.72 342 HIS A C 1
ATOM 2644 O O . HIS A 1 342 ? 10.529 9.119 -27.667 1.00 38.72 342 HIS A O 1
ATOM 2650 N N . VAL A 1 343 ? 8.747 9.517 -28.947 1.00 37.00 343 VAL A N 1
ATOM 2651 C CA . VAL A 1 343 ? 9.585 9.678 -30.168 1.00 37.00 343 VAL A CA 1
ATOM 2652 C C . VAL A 1 343 ? 9.627 11.111 -30.698 1.00 37.00 343 VAL A C 1
ATOM 2654 O O . VAL A 1 343 ? 10.610 11.536 -31.301 1.00 37.00 343 VAL A O 1
ATOM 2657 N N . CYS A 1 344 ? 8.608 11.906 -30.412 1.00 33.25 344 CYS A N 1
ATOM 2658 C CA . CYS A 1 344 ? 8.551 13.317 -30.758 1.00 33.25 344 CYS A CA 1
ATOM 2659 C C . CYS A 1 344 ? 7.787 14.017 -29.635 1.00 33.25 344 CYS A C 1
ATOM 2661 O O . CYS A 1 344 ? 6.777 13.504 -29.173 1.00 33.25 344 CYS A O 1
ATOM 2663 N N . HIS A 1 345 ? 8.298 15.134 -29.118 1.00 34.91 345 HIS A N 1
ATOM 2664 C CA . HIS A 1 345 ? 7.613 15.918 -28.087 1.00 34.91 345 HIS A CA 1
ATOM 2665 C C . HIS A 1 345 ? 6.344 16.563 -28.681 1.00 34.91 345 HIS A C 1
ATOM 2667 O O . HIS A 1 345 ? 6.352 17.750 -28.994 1.00 34.91 345 HIS A O 1
ATOM 2673 N N . ILE A 1 346 ? 5.283 15.784 -28.894 1.00 35.44 346 ILE A N 1
ATOM 2674 C CA . ILE A 1 346 ? 4.024 16.205 -29.517 1.00 35.44 346 ILE A CA 1
ATOM 2675 C C . ILE A 1 346 ? 2.887 15.862 -28.547 1.00 35.44 346 ILE A C 1
ATOM 2677 O O . ILE A 1 346 ? 2.878 14.805 -27.929 1.00 35.44 346 ILE A O 1
ATOM 2681 N N . LYS A 1 347 ? 1.942 16.781 -28.342 1.00 34.00 347 LYS A N 1
ATOM 2682 C CA . LYS A 1 347 ? 0.754 16.532 -27.507 1.00 34.00 347 LYS A CA 1
ATOM 2683 C C . LYS A 1 347 ? -0.366 15.958 -28.380 1.00 34.00 347 LYS A C 1
ATOM 2685 O O . LYS A 1 347 ? -0.507 16.372 -29.529 1.00 34.00 347 LYS A O 1
ATOM 2690 N N . ALA A 1 348 ? -1.186 15.055 -27.839 1.00 36.62 348 ALA A N 1
ATOM 2691 C CA . ALA A 1 348 ? -2.384 14.579 -28.539 1.00 36.62 348 ALA A CA 1
ATOM 2692 C C . ALA A 1 348 ? -3.307 15.737 -28.931 1.00 36.62 348 ALA A C 1
ATOM 2694 O O . ALA A 1 348 ? -3.520 16.656 -28.139 1.00 36.62 348 ALA A O 1
ATOM 2695 N N . GLY A 1 349 ? -3.878 15.661 -30.135 1.00 40.72 349 GLY A N 1
ATOM 2696 C CA . GLY A 1 349 ? -4.863 16.622 -30.638 1.00 40.72 349 GLY A CA 1
ATOM 2697 C C . GLY A 1 349 ? -4.304 17.781 -31.471 1.00 40.72 349 GLY A C 1
ATOM 2698 O O . GLY A 1 349 ? -5.088 18.582 -31.978 1.00 40.72 349 GLY A O 1
ATOM 2699 N N . ASP A 1 350 ? -2.986 17.875 -31.677 1.00 42.59 350 ASP A N 1
ATOM 2700 C CA . ASP A 1 350 ? -2.390 18.935 -32.500 1.00 42.59 350 ASP A CA 1
ATOM 2701 C C . ASP A 1 350 ? -2.223 18.487 -33.970 1.00 42.59 350 ASP A C 1
ATOM 2703 O O . ASP A 1 350 ? -1.166 18.025 -34.407 1.00 42.59 350 ASP A O 1
ATOM 2707 N N . SER A 1 351 ? -3.310 18.589 -34.748 1.00 50.03 351 SER A N 1
ATOM 2708 C CA . SER A 1 351 ? -3.401 18.147 -36.159 1.00 50.03 351 SER A CA 1
ATOM 2709 C C . SER A 1 351 ? -2.273 18.650 -37.082 1.00 50.03 351 SER A C 1
ATOM 2711 O O . SER A 1 351 ? -1.943 17.994 -38.071 1.00 50.03 351 SER A O 1
ATOM 2713 N N . ALA A 1 352 ? -1.628 19.771 -36.746 1.00 49.81 352 ALA A N 1
ATOM 2714 C CA . ALA A 1 352 ? -0.503 20.324 -37.497 1.00 49.81 352 ALA A CA 1
ATOM 2715 C C . ALA A 1 352 ? 0.799 19.517 -37.323 1.00 49.81 352 ALA A C 1
ATOM 2717 O O . ALA A 1 352 ? 1.595 19.405 -38.257 1.00 49.81 352 ALA A O 1
ATOM 2718 N N . GLN A 1 353 ? 1.019 18.927 -36.147 1.00 48.66 353 GLN A N 1
ATOM 2719 C CA . GLN A 1 353 ? 2.249 18.202 -35.821 1.00 48.66 353 GLN A CA 1
ATOM 2720 C C . GLN A 1 353 ? 2.219 16.753 -36.356 1.00 48.66 353 GLN A C 1
ATOM 2722 O O . GLN A 1 353 ? 3.258 16.210 -36.734 1.00 48.66 353 GLN A O 1
ATOM 2727 N N . LEU A 1 354 ? 1.028 16.158 -36.509 1.00 50.09 354 LEU A N 1
ATOM 2728 C CA . LEU A 1 354 ? 0.823 14.880 -37.213 1.00 50.09 354 LEU A CA 1
ATOM 2729 C C . LEU A 1 354 ? 1.114 14.986 -38.717 1.00 50.09 354 LEU A C 1
ATOM 2731 O O . LEU A 1 354 ? 1.757 14.105 -39.291 1.00 50.09 354 LEU A O 1
ATOM 2735 N N . GLU A 1 355 ? 0.699 16.084 -39.354 1.00 59.19 355 GLU A N 1
ATOM 2736 C CA . GLU A 1 355 ? 1.071 16.366 -40.745 1.00 59.19 355 GLU A CA 1
ATOM 2737 C C . GLU A 1 355 ? 2.578 16.581 -40.903 1.00 59.19 355 GLU A C 1
ATOM 2739 O O . GLU A 1 355 ? 3.177 16.115 -41.873 1.00 59.19 355 GLU A O 1
ATOM 2744 N N . GLN A 1 356 ? 3.228 17.194 -39.911 1.00 58.06 356 GLN A N 1
ATOM 2745 C CA . GLN A 1 356 ? 4.683 17.305 -39.886 1.00 58.06 356 GLN A CA 1
ATOM 2746 C C . GLN A 1 356 ? 5.363 15.928 -39.774 1.00 58.06 356 GLN A C 1
ATOM 2748 O O . GLN A 1 356 ? 6.341 15.669 -40.473 1.00 58.06 356 GLN A O 1
ATOM 2753 N N . LEU A 1 357 ? 4.818 15.006 -38.971 1.00 57.72 357 LEU A N 1
ATOM 2754 C CA . LEU A 1 357 ? 5.334 13.639 -38.859 1.00 57.72 357 LEU A CA 1
ATOM 2755 C C . LEU A 1 357 ? 5.207 12.860 -40.180 1.00 57.72 357 LEU A C 1
ATOM 2757 O O . LEU A 1 357 ? 6.135 12.154 -40.570 1.00 57.72 357 LEU A O 1
ATOM 2761 N N . ARG A 1 358 ? 4.092 13.028 -40.906 1.00 65.56 358 ARG A N 1
ATOM 2762 C CA . ARG A 1 358 ? 3.867 12.423 -42.235 1.00 65.56 358 ARG A CA 1
ATOM 2763 C C . ARG A 1 358 ? 4.844 12.927 -43.300 1.00 65.56 358 ARG A C 1
ATOM 2765 O O . ARG A 1 358 ? 5.083 12.224 -44.283 1.00 65.56 358 ARG A O 1
ATOM 2772 N N . GLN A 1 359 ? 5.409 14.117 -43.101 1.00 66.75 359 GLN A N 1
ATOM 2773 C CA . GLN A 1 359 ? 6.415 14.723 -43.976 1.00 66.75 359 GLN A CA 1
ATOM 2774 C C . GLN A 1 359 ? 7.857 14.367 -43.586 1.00 66.75 359 GLN A C 1
ATOM 2776 O O . GLN A 1 359 ? 8.779 14.649 -44.354 1.00 66.75 359 GLN A O 1
ATOM 2781 N N . ASN A 1 360 ? 8.077 13.730 -42.431 1.00 64.62 360 ASN A N 1
ATOM 2782 C CA . ASN A 1 360 ? 9.417 13.338 -42.012 1.00 64.62 360 ASN A CA 1
ATOM 2783 C C . ASN A 1 360 ? 9.996 12.263 -42.935 1.00 64.62 360 ASN A C 1
ATOM 2785 O O . ASN A 1 360 ? 9.344 11.289 -43.307 1.00 64.62 360 ASN A O 1
ATOM 2789 N N . THR A 1 361 ? 11.277 12.425 -43.250 1.00 71.88 361 THR A N 1
ATOM 2790 C CA . THR A 1 361 ? 12.044 11.480 -44.068 1.00 71.88 361 THR A CA 1
ATOM 2791 C C . THR A 1 361 ? 12.868 10.512 -43.219 1.00 71.88 361 THR A C 1
ATOM 2793 O O . THR A 1 361 ? 13.317 9.485 -43.719 1.00 71.88 361 THR A O 1
ATOM 2796 N N . THR A 1 362 ? 13.048 10.795 -41.926 1.00 70.50 362 THR A N 1
ATOM 2797 C CA . THR A 1 362 ? 13.814 9.956 -40.996 1.00 70.50 362 THR A CA 1
ATOM 2798 C C . THR A 1 362 ? 13.014 9.687 -39.730 1.00 70.50 362 THR A C 1
ATOM 2800 O O . THR A 1 362 ? 12.470 10.617 -39.138 1.00 70.50 362 THR A O 1
ATOM 2803 N N . LEU A 1 363 ? 12.984 8.425 -39.295 1.00 71.38 363 LEU A N 1
ATOM 2804 C CA . LEU A 1 363 ? 12.343 8.004 -38.053 1.00 71.38 363 LEU A CA 1
ATOM 2805 C C . LEU A 1 363 ? 13.198 6.979 -37.307 1.00 71.38 363 LEU A C 1
ATOM 2807 O O . LEU A 1 363 ? 13.721 6.039 -37.905 1.00 71.38 363 LEU A O 1
ATOM 2811 N N . SER A 1 364 ? 13.305 7.146 -35.989 1.00 68.69 364 SER A N 1
ATOM 2812 C CA . SER A 1 364 ? 13.968 6.198 -35.096 1.00 68.69 364 SER A CA 1
ATOM 2813 C C . SER A 1 364 ? 13.055 5.864 -33.924 1.00 68.69 364 SER A C 1
ATOM 2815 O O . SER A 1 364 ? 12.725 6.743 -33.135 1.00 68.69 364 SER A O 1
ATOM 2817 N N . LEU A 1 365 ? 12.672 4.595 -33.811 1.00 66.31 365 LEU A N 1
ATOM 2818 C CA . LEU A 1 365 ? 11.785 4.057 -32.787 1.00 66.31 365 LEU A CA 1
ATOM 2819 C C . LEU A 1 365 ? 12.543 3.023 -31.948 1.00 66.31 365 LEU A C 1
ATOM 2821 O O . LEU A 1 365 ? 13.123 2.083 -32.498 1.00 66.31 365 LEU A O 1
ATOM 2825 N N . ASP A 1 366 ? 12.524 3.199 -30.628 1.00 67.88 366 ASP A N 1
ATOM 2826 C CA . ASP A 1 366 ? 13.085 2.256 -29.657 1.00 67.88 366 ASP A CA 1
ATOM 2827 C C . ASP A 1 366 ? 11.953 1.671 -28.808 1.00 67.88 366 ASP A C 1
ATOM 2829 O O . ASP A 1 366 ? 11.397 2.328 -27.925 1.00 67.88 366 ASP A O 1
ATOM 2833 N N . PHE A 1 367 ? 11.604 0.426 -29.113 1.00 62.03 367 PHE A N 1
ATOM 2834 C CA . PHE A 1 367 ? 10.562 -0.340 -28.445 1.00 62.03 367 PHE A CA 1
ATOM 2835 C C . PHE A 1 367 ? 11.134 -1.521 -27.662 1.00 62.03 367 PHE A C 1
ATOM 2837 O O . PHE A 1 367 ? 10.429 -2.501 -27.421 1.00 62.03 367 PHE A O 1
ATOM 2844 N N . ARG A 1 368 ? 12.402 -1.477 -27.249 1.00 68.06 368 ARG A N 1
ATOM 2845 C CA . ARG A 1 368 ? 12.982 -2.544 -26.426 1.00 68.06 368 ARG A CA 1
ATOM 2846 C C . ARG A 1 368 ? 12.228 -2.662 -25.094 1.00 68.06 368 ARG A C 1
ATOM 2848 O O . ARG A 1 368 ? 12.013 -1.669 -24.398 1.00 68.06 368 ARG A O 1
ATOM 2855 N N . GLY A 1 369 ? 11.798 -3.881 -24.764 1.00 52.78 369 GLY A N 1
ATOM 2856 C CA . GLY A 1 369 ? 11.185 -4.220 -23.474 1.00 52.78 369 GLY A CA 1
ATOM 2857 C C . GLY A 1 369 ? 9.836 -3.566 -23.193 1.00 52.78 369 GLY A C 1
ATOM 2858 O O . GLY A 1 369 ? 9.555 -3.209 -22.054 1.00 52.78 369 GLY A O 1
ATOM 2859 N N . LYS A 1 370 ? 9.004 -3.391 -24.223 1.00 57.81 370 LYS A N 1
ATOM 2860 C CA . LYS A 1 370 ? 7.687 -2.742 -24.137 1.00 57.81 370 LYS A CA 1
ATOM 2861 C C . LYS A 1 370 ? 6.497 -3.701 -24.080 1.00 57.81 370 LYS A C 1
ATOM 2863 O O . LYS A 1 370 ? 5.371 -3.224 -24.120 1.00 57.81 370 LYS A O 1
ATOM 2868 N N . ASN A 1 371 ? 6.718 -5.015 -23.974 1.00 58.09 371 ASN A N 1
ATOM 2869 C CA . ASN A 1 371 ? 5.650 -6.018 -23.845 1.00 58.09 371 ASN A CA 1
ATOM 2870 C C . ASN A 1 371 ? 4.517 -5.857 -24.867 1.00 58.09 371 ASN A C 1
ATOM 2872 O O . ASN A 1 371 ? 3.333 -5.874 -24.540 1.00 58.09 371 ASN A O 1
ATOM 2876 N N . LEU A 1 372 ? 4.912 -5.666 -26.126 1.00 61.88 372 LEU A N 1
ATOM 2877 C CA . LEU A 1 372 ? 4.002 -5.359 -27.223 1.00 61.88 372 LEU A CA 1
ATOM 2878 C C . LEU A 1 372 ? 3.037 -6.515 -27.521 1.00 61.88 372 LEU A C 1
ATOM 2880 O O . LEU A 1 372 ? 1.857 -6.293 -27.803 1.00 61.88 372 LEU A O 1
ATOM 2884 N N . GLY A 1 373 ? 3.531 -7.752 -27.492 1.00 64.81 373 GLY A N 1
ATOM 2885 C CA . GLY A 1 373 ? 2.810 -8.900 -28.030 1.00 64.81 373 GLY A CA 1
ATOM 2886 C C . GLY A 1 373 ? 2.564 -8.783 -29.543 1.00 64.81 373 GLY A C 1
ATOM 2887 O O . GLY A 1 373 ? 2.870 -7.767 -30.177 1.00 64.81 373 GLY A O 1
ATOM 2888 N N . ASP A 1 374 ? 1.923 -9.789 -30.141 1.00 65.38 374 ASP A N 1
ATOM 2889 C CA . ASP A 1 374 ? 1.500 -9.752 -31.553 1.00 65.38 374 ASP A CA 1
ATOM 2890 C C . ASP A 1 374 ? 0.645 -8.513 -31.882 1.00 65.38 374 ASP A C 1
ATOM 2892 O O . ASP A 1 374 ? 0.717 -7.958 -32.982 1.00 65.38 374 ASP A O 1
ATOM 2896 N N . LYS A 1 375 ? -0.182 -8.065 -30.926 1.00 65.62 375 LYS A N 1
ATOM 2897 C CA . LYS A 1 375 ? -1.075 -6.914 -31.109 1.00 65.62 375 LYS A CA 1
ATOM 2898 C C . LYS A 1 375 ? -0.320 -5.592 -31.124 1.00 65.62 375 LYS A C 1
ATOM 2900 O O . LYS A 1 375 ? -0.551 -4.798 -32.029 1.00 65.62 375 LYS A O 1
ATOM 2905 N N . GLY A 1 376 ? 0.623 -5.386 -30.205 1.00 64.19 376 GLY A N 1
ATOM 2906 C CA . GLY A 1 376 ? 1.510 -4.226 -30.225 1.00 64.19 376 GLY A CA 1
ATOM 2907 C C . GLY A 1 376 ? 2.379 -4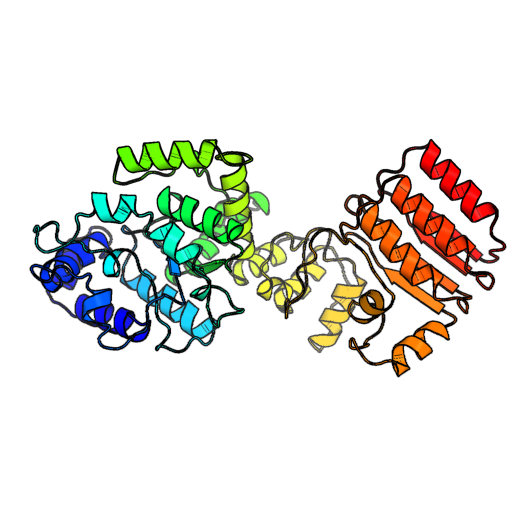.197 -31.486 1.00 64.19 376 GLY A C 1
ATOM 2908 O O . GLY A 1 376 ? 2.574 -3.133 -32.063 1.00 64.19 376 GLY A O 1
ATOM 2909 N N . GLY A 1 377 ? 2.801 -5.361 -31.998 1.00 68.50 377 GLY A N 1
ATOM 2910 C CA . GLY A 1 377 ? 3.443 -5.468 -33.313 1.00 68.50 377 GLY A CA 1
ATOM 2911 C C . GLY A 1 377 ? 2.559 -4.951 -34.457 1.00 68.50 377 GLY A C 1
ATOM 2912 O O . GLY A 1 377 ? 2.997 -4.113 -35.246 1.00 68.50 377 GLY A O 1
ATOM 2913 N N . LYS A 1 378 ? 1.290 -5.378 -34.530 1.00 73.56 378 LYS A N 1
ATOM 2914 C CA . LYS A 1 378 ? 0.315 -4.906 -35.542 1.00 73.56 378 LYS A CA 1
ATOM 2915 C C . LYS A 1 378 ? 0.034 -3.411 -35.443 1.00 73.56 378 LYS A C 1
ATOM 2917 O O . LYS A 1 378 ? -0.065 -2.723 -36.451 1.00 73.56 378 LYS A O 1
ATOM 2922 N N . ALA A 1 379 ? -0.044 -2.927 -34.224 1.00 65.12 379 ALA A N 1
ATOM 2923 C CA . ALA A 1 379 ? -0.301 -1.548 -33.887 1.00 65.12 379 ALA A CA 1
ATOM 2924 C C . ALA A 1 379 ? 0.885 -0.639 -34.315 1.00 65.12 379 ALA A C 1
ATOM 2926 O O . ALA A 1 379 ? 0.705 0.311 -35.076 1.00 65.12 379 ALA A O 1
ATOM 2927 N N . VAL A 1 380 ? 2.132 -1.012 -33.994 1.00 70.38 380 VAL A N 1
ATOM 2928 C CA . VAL A 1 380 ? 3.345 -0.347 -34.527 1.00 70.38 380 VAL A CA 1
ATOM 2929 C C . VAL A 1 380 ? 3.355 -0.353 -36.062 1.00 70.38 380 VAL A C 1
ATOM 2931 O O . VAL A 1 380 ? 3.715 0.636 -36.701 1.00 70.38 380 VAL A O 1
ATOM 2934 N N . SER A 1 381 ? 2.917 -1.458 -36.665 1.00 78.19 381 SER A N 1
ATOM 2935 C CA . SER A 1 381 ? 2.847 -1.621 -38.120 1.00 78.19 381 SER A CA 1
ATOM 2936 C C . SER A 1 381 ? 1.849 -0.657 -38.766 1.00 78.19 381 SER A C 1
ATOM 2938 O O . SER A 1 381 ? 2.170 -0.030 -39.775 1.00 78.19 381 SER A O 1
ATOM 2940 N N . GLN A 1 382 ? 0.660 -0.498 -38.176 1.00 72.38 382 GLN A N 1
ATOM 2941 C CA . GLN A 1 382 ? -0.367 0.432 -38.652 1.00 72.38 382 GLN A CA 1
ATOM 2942 C C . GLN A 1 382 ? 0.146 1.871 -38.662 1.00 72.38 382 GLN A C 1
ATOM 2944 O O . GLN A 1 382 ? -0.022 2.571 -39.659 1.00 72.38 382 GLN A O 1
ATOM 2949 N N . ALA A 1 383 ? 0.832 2.291 -37.602 1.00 69.12 383 ALA A N 1
ATOM 2950 C CA . ALA A 1 383 ? 1.336 3.650 -37.490 1.00 69.12 383 ALA A CA 1
ATOM 2951 C C . ALA A 1 383 ? 2.510 3.923 -38.459 1.00 69.12 383 ALA A C 1
ATOM 2953 O O . ALA A 1 383 ? 2.502 4.921 -39.182 1.00 69.12 383 ALA A O 1
ATOM 2954 N N . ILE A 1 384 ? 3.471 2.994 -38.579 1.00 77.31 384 ILE A N 1
ATOM 2955 C CA . ILE A 1 384 ? 4.581 3.101 -39.548 1.00 77.31 384 ILE A CA 1
ATOM 2956 C C . ILE A 1 384 ? 4.055 3.135 -40.987 1.00 77.31 384 ILE A C 1
ATOM 2958 O O . ILE A 1 384 ? 4.546 3.914 -41.806 1.00 77.31 384 ILE A O 1
ATOM 2962 N N . ALA A 1 385 ? 3.036 2.333 -41.307 1.00 82.50 385 ALA A N 1
ATOM 2963 C CA . ALA A 1 385 ? 2.481 2.261 -42.653 1.00 82.50 385 ALA A CA 1
ATOM 2964 C C . ALA A 1 385 ? 1.943 3.611 -43.153 1.00 82.50 385 ALA A C 1
ATOM 2966 O O . ALA A 1 385 ? 1.884 3.815 -44.366 1.00 82.50 385 ALA A O 1
ATOM 2967 N N . GLN A 1 386 ? 1.589 4.548 -42.272 1.00 76.38 386 GLN A N 1
ATOM 2968 C CA . GLN A 1 386 ? 1.075 5.863 -42.662 1.00 76.38 386 GLN A CA 1
ATOM 2969 C C . GLN A 1 386 ? 2.182 6.866 -43.053 1.00 76.38 386 GLN A C 1
ATOM 2971 O O . GLN A 1 386 ? 1.899 7.885 -43.684 1.00 76.38 386 GLN A O 1
ATOM 2976 N N . LEU A 1 387 ? 3.455 6.573 -42.768 1.00 78.56 387 LEU A N 1
ATOM 2977 C CA . LEU A 1 387 ? 4.588 7.491 -42.951 1.00 78.56 387 LEU A CA 1
ATOM 2978 C C . LEU A 1 387 ? 5.264 7.327 -44.320 1.00 78.56 387 LEU A C 1
ATOM 2980 O O . LEU A 1 387 ? 6.427 6.943 -44.442 1.00 78.56 387 LEU A O 1
ATOM 2984 N N . LYS A 1 388 ? 4.517 7.611 -45.392 1.00 85.44 388 LYS A N 1
ATOM 2985 C CA . LYS A 1 388 ? 4.914 7.295 -46.781 1.00 85.44 388 LYS A CA 1
ATOM 2986 C C . LYS A 1 388 ? 6.155 8.040 -47.303 1.00 85.44 388 LYS A C 1
ATOM 2988 O O . LYS A 1 388 ? 6.697 7.623 -48.325 1.00 85.44 388 LYS A O 1
ATOM 2993 N N . GLN A 1 389 ? 6.596 9.106 -46.629 1.00 82.31 389 GLN A N 1
ATOM 2994 C CA . GLN A 1 389 ? 7.762 9.913 -47.020 1.00 82.31 389 GLN A CA 1
ATOM 2995 C C . GLN A 1 389 ? 9.089 9.429 -46.405 1.00 82.31 389 GLN A C 1
ATOM 2997 O O . GLN A 1 389 ? 10.140 9.992 -46.710 1.00 82.31 389 GLN A O 1
ATOM 3002 N N . LEU A 1 390 ? 9.073 8.386 -45.563 1.00 81.56 390 LEU A N 1
ATOM 3003 C CA . LEU A 1 390 ? 10.286 7.895 -44.908 1.00 81.56 390 LEU A CA 1
ATOM 3004 C C . LEU A 1 390 ? 11.301 7.332 -45.906 1.00 81.56 390 LEU A C 1
ATOM 3006 O O . LEU A 1 390 ? 11.018 6.393 -46.650 1.00 81.56 390 LEU A O 1
ATOM 3010 N N . THR A 1 391 ? 12.517 7.869 -45.841 1.00 84.31 391 THR A N 1
ATOM 3011 C CA . THR A 1 391 ? 13.709 7.373 -46.533 1.00 84.31 391 THR A CA 1
ATOM 3012 C C . THR A 1 391 ? 14.651 6.624 -45.590 1.00 84.31 391 THR A C 1
ATOM 3014 O O . THR A 1 391 ? 15.388 5.747 -46.048 1.00 84.31 391 THR A O 1
ATOM 3017 N N . THR A 1 392 ? 14.576 6.898 -44.281 1.00 81.50 392 THR A N 1
ATOM 3018 C CA . THR A 1 392 ? 15.354 6.236 -43.224 1.00 81.50 392 THR A CA 1
ATOM 3019 C C . THR A 1 392 ? 14.463 5.790 -42.066 1.00 81.50 392 THR A C 1
ATOM 3021 O O . THR A 1 392 ? 13.764 6.607 -41.467 1.00 81.50 392 THR A O 1
ATOM 3024 N N . LEU A 1 393 ? 14.535 4.506 -41.707 1.00 83.94 393 LEU A N 1
ATOM 3025 C CA . LEU A 1 393 ? 13.833 3.924 -40.563 1.00 83.94 393 LEU A CA 1
ATOM 3026 C C . LEU A 1 393 ? 14.805 3.131 -39.689 1.00 83.94 393 LEU A C 1
ATOM 3028 O O . LEU A 1 393 ? 15.470 2.202 -40.151 1.00 83.94 393 LEU A O 1
ATOM 3032 N N . ARG A 1 394 ? 14.839 3.462 -38.401 1.00 82.44 394 ARG A N 1
ATOM 3033 C CA . ARG A 1 394 ? 15.440 2.638 -37.355 1.00 82.44 394 ARG A CA 1
ATOM 3034 C C . ARG A 1 394 ? 14.333 2.144 -36.432 1.00 82.44 394 ARG A C 1
ATOM 3036 O O . ARG A 1 394 ? 13.630 2.954 -35.845 1.00 82.44 394 ARG A O 1
ATOM 3043 N N . LEU A 1 395 ? 14.187 0.832 -36.316 1.00 81.31 395 LEU A N 1
ATOM 3044 C CA . LEU A 1 395 ? 13.190 0.180 -35.479 1.00 81.31 395 LEU A CA 1
ATOM 3045 C C . LEU A 1 395 ? 13.877 -0.875 -34.613 1.00 81.31 395 LEU A C 1
ATOM 3047 O O . LEU A 1 395 ? 14.320 -1.915 -35.104 1.00 81.31 395 LEU A O 1
ATOM 3051 N N . ASP A 1 396 ? 13.994 -0.576 -33.324 1.00 79.31 396 ASP A N 1
ATOM 3052 C CA . ASP A 1 396 ? 14.614 -1.464 -32.346 1.00 79.31 396 ASP A CA 1
ATOM 3053 C C . ASP A 1 396 ? 13.533 -2.151 -31.505 1.00 79.31 396 ASP A C 1
ATOM 3055 O O . ASP A 1 396 ? 12.897 -1.534 -30.653 1.00 79.31 396 ASP A O 1
ATOM 3059 N N . LEU A 1 397 ? 13.291 -3.430 -31.788 1.00 76.50 397 LEU A N 1
ATOM 3060 C CA . LEU A 1 397 ? 12.350 -4.297 -31.077 1.00 76.50 397 LEU A CA 1
ATOM 3061 C C . LEU A 1 397 ? 13.101 -5.371 -30.270 1.00 76.50 397 LEU A C 1
ATOM 3063 O O . LEU A 1 397 ? 12.473 -6.315 -29.789 1.00 76.50 397 LEU A O 1
ATOM 3067 N N . TYR A 1 398 ? 14.423 -5.243 -30.108 1.00 73.31 398 TYR A N 1
ATOM 3068 C CA . TYR A 1 398 ? 15.291 -6.201 -29.423 1.00 73.31 398 TYR A CA 1
ATOM 3069 C C . TYR A 1 398 ? 14.909 -6.355 -27.952 1.00 73.31 398 TYR A C 1
ATOM 3071 O O . TYR A 1 398 ? 15.309 -5.533 -27.130 1.00 73.31 398 TYR A O 1
ATOM 3079 N N . TYR A 1 399 ? 14.167 -7.405 -27.591 1.00 62.81 399 TYR A N 1
ATOM 3080 C CA . TYR A 1 399 ? 14.026 -7.810 -26.194 1.00 62.81 399 TYR A CA 1
ATOM 3081 C C . TYR A 1 399 ? 13.240 -9.109 -26.022 1.00 62.81 399 TYR A C 1
ATOM 3083 O O . TYR A 1 399 ? 12.265 -9.335 -26.736 1.00 62.81 399 TYR A O 1
ATOM 3091 N N . LYS A 1 400 ? 13.604 -9.915 -25.012 1.00 53.66 400 LYS A N 1
ATOM 3092 C CA . LYS A 1 400 ? 12.923 -11.186 -24.699 1.00 53.66 400 LYS A CA 1
ATOM 3093 C C . LYS A 1 400 ? 11.476 -11.008 -24.255 1.00 53.66 400 LYS A C 1
ATOM 3095 O O . LYS A 1 400 ? 10.713 -11.948 -24.340 1.00 53.66 400 LYS A O 1
ATOM 3100 N N . GLU A 1 401 ? 11.088 -9.816 -23.828 1.00 53.59 401 GLU A N 1
ATOM 3101 C CA . GLU A 1 401 ? 9.753 -9.561 -23.282 1.00 53.59 401 GLU A CA 1
ATOM 3102 C C . GLU A 1 401 ? 8.895 -8.703 -24.199 1.00 53.59 401 GLU A C 1
ATOM 3104 O O . GLU A 1 401 ? 7.910 -8.140 -23.756 1.00 53.59 401 GLU A O 1
ATOM 3109 N N . ASN A 1 402 ? 9.255 -8.558 -25.476 1.00 54.84 402 ASN A N 1
ATOM 3110 C CA . ASN A 1 402 ? 8.380 -7.896 -26.442 1.00 54.84 402 ASN A CA 1
ATOM 3111 C C . ASN A 1 402 ? 7.323 -8.838 -27.028 1.00 54.84 402 ASN A C 1
ATOM 3113 O O . ASN A 1 402 ? 6.300 -8.354 -27.505 1.00 54.84 402 ASN A O 1
ATOM 3117 N N . HIS A 1 403 ? 7.532 -10.158 -26.950 1.00 68.81 403 HIS A N 1
ATOM 3118 C CA . HIS A 1 403 ? 6.533 -11.190 -27.264 1.00 68.81 403 HIS A CA 1
ATOM 3119 C C . HIS A 1 403 ? 5.820 -11.025 -28.625 1.00 68.81 403 HIS A C 1
ATOM 3121 O O . HIS A 1 403 ? 4.690 -11.477 -28.752 1.00 68.81 403 HIS A O 1
ATOM 3127 N N . LEU A 1 404 ? 6.437 -10.400 -29.648 1.00 74.62 404 LEU A N 1
ATOM 3128 C CA . LEU A 1 404 ? 5.757 -10.124 -30.934 1.00 74.62 404 LEU A CA 1
ATOM 3129 C C . LEU A 1 404 ? 5.259 -11.379 -31.659 1.00 74.62 404 LEU A C 1
ATOM 3131 O O . LEU A 1 404 ? 4.387 -11.249 -32.520 1.00 74.62 404 LEU A O 1
ATOM 3135 N N . GLY A 1 405 ? 5.886 -12.533 -31.405 1.00 79.00 405 GLY A N 1
ATOM 3136 C CA . GLY A 1 405 ? 5.584 -13.775 -32.102 1.00 79.00 405 GLY A CA 1
ATOM 3137 C C . GLY A 1 405 ? 5.762 -13.662 -33.622 1.00 79.00 405 GLY A C 1
ATOM 3138 O O . GLY A 1 405 ? 6.213 -12.649 -34.165 1.00 79.00 405 GLY A O 1
ATOM 3139 N N . ALA A 1 406 ? 5.399 -14.724 -34.339 1.00 83.81 406 ALA A N 1
ATOM 3140 C CA . ALA A 1 406 ? 5.482 -14.747 -35.800 1.00 83.81 406 ALA A CA 1
ATOM 3141 C C . ALA A 1 406 ? 4.550 -13.705 -36.452 1.00 83.81 406 ALA A C 1
ATOM 3143 O O . ALA A 1 406 ? 4.936 -13.026 -37.403 1.00 83.81 406 ALA A O 1
ATOM 3144 N N . GLU A 1 407 ? 3.338 -13.538 -35.915 1.00 85.12 407 GLU A N 1
ATOM 3145 C CA . GLU A 1 407 ? 2.310 -12.662 -36.487 1.00 85.12 407 GLU A CA 1
ATOM 3146 C C . GLU A 1 407 ? 2.633 -11.173 -36.314 1.00 85.12 407 GLU A C 1
ATOM 3148 O O . GLU A 1 407 ? 2.417 -10.386 -37.237 1.00 85.12 407 GLU A O 1
ATOM 3153 N N . GLY A 1 408 ? 3.183 -10.769 -35.164 1.00 82.75 408 GLY A N 1
ATOM 3154 C CA . GLY A 1 408 ? 3.609 -9.388 -34.943 1.00 82.75 408 GLY A CA 1
ATOM 3155 C C . GLY A 1 408 ? 4.815 -9.019 -35.804 1.00 82.75 408 GLY A C 1
ATOM 3156 O O . GLY A 1 408 ? 4.817 -7.959 -36.429 1.00 82.75 408 GLY A O 1
ATOM 3157 N N . ALA A 1 409 ? 5.822 -9.896 -35.900 1.00 87.44 409 ALA A N 1
ATOM 3158 C CA . ALA A 1 409 ? 6.987 -9.646 -36.753 1.00 87.44 409 ALA A CA 1
ATOM 3159 C C . ALA A 1 409 ? 6.623 -9.598 -38.244 1.00 87.44 409 ALA A C 1
ATOM 3161 O O . ALA A 1 409 ? 7.139 -8.751 -38.978 1.00 87.44 409 ALA A O 1
ATOM 3162 N N . LYS A 1 410 ? 5.694 -10.455 -38.685 1.00 90.50 410 LYS A N 1
ATOM 3163 C CA . LYS A 1 410 ? 5.152 -10.420 -40.046 1.00 90.50 410 LYS A CA 1
ATOM 3164 C C . LYS A 1 410 ? 4.458 -9.090 -40.343 1.00 90.50 410 LYS A C 1
ATOM 3166 O O . LYS A 1 410 ? 4.765 -8.476 -41.362 1.00 90.50 410 LYS A O 1
ATOM 3171 N N . ALA A 1 411 ? 3.597 -8.612 -39.443 1.00 88.56 411 ALA A N 1
ATOM 3172 C CA . ALA A 1 411 ? 2.918 -7.327 -39.607 1.00 88.56 411 ALA A CA 1
ATOM 3173 C C . ALA A 1 411 ? 3.915 -6.160 -39.754 1.00 88.56 411 ALA A C 1
ATOM 3175 O O . ALA A 1 411 ? 3.746 -5.308 -40.630 1.00 88.56 411 ALA A O 1
ATOM 3176 N N . VAL A 1 412 ? 4.995 -6.163 -38.960 1.00 90.38 412 VAL A N 1
ATOM 3177 C CA . VAL A 1 412 ? 6.045 -5.132 -39.034 1.00 90.38 412 VAL A CA 1
ATOM 3178 C C . VAL A 1 412 ? 6.718 -5.146 -40.405 1.00 90.38 412 VAL A C 1
ATOM 3180 O O . VAL A 1 412 ? 6.881 -4.095 -41.026 1.00 90.38 412 VAL A O 1
ATOM 3183 N N . CYS A 1 413 ? 7.058 -6.328 -40.920 1.00 92.38 413 CYS A N 1
ATOM 3184 C CA . CYS A 1 413 ? 7.664 -6.461 -42.244 1.00 92.38 413 CYS A CA 1
ATOM 3185 C C . CYS A 1 413 ? 6.715 -6.003 -43.361 1.00 92.38 413 CYS A C 1
ATOM 3187 O O . CYS A 1 413 ? 7.136 -5.290 -44.273 1.00 92.38 413 CYS A O 1
ATOM 3189 N N . GLU A 1 414 ? 5.429 -6.352 -43.269 1.00 91.62 414 GLU A N 1
ATOM 3190 C CA . GLU A 1 414 ? 4.404 -5.919 -44.223 1.00 91.62 414 GLU A CA 1
ATOM 3191 C C . GLU A 1 414 ? 4.247 -4.393 -44.242 1.00 91.62 414 GLU A C 1
ATOM 3193 O O . GLU A 1 414 ? 4.153 -3.806 -45.320 1.00 91.62 414 GLU A O 1
ATOM 3198 N N . ALA A 1 415 ? 4.277 -3.725 -43.084 1.00 90.12 415 ALA A N 1
ATOM 3199 C CA . ALA A 1 415 ? 4.223 -2.265 -43.013 1.00 90.12 415 ALA A CA 1
ATOM 3200 C C . ALA A 1 415 ? 5.461 -1.601 -43.627 1.00 90.12 415 ALA A C 1
ATOM 3202 O O . ALA A 1 415 ? 5.324 -0.669 -44.425 1.00 90.12 415 ALA A O 1
ATOM 3203 N N . ILE A 1 416 ? 6.659 -2.113 -43.327 1.00 93.81 416 ILE A N 1
ATOM 3204 C CA . ILE A 1 416 ? 7.910 -1.627 -43.926 1.00 93.81 416 ILE A CA 1
ATOM 3205 C C . ILE A 1 416 ? 7.861 -1.786 -45.455 1.00 93.81 416 ILE A C 1
ATOM 3207 O O . ILE A 1 416 ? 8.262 -0.876 -46.181 1.00 93.81 416 ILE A O 1
ATOM 3211 N N . ALA A 1 417 ? 7.273 -2.869 -45.973 1.00 92.00 417 ALA A N 1
ATOM 3212 C CA . ALA A 1 417 ? 7.118 -3.085 -47.413 1.00 92.00 417 ALA A CA 1
ATOM 3213 C C . ALA A 1 417 ? 6.228 -2.046 -48.122 1.00 92.00 417 ALA A C 1
ATOM 3215 O O . ALA A 1 417 ? 6.299 -1.870 -49.350 1.00 92.00 417 ALA A O 1
ATOM 3216 N N . GLN A 1 418 ? 5.395 -1.323 -47.372 1.00 91.06 418 GLN A N 1
ATOM 3217 C CA . GLN A 1 418 ? 4.589 -0.228 -47.901 1.00 91.06 418 GLN A CA 1
ATOM 3218 C C . GLN A 1 418 ? 5.347 1.105 -47.988 1.00 91.06 418 GLN A C 1
ATOM 3220 O O . GLN A 1 418 ? 4.845 2.032 -48.632 1.00 91.06 418 GLN A O 1
ATOM 3225 N N . LEU A 1 419 ? 6.536 1.218 -47.387 1.00 91.00 419 LEU A N 1
ATOM 3226 C CA . LEU A 1 419 ? 7.372 2.419 -47.412 1.00 91.00 419 LEU A CA 1
ATOM 3227 C C . LEU A 1 419 ? 8.205 2.468 -48.698 1.00 91.00 419 LEU A C 1
ATOM 3229 O O . LEU A 1 419 ? 9.370 2.082 -48.738 1.00 91.00 419 LEU A O 1
ATOM 3233 N N . LYS A 1 420 ? 7.595 2.938 -49.790 1.00 90.81 420 LYS A N 1
ATOM 3234 C CA . LYS A 1 420 ? 8.202 2.886 -51.135 1.00 90.81 420 LYS A CA 1
ATOM 3235 C C . LYS A 1 420 ? 9.440 3.770 -51.323 1.00 90.81 420 LYS A C 1
ATOM 3237 O O . LYS A 1 420 ? 10.174 3.543 -52.278 1.00 90.81 420 LYS A O 1
ATOM 3242 N N . GLN A 1 421 ? 9.655 4.746 -50.442 1.00 90.81 421 GLN A N 1
ATOM 3243 C CA . GLN A 1 421 ? 10.802 5.661 -50.475 1.00 90.81 421 GLN A CA 1
ATOM 3244 C C . GLN A 1 421 ? 11.943 5.229 -49.538 1.00 90.81 421 GLN A C 1
ATOM 3246 O O . GLN A 1 421 ? 12.983 5.887 -49.496 1.00 90.81 421 GLN A O 1
ATOM 3251 N N . LEU A 1 422 ? 11.769 4.132 -48.790 1.00 94.00 422 LEU A N 1
ATOM 3252 C CA . LEU A 1 422 ? 12.739 3.693 -47.796 1.00 94.00 422 LEU A CA 1
ATOM 3253 C C . LEU A 1 422 ? 14.012 3.184 -48.478 1.00 94.00 422 LEU A C 1
ATOM 3255 O O . LEU A 1 422 ? 13.968 2.276 -49.302 1.00 94.00 422 LEU A O 1
ATOM 3259 N N . THR A 1 423 ? 15.154 3.759 -48.108 1.00 92.94 423 THR A N 1
ATOM 3260 C CA . THR A 1 423 ? 16.480 3.388 -48.637 1.00 92.94 423 THR A CA 1
ATOM 3261 C C . THR A 1 423 ? 17.440 2.942 -47.542 1.00 92.94 423 THR A C 1
ATOM 3263 O O . THR A 1 423 ? 18.403 2.232 -47.830 1.00 92.94 423 THR A O 1
ATOM 3266 N N . THR A 1 424 ? 17.175 3.310 -46.285 1.00 91.44 424 THR A N 1
ATOM 3267 C CA . THR A 1 424 ? 17.967 2.901 -45.122 1.00 91.44 424 THR A CA 1
ATOM 3268 C C . THR A 1 424 ? 17.065 2.280 -44.061 1.00 91.44 424 THR A C 1
ATOM 3270 O O . THR A 1 424 ? 16.144 2.933 -43.572 1.00 91.44 424 THR A O 1
ATOM 3273 N N . LEU A 1 425 ? 17.344 1.029 -43.691 1.00 94.94 425 LEU A N 1
ATOM 3274 C CA . LEU A 1 425 ? 16.608 0.284 -42.672 1.00 94.94 425 LEU A CA 1
ATOM 3275 C C . LEU A 1 425 ? 17.567 -0.297 -41.633 1.00 94.94 425 LEU A C 1
ATOM 3277 O O . LEU A 1 425 ? 18.482 -1.051 -41.960 1.00 94.94 425 LEU A O 1
ATOM 3281 N N . THR A 1 426 ? 17.311 -0.001 -40.363 1.00 91.75 426 THR A N 1
ATOM 3282 C CA . THR A 1 426 ? 17.834 -0.776 -39.235 1.00 91.75 426 THR A CA 1
ATOM 3283 C C . THR A 1 426 ? 16.672 -1.426 -38.502 1.00 91.75 426 THR A C 1
ATOM 3285 O O . THR A 1 426 ? 15.824 -0.709 -37.979 1.00 91.75 426 THR A O 1
ATOM 3288 N N . LEU A 1 427 ? 16.640 -2.756 -38.456 1.00 92.94 427 LEU A N 1
ATOM 3289 C CA . LEU A 1 427 ? 15.598 -3.548 -37.810 1.00 92.94 427 LEU A CA 1
ATOM 3290 C C . LEU A 1 427 ? 16.233 -4.599 -36.893 1.00 92.94 427 LEU A C 1
ATOM 3292 O O . LEU A 1 427 ? 16.973 -5.465 -37.365 1.00 92.94 427 LEU A O 1
ATOM 3296 N N . ASP A 1 428 ? 15.939 -4.534 -35.593 1.00 91.44 428 ASP A N 1
ATOM 3297 C CA . ASP A 1 428 ? 16.346 -5.558 -34.621 1.00 91.44 428 ASP A CA 1
ATOM 3298 C C . ASP A 1 428 ? 15.111 -6.217 -34.004 1.00 91.44 428 ASP A C 1
ATOM 3300 O O . ASP A 1 428 ? 14.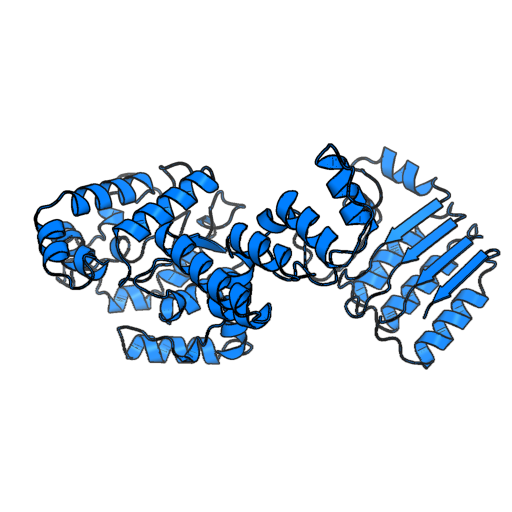366 -5.589 -33.264 1.00 91.44 428 ASP A O 1
ATOM 3304 N N . LEU A 1 429 ? 14.889 -7.482 -34.344 1.00 85.75 429 LEU A N 1
ATOM 3305 C CA . LEU A 1 429 ? 13.783 -8.333 -33.906 1.00 85.75 429 LEU A CA 1
ATOM 3306 C C . LEU A 1 429 ? 14.266 -9.494 -33.026 1.00 85.75 429 LEU A C 1
ATOM 3308 O O . LEU A 1 429 ? 13.458 -10.355 -32.662 1.00 85.75 429 LEU A O 1
ATOM 3312 N N . ARG A 1 430 ? 15.553 -9.555 -32.654 1.00 86.94 430 ARG A N 1
ATOM 3313 C CA . ARG A 1 430 ? 16.047 -10.685 -31.850 1.00 86.94 430 ARG A CA 1
ATOM 3314 C C . ARG A 1 430 ? 15.310 -10.747 -30.511 1.00 86.94 430 ARG A C 1
ATOM 3316 O O . ARG A 1 430 ? 14.916 -9.733 -29.940 1.00 86.94 430 ARG A O 1
ATOM 3323 N N . HIS A 1 431 ? 15.163 -11.968 -30.008 1.00 80.81 431 HIS A N 1
ATOM 3324 C CA . HIS A 1 431 ? 14.444 -12.297 -28.775 1.00 80.81 431 HIS A CA 1
ATOM 3325 C C . HIS A 1 431 ? 12.918 -12.059 -28.794 1.00 80.81 431 HIS A C 1
ATOM 3327 O O . HIS A 1 431 ? 12.293 -12.126 -27.751 1.00 80.81 431 HIS A O 1
ATOM 3333 N N . ASN A 1 432 ? 12.270 -11.941 -29.957 1.00 78.00 432 ASN A N 1
ATOM 3334 C CA . ASN A 1 432 ? 10.803 -11.816 -30.062 1.00 78.00 432 ASN A CA 1
ATOM 3335 C C . ASN A 1 432 ? 10.034 -13.140 -30.251 1.00 78.00 432 ASN A C 1
ATOM 3337 O O . ASN A 1 432 ? 8.992 -13.166 -30.899 1.00 78.00 432 ASN A O 1
ATOM 3341 N N . PHE A 1 433 ? 10.540 -14.255 -29.711 1.00 79.00 433 PHE A N 1
ATOM 3342 C CA . PHE A 1 433 ? 9.940 -15.597 -29.873 1.00 79.00 433 PHE A CA 1
ATOM 3343 C C . PHE A 1 433 ? 9.738 -16.041 -31.330 1.00 79.00 433 PHE A C 1
ATOM 3345 O O . PHE A 1 433 ? 8.840 -16.822 -31.634 1.00 79.00 433 PHE A O 1
ATOM 3352 N N . LEU A 1 434 ? 10.606 -15.581 -32.232 1.00 80.38 434 LEU A N 1
ATOM 3353 C CA . LEU A 1 434 ? 10.621 -16.028 -33.620 1.00 80.38 434 LEU A CA 1
ATOM 3354 C C . LEU A 1 434 ? 11.320 -17.380 -33.721 1.00 80.38 434 LEU A C 1
ATOM 3356 O O . LEU A 1 434 ? 12.510 -17.501 -33.406 1.00 80.38 434 LEU A O 1
ATOM 3360 N N . GLY A 1 435 ? 10.587 -18.393 -34.180 1.00 83.06 435 GLY A N 1
ATOM 3361 C CA . GLY A 1 435 ? 11.173 -19.662 -34.571 1.00 83.06 435 GLY A CA 1
ATOM 3362 C C . GLY A 1 435 ? 12.026 -19.499 -35.828 1.00 83.06 435 GLY A C 1
ATOM 3363 O O . GLY A 1 435 ? 11.939 -18.506 -36.548 1.00 83.06 435 GLY A O 1
ATOM 3364 N N . ARG A 1 436 ? 12.846 -20.507 -36.137 1.00 84.31 436 ARG A N 1
ATOM 3365 C CA . ARG A 1 436 ? 13.759 -20.455 -37.292 1.00 84.31 436 ARG A CA 1
ATOM 3366 C C . ARG A 1 436 ? 13.036 -20.149 -38.614 1.00 84.31 436 ARG A C 1
ATOM 3368 O O . ARG A 1 436 ? 13.515 -19.336 -39.387 1.00 84.31 436 ARG A O 1
ATOM 3375 N N . LYS A 1 437 ? 11.856 -20.743 -38.826 1.00 86.62 437 LYS A N 1
ATOM 3376 C CA . LYS A 1 437 ? 11.025 -20.492 -40.017 1.00 86.62 437 LYS A CA 1
ATOM 3377 C C . LYS A 1 437 ? 10.520 -19.049 -40.098 1.00 86.62 437 LYS A C 1
ATOM 3379 O O . LYS A 1 437 ? 10.438 -18.501 -41.189 1.00 86.62 437 LYS A O 1
ATOM 3384 N N . ASP A 1 438 ? 10.204 -18.444 -38.957 1.00 87.88 438 ASP A N 1
ATOM 3385 C CA . ASP A 1 438 ? 9.703 -17.069 -38.894 1.00 87.88 438 ASP A CA 1
ATOM 3386 C C . ASP A 1 438 ? 10.837 -16.077 -39.172 1.00 87.88 438 ASP A C 1
ATOM 3388 O O . ASP A 1 438 ? 10.656 -15.109 -39.902 1.00 87.88 438 ASP A O 1
ATOM 3392 N N . GLN A 1 439 ? 12.040 -16.358 -38.658 1.00 88.06 439 GLN A N 1
ATOM 3393 C CA . GLN A 1 439 ? 13.245 -15.582 -38.968 1.00 88.06 439 GLN A CA 1
ATOM 3394 C C . GLN A 1 439 ? 13.595 -15.645 -40.460 1.00 88.06 439 GLN A C 1
ATOM 3396 O O . GLN A 1 439 ? 13.941 -14.619 -41.045 1.00 88.06 439 GLN A O 1
ATOM 3401 N N . ASP A 1 440 ? 13.484 -16.825 -41.079 1.00 90.06 440 ASP A N 1
ATOM 3402 C CA . ASP A 1 440 ? 13.706 -16.999 -42.518 1.00 90.06 440 ASP A CA 1
ATOM 3403 C C . ASP A 1 440 ? 12.672 -16.197 -43.334 1.00 90.06 440 ASP A C 1
ATOM 3405 O O . ASP A 1 440 ? 13.047 -15.469 -44.252 1.00 90.06 440 ASP A O 1
ATOM 3409 N N . ALA A 1 441 ? 11.393 -16.230 -42.941 1.00 88.88 441 ALA A N 1
ATOM 3410 C CA . ALA A 1 441 ? 10.332 -15.451 -43.585 1.00 88.88 441 ALA A CA 1
ATOM 3411 C C . ALA A 1 441 ? 10.534 -13.929 -43.448 1.00 88.88 441 ALA A C 1
ATOM 3413 O O . ALA A 1 441 ? 10.283 -13.184 -44.395 1.00 88.88 441 ALA A O 1
ATOM 3414 N N . VAL A 1 442 ? 11.022 -13.452 -42.296 1.00 91.19 442 VAL A N 1
ATOM 3415 C CA . VAL A 1 442 ? 11.378 -12.035 -42.110 1.00 91.19 442 VAL A CA 1
ATOM 3416 C C . VAL A 1 442 ? 12.539 -11.640 -43.023 1.00 91.19 442 VAL A C 1
ATOM 3418 O O . VAL A 1 442 ? 12.486 -10.580 -43.646 1.00 91.19 442 VAL A O 1
ATOM 3421 N N . ARG A 1 443 ? 13.583 -12.475 -43.132 1.00 92.75 443 ARG A N 1
ATOM 3422 C CA . ARG A 1 443 ? 14.711 -12.206 -44.040 1.00 92.75 443 ARG A CA 1
ATOM 3423 C C . ARG A 1 443 ? 14.233 -12.104 -45.483 1.00 92.75 443 ARG A C 1
ATOM 3425 O O . ARG A 1 443 ? 14.527 -11.104 -46.127 1.00 92.75 443 ARG A O 1
ATOM 3432 N N . GLU A 1 444 ? 13.430 -13.062 -45.940 1.00 91.00 444 GLU A N 1
ATOM 3433 C CA . GLU A 1 444 ? 12.877 -13.062 -47.297 1.00 91.00 444 GLU A CA 1
ATOM 3434 C C . GLU A 1 444 ? 12.022 -11.811 -47.568 1.00 91.00 444 GLU A C 1
ATOM 3436 O O . GLU A 1 444 ? 12.181 -11.156 -48.598 1.00 91.00 444 GLU A O 1
ATOM 3441 N N . ALA A 1 445 ? 11.159 -11.423 -46.623 1.00 90.06 445 ALA A N 1
ATOM 3442 C CA . ALA A 1 445 ? 10.314 -10.238 -46.763 1.00 90.06 445 ALA A CA 1
ATOM 3443 C C . ALA A 1 445 ? 11.130 -8.938 -46.878 1.00 90.06 445 ALA A C 1
ATOM 3445 O O . ALA A 1 445 ? 10.789 -8.066 -47.678 1.00 90.06 445 ALA A O 1
ATOM 3446 N N . ILE A 1 446 ? 12.211 -8.805 -46.101 1.00 90.69 446 ILE A N 1
ATOM 3447 C CA . ILE A 1 446 ? 13.081 -7.623 -46.129 1.00 90.69 446 ILE A CA 1
ATOM 3448 C C . ILE A 1 446 ? 14.002 -7.620 -47.359 1.00 90.69 446 ILE A C 1
ATOM 3450 O O . ILE A 1 446 ? 14.257 -6.554 -47.915 1.00 90.69 446 ILE A O 1
ATOM 3454 N N . GLU A 1 447 ? 14.459 -8.780 -47.836 1.00 87.31 447 GLU A N 1
ATOM 3455 C CA . GLU A 1 447 ? 15.270 -8.906 -49.059 1.00 87.31 447 GLU A CA 1
ATOM 3456 C C . GLU A 1 447 ? 14.520 -8.466 -50.324 1.00 87.31 447 GLU A C 1
ATOM 3458 O O . GLU A 1 447 ? 15.127 -7.948 -51.261 1.00 87.31 447 GLU A O 1
ATOM 3463 N N . GLN A 1 448 ? 13.192 -8.609 -50.350 1.00 86.19 448 GLN A N 1
ATOM 3464 C CA . GLN A 1 448 ? 12.356 -8.120 -51.453 1.00 86.19 448 GLN A CA 1
ATOM 3465 C C . GLN A 1 448 ? 12.246 -6.583 -51.497 1.00 86.19 448 GLN A C 1
ATOM 3467 O O . GLN A 1 448 ? 11.739 -6.019 -52.474 1.00 86.19 448 GLN A O 1
ATOM 3472 N N . LEU A 1 449 ? 12.718 -5.883 -50.461 1.00 86.56 449 LEU A N 1
ATOM 3473 C CA . LEU A 1 449 ? 12.708 -4.426 -50.388 1.00 86.56 449 LEU A CA 1
ATOM 3474 C C . LEU A 1 449 ? 13.955 -3.834 -51.051 1.00 86.56 449 LEU A C 1
ATOM 3476 O O . LEU A 1 449 ? 15.071 -4.316 -50.884 1.00 86.56 449 LEU A O 1
ATOM 3480 N N . LYS A 1 450 ? 13.787 -2.720 -51.771 1.00 84.38 450 LYS A N 1
ATOM 3481 C CA . LYS A 1 450 ? 14.887 -1.999 -52.437 1.00 84.38 450 LYS A CA 1
ATOM 3482 C C . LYS A 1 450 ? 15.678 -1.119 -51.451 1.00 84.38 450 LYS A C 1
ATOM 3484 O O . LYS A 1 450 ? 15.802 0.083 -51.664 1.00 84.38 450 LYS A O 1
ATOM 3489 N N . ILE A 1 451 ? 16.176 -1.706 -50.362 1.00 91.31 451 ILE A N 1
ATOM 3490 C CA . ILE A 1 451 ? 16.940 -1.005 -49.318 1.00 91.31 451 ILE A CA 1
ATOM 3491 C C . ILE A 1 451 ? 18.426 -0.976 -49.691 1.00 91.31 451 ILE A C 1
ATOM 3493 O O . ILE A 1 451 ? 19.038 -2.016 -49.911 1.00 91.31 451 ILE A O 1
ATOM 3497 N N . THR A 1 452 ? 19.022 0.215 -49.721 1.00 90.06 452 THR A N 1
ATOM 3498 C CA . THR A 1 452 ? 20.450 0.419 -50.019 1.00 90.06 452 THR A CA 1
ATOM 3499 C C . THR A 1 452 ? 21.329 0.150 -48.797 1.00 90.06 452 THR A C 1
ATOM 3501 O O . THR A 1 452 ? 22.395 -0.444 -48.922 1.00 90.06 452 THR A O 1
ATOM 3504 N N . ASN A 1 453 ? 20.883 0.575 -47.610 1.00 90.06 453 ASN A N 1
ATOM 3505 C CA . ASN A 1 453 ? 21.610 0.404 -46.351 1.00 90.06 453 ASN A CA 1
ATOM 3506 C C . ASN A 1 453 ? 20.766 -0.421 -45.374 1.00 90.06 453 ASN A C 1
ATOM 3508 O O . ASN A 1 453 ? 19.851 0.112 -44.743 1.00 90.06 453 ASN A O 1
ATOM 3512 N N . LEU A 1 454 ? 21.064 -1.717 -45.261 1.00 93.56 454 LEU A N 1
ATOM 3513 C CA . LEU A 1 454 ? 20.310 -2.655 -44.431 1.00 93.56 454 LEU A CA 1
ATOM 3514 C C . LEU A 1 454 ? 21.131 -3.141 -43.231 1.00 93.56 454 LEU A C 1
ATOM 3516 O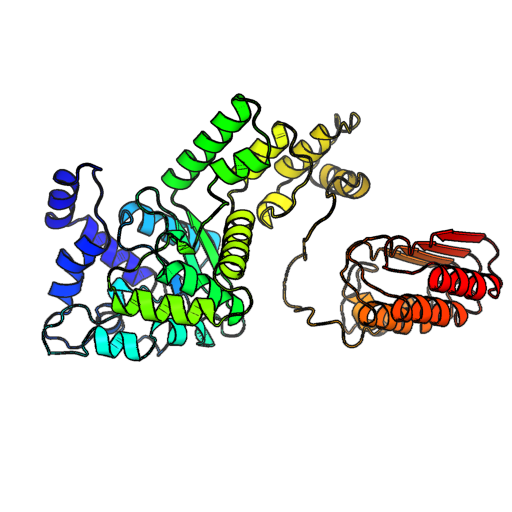 O . LEU A 1 454 ? 22.223 -3.683 -43.384 1.00 93.56 454 LEU A O 1
ATOM 3520 N N . SER A 1 455 ? 20.552 -3.021 -42.040 1.00 94.25 455 SER A N 1
ATOM 3521 C CA . SER A 1 455 ? 20.996 -3.693 -40.819 1.00 94.25 455 SER A CA 1
ATOM 3522 C C . SER A 1 455 ? 19.824 -4.494 -40.256 1.00 94.25 455 SER A C 1
ATOM 3524 O O . SER A 1 455 ? 18.921 -3.920 -39.650 1.00 94.25 455 SER A O 1
ATOM 3526 N N . LEU A 1 456 ? 19.810 -5.809 -40.497 1.00 92.75 456 LEU A N 1
ATOM 3527 C CA . LEU A 1 456 ? 18.767 -6.722 -40.023 1.00 92.75 456 LEU A CA 1
ATOM 3528 C C . LEU A 1 456 ? 19.332 -7.692 -38.987 1.00 92.75 456 LEU A C 1
ATOM 3530 O O . LEU A 1 456 ? 20.296 -8.414 -39.251 1.00 92.75 456 LEU A O 1
ATOM 3534 N N . LYS A 1 457 ? 18.685 -7.750 -37.827 1.00 91.38 457 LYS A N 1
ATOM 3535 C CA . LYS A 1 457 ? 18.976 -8.708 -36.763 1.00 91.38 457 LYS A CA 1
ATOM 3536 C C . LYS A 1 457 ? 17.679 -9.421 -36.389 1.00 91.38 457 LYS A C 1
ATOM 3538 O O . LYS A 1 457 ? 16.763 -8.777 -35.898 1.00 91.38 457 LYS A O 1
ATOM 3543 N N . VAL A 1 458 ? 17.596 -10.728 -36.632 1.00 85.06 458 VAL A N 1
ATOM 3544 C CA . VAL A 1 458 ? 16.443 -11.596 -36.313 1.00 85.06 458 VAL A CA 1
ATOM 3545 C C . VAL A 1 458 ? 16.915 -12.864 -35.635 1.00 85.06 458 VAL A C 1
ATOM 3547 O O . VAL A 1 458 ? 18.039 -13.304 -35.987 1.00 85.06 458 VAL A O 1
#

pLDDT: mean 75.99, std 20.84, range [23.91, 98.38]

Organism: Polarella glacialis (NCBI:txid89957)

Radius of gyration: 27.25 Å; chains: 1; bounding box: 62×41×85 Å